Protein AF-A0AAJ0D5F3-F1 (afdb_monomer_lite)

Radius of gyration: 27.37 Å; chains: 1; bounding box: 60×82×63 Å

Sequence (475 aa):
MTVPTFSMAERDRRWSETRKFMEMQNVDALLIFGEHEDAGPAPFAFDIWFTNGRPGTTVVFPKVGDPVSLFPMSLFSMDHMESCRRGDVMWIPAENIRNSRDSSTLAAVLNETGLAKGTIGVVGLEPYPPWHMEGILPYTLWNNILKQFPYAHFKPVAHALARLVMPQSQEETAVVRHTASIGDAMARAMVETAGPGVSESEVYAAGMAAGFSRGAVPSPMHFWSGPEPVASGWPQWGYRPQAPRTLQDGDVIRAEVFCNFGGRHTQHQVLIAIGEVHQDLERAARVARAIYDAGIQGLRPGRRFGDVVDEMLKPMEGAGGWVFGPPVHGLNPLIALSSFPGNVEVDGIEHYPALSDHPTILADMKLVPGETIIVTGSNTGLGKEAARHFARLGASKIILGVRNSEAGEVGSRTLVAAAVSGPESHGKYMSDAKVNDDALSNFVRSADGKRASEKVWKELREILETIAPSVTNSI

Organism: NCBI:txid702011

Foldseek 3Di:
DDQFDDDVVLLVVLLVLVLVLCVVVVFQKEWEFWDAQQCFAQGSFPVCSNWLFRTGWTWIGGNDDHIATEDCACVRVVRVVVCVVVVHDTSQDPVRYHGHDALVVVLVVCVVRVQLQTEYEYAFQDADPDPRRRGDDDPVSVVSNCVSRVNGHYHYCNVVVCVVQQDDDPSRVSNQVLQVVLQVQLVVQLQVQDAAQGFQVRSQVSSCVSQVVSPWDFGAKWKDKDLDDPDTDHDPVVPDVDGTDGDHQQMKIWMWTWTGDSNAIDIDTDIHHHHDHDVVVVVVVVLQVLLVVLLVVQPDAFHFLLVSQVSSCVSQVVVVHDDADASDFGVSNTDQQAKGDQPDDDPPCVVDPRGDIGGGDRRVDGRHDVDEAEQAPCLDDPSVVVQLVCLVVPHPHYHYNDPDDVSVVQSVVLSVLSNPDDPVCPPFDDDPSDRDNVPDDPCCVDPNVVVVVVVVVVVVVVVVCVVPNPPVVVD

Structure (mmCIF, N/CA/C/O backbone):
data_AF-A0AAJ0D5F3-F1
#
_entry.id   AF-A0AAJ0D5F3-F1
#
loop_
_atom_site.group_PDB
_atom_site.id
_atom_site.type_symbol
_atom_site.label_atom_id
_atom_site.label_alt_id
_atom_site.label_comp_id
_atom_site.label_asym_id
_atom_site.label_entity_id
_atom_site.label_seq_id
_atom_site.pdbx_PDB_ins_code
_atom_site.Cartn_x
_atom_site.Cartn_y
_atom_site.Cartn_z
_atom_site.occupancy
_atom_site.B_iso_or_equiv
_atom_site.auth_seq_id
_atom_site.auth_comp_id
_atom_site.auth_asym_id
_atom_site.auth_atom_id
_atom_site.pdbx_PDB_model_num
ATOM 1 N N . MET A 1 1 ? -16.075 -3.743 -18.569 1.00 55.03 1 MET A N 1
ATOM 2 C CA . MET A 1 1 ? -16.133 -4.556 -17.334 1.00 55.03 1 MET A CA 1
ATOM 3 C C . MET A 1 1 ? -16.802 -3.725 -16.259 1.00 55.03 1 MET A C 1
ATOM 5 O O . MET A 1 1 ? -16.636 -2.513 -16.285 1.00 55.03 1 MET A O 1
ATOM 9 N N . THR A 1 2 ? -17.560 -4.348 -15.363 1.00 83.25 2 THR A N 1
ATOM 10 C CA . THR A 1 2 ? -18.114 -3.684 -14.174 1.00 83.25 2 THR A CA 1
ATOM 11 C C . THR A 1 2 ? -16.973 -3.253 -13.252 1.00 83.25 2 THR A C 1
ATOM 13 O O . THR A 1 2 ? -16.024 -4.016 -13.069 1.00 83.25 2 THR A O 1
ATOM 16 N N . VAL A 1 3 ? -17.049 -2.042 -12.701 1.00 90.75 3 VAL A N 1
ATOM 17 C CA . VAL A 1 3 ? -16.078 -1.536 -11.721 1.00 90.75 3 VAL A CA 1
ATOM 18 C C . VAL A 1 3 ? -16.230 -2.333 -10.415 1.00 90.75 3 VAL A C 1
ATOM 20 O O . VAL A 1 3 ? -17.360 -2.458 -9.940 1.00 90.75 3 VAL A O 1
ATOM 23 N N . PRO A 1 4 ? -15.155 -2.911 -9.845 1.00 93.12 4 PRO A N 1
ATOM 24 C CA . PRO A 1 4 ? -15.243 -3.635 -8.579 1.00 93.12 4 PRO A CA 1
ATOM 25 C C . PRO A 1 4 ? -15.492 -2.671 -7.411 1.00 93.12 4 PRO A C 1
ATOM 27 O O . PRO A 1 4 ? -14.937 -1.574 -7.373 1.00 93.12 4 PRO A O 1
ATOM 30 N N . THR A 1 5 ? -16.306 -3.094 -6.446 1.00 92.12 5 THR A N 1
ATOM 31 C CA . THR A 1 5 ? -16.719 -2.291 -5.284 1.00 92.12 5 THR A CA 1
ATOM 32 C C . THR A 1 5 ? -16.652 -3.117 -4.007 1.00 92.12 5 THR A C 1
ATOM 34 O O . THR A 1 5 ? -16.638 -4.345 -4.073 1.00 92.12 5 THR A O 1
ATOM 37 N N . PHE A 1 6 ? -16.688 -2.449 -2.853 1.00 94.25 6 PHE A N 1
ATOM 38 C CA . PHE A 1 6 ? -16.797 -3.113 -1.558 1.00 94.25 6 PHE A CA 1
ATOM 39 C C . PHE A 1 6 ? -18.242 -3.167 -1.057 1.00 94.25 6 PHE A C 1
ATOM 41 O O . PHE A 1 6 ? -18.931 -2.149 -1.009 1.00 94.25 6 PHE A O 1
ATOM 48 N N . SER A 1 7 ? -18.698 -4.353 -0.668 1.00 95.44 7 SER A N 1
ATOM 49 C CA . SER A 1 7 ? -20.056 -4.584 -0.180 1.00 95.44 7 SER A CA 1
ATOM 50 C C . SER A 1 7 ? -20.182 -4.404 1.338 1.00 95.44 7 SER A C 1
ATOM 52 O O . SER A 1 7 ? -19.200 -4.322 2.079 1.00 95.44 7 SER A O 1
ATOM 54 N N . MET A 1 8 ? -21.423 -4.398 1.831 1.00 97.19 8 MET A N 1
ATOM 55 C CA . MET A 1 8 ? -21.696 -4.497 3.272 1.00 97.19 8 MET A CA 1
ATOM 56 C C . MET A 1 8 ? -21.273 -5.853 3.848 1.00 97.19 8 MET A C 1
ATOM 58 O O . MET A 1 8 ? -20.899 -5.925 5.012 1.00 97.19 8 MET A O 1
ATOM 62 N N . ALA A 1 9 ? -21.270 -6.921 3.043 1.00 97.31 9 ALA A N 1
ATOM 63 C CA . ALA A 1 9 ? -20.789 -8.225 3.494 1.00 97.31 9 ALA A CA 1
ATOM 64 C C . ALA A 1 9 ? -19.272 -8.208 3.735 1.00 97.31 9 ALA A C 1
ATOM 66 O O . ALA A 1 9 ? -18.794 -8.785 4.711 1.00 97.31 9 ALA A O 1
ATOM 67 N N . GLU A 1 10 ? -18.515 -7.502 2.891 1.00 96.69 10 GLU A N 1
ATOM 68 C CA . GLU A 1 10 ? -17.084 -7.290 3.106 1.00 96.69 10 GLU A CA 1
ATOM 69 C C . GLU A 1 10 ? -16.814 -6.440 4.351 1.00 96.69 10 GLU A C 1
ATOM 71 O O . GLU A 1 10 ? -15.945 -6.795 5.149 1.00 96.69 10 GLU A O 1
ATOM 76 N N . ARG A 1 11 ? -17.599 -5.375 4.576 1.00 97.38 11 ARG A N 1
ATOM 77 C CA . ARG A 1 11 ? -17.560 -4.613 5.835 1.00 97.38 11 ARG A CA 1
ATOM 78 C C . ARG A 1 11 ? -17.750 -5.531 7.040 1.00 97.38 11 ARG A C 1
ATOM 80 O O . ARG A 1 11 ? -16.921 -5.542 7.947 1.00 97.38 11 ARG A O 1
ATOM 87 N N . ASP A 1 12 ? -18.827 -6.314 7.037 1.00 97.81 12 ASP A N 1
ATOM 88 C CA . ASP A 1 12 ? -19.204 -7.180 8.156 1.00 97.81 12 ASP A CA 1
ATOM 89 C C . ASP A 1 12 ? -18.132 -8.239 8.429 1.00 97.81 12 ASP A C 1
ATOM 91 O O . ASP A 1 12 ? -17.797 -8.501 9.588 1.00 97.81 12 ASP A O 1
ATOM 95 N N . ARG A 1 13 ? -17.526 -8.797 7.371 1.00 97.00 13 ARG A N 1
ATOM 96 C CA . ARG A 1 13 ? -16.380 -9.707 7.477 1.00 97.00 13 ARG A CA 1
ATOM 97 C C . ARG A 1 13 ? -15.198 -9.030 8.173 1.00 97.00 13 ARG A C 1
ATOM 99 O O . ARG A 1 13 ? -14.721 -9.551 9.182 1.00 97.00 13 ARG A O 1
ATOM 106 N N . ARG A 1 14 ? -14.749 -7.870 7.678 1.00 96.81 14 ARG A N 1
ATOM 107 C CA . ARG A 1 14 ? -13.593 -7.144 8.235 1.00 96.81 14 ARG A CA 1
ATOM 108 C C . ARG A 1 14 ? -13.825 -6.721 9.678 1.00 96.81 14 ARG A C 1
ATOM 110 O O . ARG A 1 14 ? -12.935 -6.856 10.517 1.00 96.81 14 ARG A O 1
ATOM 117 N N . TRP A 1 15 ? -15.025 -6.245 9.997 1.00 97.88 15 TRP A N 1
ATOM 118 C CA . TRP A 1 15 ? -15.399 -5.872 11.359 1.00 97.88 15 TRP A CA 1
ATOM 119 C C . TRP A 1 15 ? -15.462 -7.096 12.284 1.00 97.88 15 TRP A C 1
ATOM 121 O O . TRP A 1 15 ? -14.990 -7.027 13.418 1.00 97.88 15 TRP A O 1
ATOM 131 N N . SER A 1 16 ? -15.964 -8.241 11.810 1.00 96.81 16 SER A N 1
ATOM 132 C CA . SER A 1 16 ? -15.946 -9.498 12.573 1.00 96.81 16 SER A CA 1
ATOM 133 C C . SER A 1 16 ? -14.519 -9.987 12.847 1.00 96.81 16 SER A C 1
ATOM 135 O O . SER A 1 16 ? -14.189 -10.344 13.978 1.00 96.81 16 SER A O 1
ATOM 137 N N . GLU A 1 17 ? -13.648 -9.964 11.838 1.00 95.25 17 GLU A N 1
ATOM 138 C CA . GLU A 1 17 ? -12.230 -10.320 11.971 1.00 95.25 17 GLU A CA 1
ATOM 139 C C . GLU A 1 17 ? -11.491 -9.388 12.931 1.00 95.25 17 GLU A C 1
ATOM 141 O O . GLU A 1 17 ? -10.708 -9.848 13.761 1.00 95.25 17 GLU A O 1
ATOM 146 N N . THR A 1 18 ? -11.812 -8.097 12.884 1.00 97.62 18 THR A N 1
ATOM 147 C CA . THR A 1 18 ? -11.285 -7.095 13.813 1.00 97.62 18 THR A CA 1
ATOM 148 C C . THR A 1 18 ? -11.657 -7.428 15.253 1.00 97.62 18 THR A C 1
ATOM 150 O O . THR A 1 18 ? -10.793 -7.416 16.124 1.00 97.62 18 THR A O 1
ATOM 153 N N . ARG A 1 19 ? -12.916 -7.791 15.526 1.00 97.69 19 ARG A N 1
ATOM 154 C CA . ARG A 1 19 ? -13.334 -8.169 16.887 1.00 97.69 19 ARG A CA 1
ATOM 155 C C . ARG A 1 19 ? -12.613 -9.422 17.384 1.00 97.69 19 ARG A C 1
ATOM 157 O O . ARG A 1 19 ? -12.135 -9.426 18.514 1.00 97.69 19 ARG A O 1
ATOM 164 N N . LYS A 1 20 ? -12.440 -10.438 16.532 1.00 94.88 20 LYS A N 1
ATOM 165 C CA . LYS A 1 20 ? -11.634 -11.631 16.865 1.00 94.88 20 LYS A CA 1
ATOM 166 C C . LYS A 1 20 ? -10.181 -11.258 17.161 1.00 94.88 20 LYS A C 1
ATOM 168 O O . LYS A 1 20 ? -9.588 -11.755 18.113 1.00 94.88 20 LYS A O 1
ATOM 173 N N . PHE A 1 21 ? -9.606 -10.355 16.369 1.00 94.94 21 PHE A N 1
ATOM 174 C CA . PHE A 1 21 ? -8.271 -9.819 16.620 1.00 94.94 21 PHE A CA 1
ATOM 175 C C . PHE A 1 21 ? -8.181 -9.104 17.969 1.00 94.94 21 PHE A C 1
ATOM 177 O O . PHE A 1 21 ? -7.242 -9.348 18.723 1.00 94.94 21 PHE A O 1
ATOM 184 N N . MET A 1 22 ? -9.169 -8.279 18.308 1.00 97.50 22 MET A N 1
ATOM 185 C CA . MET A 1 22 ? -9.217 -7.582 19.591 1.00 97.50 22 MET A CA 1
ATOM 186 C C . MET A 1 22 ? -9.307 -8.548 20.777 1.00 97.50 22 MET A C 1
ATOM 188 O O . MET A 1 22 ? -8.623 -8.345 21.779 1.00 97.50 22 MET A O 1
ATOM 192 N N . GLU A 1 23 ? -10.088 -9.626 20.652 1.00 94.88 23 GLU A N 1
ATOM 193 C CA . GLU A 1 23 ? -10.140 -10.705 21.645 1.00 94.88 23 GLU A CA 1
ATOM 194 C C . GLU A 1 23 ? -8.771 -11.373 21.824 1.00 94.88 23 GLU A C 1
ATOM 196 O O . GLU A 1 23 ? -8.295 -11.488 22.951 1.00 94.88 23 GLU A O 1
ATOM 201 N N . MET A 1 24 ? -8.093 -11.731 20.726 1.00 90.38 24 MET A N 1
ATOM 202 C CA . MET A 1 24 ? -6.746 -12.319 20.769 1.00 90.38 24 MET A CA 1
ATOM 203 C C . MET A 1 24 ? -5.700 -11.373 21.373 1.00 90.38 24 MET A C 1
ATOM 205 O O . MET A 1 24 ? -4.774 -11.821 22.046 1.00 90.38 24 MET A O 1
ATOM 209 N N . GLN A 1 25 ? -5.825 -10.066 21.130 1.00 93.81 25 GLN A N 1
ATOM 210 C CA . GLN A 1 25 ? -4.902 -9.056 21.654 1.00 93.81 25 GLN A CA 1
ATOM 211 C C . GLN A 1 25 ? -5.245 -8.568 23.064 1.00 93.81 25 GLN A C 1
ATOM 213 O O . GLN A 1 25 ? -4.450 -7.804 23.625 1.00 93.81 25 GLN A O 1
ATOM 218 N N . ASN A 1 26 ? -6.373 -9.025 23.623 1.00 96.06 26 ASN A N 1
ATOM 219 C CA . ASN A 1 26 ? -6.946 -8.595 24.895 1.00 96.06 26 ASN A CA 1
ATOM 220 C C . ASN A 1 26 ? -7.116 -7.067 24.984 1.00 96.06 26 ASN A C 1
ATOM 222 O O . ASN A 1 26 ? -6.607 -6.429 25.905 1.00 96.06 26 ASN A O 1
ATOM 226 N N . VAL A 1 27 ? -7.793 -6.480 23.992 1.00 98.12 27 VAL A N 1
ATOM 227 C CA . VAL A 1 27 ? -8.100 -5.041 23.941 1.00 98.12 27 VAL A CA 1
ATOM 228 C C . VAL A 1 27 ? -9.610 -4.791 23.845 1.00 98.12 27 VAL A C 1
ATOM 230 O O . VAL A 1 27 ? -10.351 -5.544 23.210 1.00 98.12 27 VAL A O 1
ATOM 233 N N . ASP A 1 28 ? -10.063 -3.709 24.470 1.00 98.06 28 ASP A N 1
ATOM 234 C CA . ASP A 1 28 ? -11.455 -3.251 24.527 1.00 98.06 28 ASP A CA 1
ATOM 235 C C . ASP A 1 28 ? -11.822 -2.335 23.350 1.00 98.06 28 ASP A C 1
ATOM 237 O O . ASP A 1 28 ? -12.996 -2.178 23.015 1.00 98.06 28 ASP A O 1
ATOM 241 N N . ALA A 1 29 ? -10.822 -1.742 22.699 1.00 98.44 29 ALA A N 1
ATOM 242 C CA . ALA A 1 29 ? -10.979 -0.953 21.484 1.00 98.44 29 ALA A CA 1
ATOM 243 C C . ALA A 1 29 ? -9.691 -0.921 20.661 1.00 98.44 29 ALA A C 1
ATOM 245 O O . ALA A 1 29 ? -8.606 -1.199 21.178 1.00 98.44 29 ALA A O 1
ATOM 246 N N . LEU A 1 30 ? -9.817 -0.525 19.397 1.00 98.62 30 LEU A N 1
ATOM 247 C CA . LEU A 1 30 ? -8.702 -0.057 18.583 1.00 98.62 30 LEU A CA 1
ATOM 248 C C . LEU A 1 30 ? -8.800 1.455 18.366 1.00 98.62 30 LEU A C 1
ATOM 250 O O . LEU A 1 30 ? -9.881 1.980 18.107 1.00 98.62 30 LEU A O 1
ATOM 254 N N . LEU A 1 31 ? -7.662 2.134 18.431 1.00 98.31 31 LEU A N 1
ATOM 255 C CA . LEU A 1 31 ? -7.456 3.511 18.005 1.00 98.31 31 LEU A CA 1
ATOM 256 C C . LEU A 1 31 ? -6.535 3.488 16.785 1.00 98.31 31 LEU A C 1
ATOM 258 O O . LEU A 1 31 ? -5.357 3.155 16.907 1.00 98.31 31 LEU A O 1
ATOM 262 N N . ILE A 1 32 ? -7.073 3.824 15.617 1.00 97.69 32 ILE A N 1
ATOM 263 C CA . ILE A 1 32 ? -6.365 3.746 14.340 1.00 97.69 32 ILE A CA 1
ATOM 264 C C . ILE A 1 32 ? -6.146 5.141 13.785 1.00 97.69 32 ILE A C 1
ATOM 266 O O . ILE A 1 32 ? -7.107 5.872 13.559 1.00 97.69 32 ILE A O 1
ATOM 270 N N . PHE A 1 33 ? -4.889 5.507 13.555 1.00 95.75 33 PHE A N 1
ATOM 271 C CA . PHE A 1 33 ? -4.533 6.773 12.930 1.00 95.75 33 PHE A CA 1
ATOM 272 C C . PHE A 1 33 ? -4.255 6.566 11.437 1.00 95.75 33 PHE A C 1
ATOM 274 O O . PHE A 1 33 ? -3.350 5.817 11.094 1.00 95.75 33 PHE A O 1
ATOM 281 N N . GLY A 1 34 ? -5.022 7.213 10.558 1.00 92.88 34 GLY A N 1
ATOM 282 C CA . GLY A 1 34 ? -4.737 7.279 9.123 1.00 92.88 34 GLY A CA 1
ATOM 283 C C . GLY A 1 34 ? -3.932 8.524 8.751 1.00 92.88 34 GLY A C 1
ATOM 284 O O . GLY A 1 34 ? -4.142 9.604 9.327 1.00 92.88 34 GLY A O 1
ATOM 285 N N . GLU A 1 35 ? -3.030 8.366 7.789 1.00 89.56 35 GLU A N 1
ATOM 286 C CA . GLU A 1 35 ? -2.286 9.444 7.137 1.00 89.56 35 GLU A CA 1
ATOM 287 C C . GLU A 1 35 ? -3.113 10.151 6.059 1.00 89.56 35 GLU A C 1
ATOM 289 O O . GLU A 1 35 ? -4.064 9.591 5.521 1.00 89.56 35 GLU A O 1
ATOM 294 N N . HIS A 1 36 ? -2.747 11.394 5.759 1.00 82.69 36 HIS A N 1
ATOM 295 C CA . HIS A 1 36 ? -3.407 12.229 4.765 1.00 82.69 36 HIS A CA 1
ATOM 296 C C . HIS A 1 36 ? -3.488 11.572 3.372 1.00 82.69 36 HIS A C 1
ATOM 298 O O . HIS A 1 36 ? -2.631 10.794 2.957 1.00 82.69 36 HIS A O 1
ATOM 304 N N . GLU A 1 37 ? -4.545 11.904 2.636 1.00 79.19 37 GLU A N 1
ATOM 305 C CA . GLU A 1 37 ? -4.896 11.302 1.347 1.00 79.19 37 GLU A CA 1
ATOM 306 C C . GLU A 1 37 ? -3.859 11.509 0.229 1.00 79.19 37 GLU A C 1
ATOM 308 O O . GLU A 1 37 ? -3.871 10.778 -0.760 1.00 79.19 37 GLU A O 1
ATOM 313 N N . ASP A 1 38 ? -2.969 12.489 0.374 1.00 76.44 38 ASP A N 1
ATOM 314 C CA . ASP A 1 38 ? -1.905 12.840 -0.568 1.00 76.44 38 ASP A CA 1
ATOM 315 C C . ASP A 1 38 ? -0.506 12.373 -0.125 1.00 76.44 38 ASP A C 1
ATOM 317 O O . ASP A 1 38 ? 0.491 12.862 -0.654 1.00 76.44 38 ASP A O 1
ATOM 321 N N . ALA A 1 39 ? -0.405 11.406 0.797 1.00 79.56 39 ALA A N 1
ATOM 322 C CA . ALA A 1 39 ? 0.852 10.882 1.359 1.00 79.56 39 ALA A CA 1
ATOM 323 C C . ALA A 1 39 ? 1.743 10.073 0.391 1.00 79.56 39 ALA A C 1
ATOM 325 O O . ALA A 1 39 ? 2.480 9.170 0.776 1.00 79.56 39 ALA A O 1
ATOM 326 N N . GLY A 1 40 ? 1.730 10.427 -0.893 1.00 77.62 40 GLY A N 1
ATOM 327 C CA . GLY A 1 40 ? 2.591 9.828 -1.900 1.00 77.62 40 GLY A CA 1
ATOM 328 C C . GLY A 1 40 ? 2.284 8.344 -2.132 1.00 77.62 40 GLY A C 1
ATOM 329 O O . GLY A 1 40 ? 1.142 7.898 -1.984 1.00 77.62 40 GLY A O 1
ATOM 330 N N . PRO A 1 41 ? 3.255 7.567 -2.633 1.00 74.06 41 PRO A N 1
ATOM 331 C CA . PRO A 1 41 ? 3.094 6.129 -2.775 1.00 74.06 41 PRO A CA 1
ATOM 332 C C . PRO A 1 41 ? 3.199 5.430 -1.412 1.00 74.06 41 PRO A C 1
ATOM 334 O O . PRO A 1 41 ? 4.072 5.747 -0.610 1.00 74.06 41 PRO A O 1
ATOM 337 N N . ALA A 1 42 ? 2.349 4.420 -1.208 1.00 74.81 42 ALA A N 1
ATOM 338 C CA . ALA A 1 42 ? 2.344 3.554 -0.028 1.00 74.81 42 ALA A CA 1
ATOM 339 C C . ALA A 1 42 ? 2.050 4.266 1.321 1.00 74.81 42 ALA A C 1
ATOM 341 O O . ALA A 1 42 ? 2.848 4.173 2.257 1.00 74.81 42 ALA A O 1
ATOM 342 N N . PRO A 1 43 ? 0.887 4.939 1.430 1.00 85.94 43 PRO A N 1
ATOM 343 C CA . PRO A 1 43 ? 0.499 5.710 2.613 1.00 85.94 43 PRO A CA 1
ATOM 344 C C . PRO A 1 43 ? 0.241 4.831 3.846 1.00 85.94 43 PRO A C 1
ATOM 346 O O . PRO A 1 43 ? -0.188 3.675 3.720 1.00 85.94 43 PRO A O 1
ATOM 349 N N . PHE A 1 44 ? 0.381 5.402 5.051 1.00 89.75 44 PHE A N 1
ATOM 350 C CA . PHE A 1 44 ? -0.087 4.758 6.287 1.00 89.75 44 PHE A CA 1
ATOM 351 C C . PHE A 1 44 ? -1.624 4.838 6.394 1.00 89.75 44 PHE A C 1
ATOM 353 O O . PHE A 1 44 ? -2.196 5.641 7.132 1.00 89.75 44 PHE A O 1
ATOM 360 N N . ALA A 1 45 ? -2.314 3.989 5.632 1.00 90.38 45 ALA A N 1
ATOM 361 C CA . ALA A 1 45 ? -3.770 4.002 5.481 1.00 90.38 45 ALA A CA 1
ATOM 362 C C . ALA A 1 45 ? -4.429 2.757 6.107 1.00 90.38 45 ALA A C 1
ATOM 364 O O . ALA A 1 45 ? -5.114 1.980 5.447 1.00 90.38 45 ALA A O 1
ATOM 365 N N . PHE A 1 46 ? -4.209 2.508 7.400 1.00 93.44 46 PHE A N 1
ATOM 366 C CA . PHE A 1 46 ? -4.904 1.409 8.093 1.00 93.44 46 PHE A CA 1
ATOM 367 C C . PHE A 1 46 ? -6.398 1.697 8.312 1.00 93.44 46 PHE A C 1
ATOM 369 O O . PHE A 1 46 ? -7.191 0.773 8.481 1.00 93.44 46 PHE A O 1
ATOM 376 N N . ASP A 1 47 ? -6.802 2.966 8.300 1.00 94.38 47 ASP A N 1
ATOM 377 C CA . ASP A 1 47 ? -8.181 3.409 8.504 1.00 94.38 47 ASP A CA 1
ATOM 378 C C . ASP A 1 47 ? -9.139 2.920 7.403 1.00 94.38 47 ASP A C 1
ATOM 380 O O . ASP A 1 47 ? -10.283 2.560 7.700 1.00 94.38 47 ASP A O 1
ATOM 384 N N . ILE A 1 48 ? -8.667 2.791 6.158 1.00 92.44 48 ILE A N 1
ATOM 385 C CA . ILE A 1 48 ? -9.467 2.276 5.028 1.00 92.44 48 ILE A CA 1
ATOM 386 C C . ILE A 1 48 ? -9.735 0.761 5.087 1.00 92.44 48 ILE A C 1
ATOM 388 O O . ILE A 1 48 ? -10.464 0.207 4.261 1.00 92.44 48 ILE A O 1
ATOM 392 N N . TRP A 1 49 ? -9.167 0.046 6.063 1.00 93.69 49 TRP A N 1
ATOM 393 C CA . TRP A 1 49 ? -9.623 -1.312 6.362 1.00 93.69 49 TRP A CA 1
ATOM 394 C C . TRP A 1 49 ? -10.989 -1.300 7.060 1.00 93.69 49 TRP A C 1
ATOM 396 O O . TRP A 1 49 ? -11.811 -2.187 6.827 1.00 93.69 49 TRP A O 1
ATOM 406 N N . PHE A 1 50 ? -11.236 -0.284 7.892 1.00 96.12 50 PHE A N 1
ATOM 407 C CA . PHE A 1 50 ? -12.420 -0.168 8.747 1.00 96.12 50 PHE A CA 1
ATOM 408 C C . PHE A 1 50 ? -13.512 0.709 8.139 1.00 96.12 50 PHE A C 1
ATOM 410 O O . PHE A 1 50 ? -14.681 0.570 8.500 1.00 96.12 50 PHE A O 1
ATOM 417 N N . THR A 1 51 ? -13.131 1.593 7.220 1.00 94.75 51 THR A N 1
ATOM 418 C CA . THR A 1 51 ? -14.022 2.498 6.494 1.00 94.75 51 THR A CA 1
ATOM 419 C C . THR A 1 51 ? -13.859 2.293 4.989 1.00 94.75 51 THR A C 1
ATOM 421 O O . THR A 1 51 ? -12.827 1.812 4.537 1.00 94.75 51 THR A O 1
ATOM 424 N N . ASN A 1 52 ? -14.860 2.678 4.203 1.00 93.62 52 ASN A N 1
ATOM 425 C CA . ASN A 1 52 ? -14.742 2.800 2.748 1.00 93.62 52 ASN A CA 1
ATOM 426 C C . ASN A 1 52 ? -14.849 4.263 2.283 1.00 93.62 52 ASN A C 1
ATOM 428 O O . ASN A 1 52 ? -15.222 4.524 1.143 1.00 93.62 52 ASN A O 1
ATOM 432 N N . GLY A 1 53 ? -14.577 5.202 3.195 1.00 90.75 53 GLY A N 1
ATOM 433 C CA . GLY A 1 53 ? -14.549 6.631 2.908 1.00 90.75 53 GLY A CA 1
ATOM 434 C C . GLY A 1 53 ? -13.150 7.113 2.533 1.00 90.75 53 GLY A C 1
ATOM 435 O O . GLY A 1 53 ? -12.222 6.326 2.342 1.00 90.75 53 GLY A O 1
ATOM 436 N N . ARG A 1 54 ? -13.005 8.435 2.451 1.00 91.31 54 ARG A N 1
ATOM 437 C CA . ARG A 1 54 ? -11.726 9.105 2.198 1.00 91.31 54 ARG A CA 1
ATOM 438 C C . ARG A 1 54 ? -10.665 8.715 3.253 1.00 91.31 54 ARG A C 1
ATOM 440 O O . ARG A 1 54 ? -10.981 8.781 4.443 1.00 91.31 54 ARG A O 1
ATOM 447 N N . PRO A 1 55 ? -9.434 8.337 2.846 1.00 91.81 55 PRO A N 1
ATOM 448 C CA . PRO A 1 55 ? -8.344 8.022 3.773 1.00 91.81 55 PRO A CA 1
ATOM 449 C C . PRO A 1 55 ? -7.914 9.248 4.584 1.00 91.81 55 PRO A C 1
ATOM 451 O O . PRO A 1 55 ? -8.151 10.385 4.179 1.00 91.81 55 PRO A O 1
ATOM 454 N N . GLY A 1 56 ? -7.262 9.012 5.720 1.00 92.75 56 GLY A N 1
ATOM 455 C CA . GLY A 1 56 ? -6.736 10.065 6.592 1.00 92.75 56 GLY A CA 1
ATOM 456 C C . GLY A 1 56 ? -7.622 10.394 7.778 1.00 92.75 56 GLY A C 1
ATOM 457 O O . GLY A 1 56 ? -7.538 11.483 8.347 1.00 92.75 56 GLY A O 1
ATOM 458 N N . THR A 1 57 ? -8.459 9.449 8.194 1.00 95.25 57 THR A N 1
ATOM 459 C CA . THR A 1 57 ? -9.307 9.584 9.382 1.00 95.25 57 THR A CA 1
ATOM 460 C C . THR A 1 57 ? -8.648 8.974 10.623 1.00 95.25 57 THR A C 1
ATOM 462 O O . THR A 1 57 ? -7.734 8.154 10.531 1.00 95.25 57 THR A O 1
ATOM 465 N N . THR A 1 58 ? -9.097 9.373 11.818 1.00 97.44 58 THR A N 1
ATOM 466 C CA . THR A 1 58 ? -8.828 8.597 13.041 1.00 97.44 58 THR A CA 1
ATOM 467 C C . THR A 1 58 ? -10.048 7.732 13.342 1.00 97.44 58 THR A C 1
ATOM 469 O O . THR A 1 58 ? -11.137 8.268 13.517 1.00 97.44 58 THR A O 1
ATOM 472 N N . VAL A 1 59 ? -9.890 6.414 13.442 1.00 98.06 59 VAL A N 1
ATOM 473 C CA . VAL A 1 59 ? -10.992 5.490 13.750 1.00 98.06 59 VAL A CA 1
ATOM 474 C C . VAL A 1 59 ? -10.867 4.986 15.184 1.00 98.06 59 VAL A C 1
ATOM 476 O O . VAL A 1 59 ? -9.814 4.495 15.584 1.00 98.06 59 VAL A O 1
ATOM 479 N N . VAL A 1 60 ? -11.953 5.074 15.951 1.00 98.38 60 VAL A N 1
ATOM 480 C CA . VAL A 1 60 ? -12.117 4.363 17.224 1.00 98.38 60 VAL A CA 1
ATOM 481 C C . VAL A 1 60 ? -13.043 3.180 16.971 1.00 98.38 60 VAL A C 1
ATOM 483 O O . VAL A 1 60 ? -14.219 3.367 16.666 1.00 98.38 60 VAL A O 1
ATOM 486 N N . PHE A 1 61 ? -12.517 1.963 17.079 1.00 98.44 61 PHE A N 1
ATOM 487 C CA . PHE A 1 61 ? -13.264 0.723 16.873 1.00 98.44 61 PHE A CA 1
ATOM 488 C C . PHE A 1 61 ? -13.511 0.037 18.228 1.00 98.44 61 PHE A C 1
ATOM 490 O O . PHE A 1 61 ? -12.602 -0.617 18.745 1.00 98.44 61 PHE A O 1
ATOM 497 N N . PRO A 1 62 ? -14.697 0.181 18.843 1.00 97.38 62 PRO A N 1
ATOM 498 C CA . PRO A 1 62 ? -14.983 -0.411 20.147 1.00 97.38 62 PRO A CA 1
ATOM 499 C C . PRO A 1 62 ? -15.310 -1.908 20.042 1.00 97.38 62 PRO A C 1
ATOM 501 O O . PRO A 1 62 ? -15.841 -2.386 19.035 1.00 97.38 62 PRO A O 1
ATOM 504 N N . LYS A 1 63 ? -15.063 -2.670 21.117 1.00 94.50 63 LYS A N 1
ATOM 505 C CA . LYS A 1 63 ? -15.382 -4.110 21.196 1.00 94.50 63 LYS A CA 1
ATOM 506 C C . LYS A 1 63 ? -16.878 -4.403 21.096 1.00 94.50 63 LYS A C 1
ATOM 508 O O . LYS A 1 63 ? -17.245 -5.495 20.660 1.00 94.50 63 LYS A O 1
ATOM 513 N N . VAL A 1 64 ? -17.727 -3.434 21.431 1.00 92.00 64 VAL A N 1
ATOM 514 C CA . VAL A 1 64 ? -19.187 -3.491 21.283 1.00 92.00 64 VAL A CA 1
ATOM 515 C C . VAL A 1 64 ? -19.664 -2.210 20.602 1.00 92.00 64 VAL A C 1
ATOM 517 O O . VAL A 1 64 ? -19.235 -1.126 20.983 1.00 92.00 64 VAL A O 1
ATOM 520 N N . GLY A 1 65 ? -20.561 -2.340 19.622 1.00 92.62 65 GLY A N 1
ATOM 521 C CA . GLY A 1 65 ? -21.081 -1.214 18.841 1.00 92.62 65 GLY A CA 1
ATOM 522 C C . GLY A 1 65 ? -20.224 -0.864 17.625 1.00 92.62 65 GLY A C 1
ATOM 523 O O . GLY A 1 65 ? -19.178 -1.471 17.387 1.00 92.62 65 GLY A O 1
ATOM 524 N N . ASP A 1 66 ? -20.702 0.087 16.836 1.00 95.56 66 ASP A N 1
ATOM 525 C CA . ASP A 1 66 ? -20.096 0.452 15.557 1.00 95.56 66 ASP A CA 1
ATOM 526 C C . ASP A 1 66 ? -18.890 1.393 15.734 1.00 95.56 66 ASP A C 1
ATOM 528 O O . ASP A 1 66 ? -18.837 2.161 16.700 1.00 95.56 66 ASP A O 1
ATOM 532 N N . PRO A 1 67 ? -17.908 1.355 14.815 1.00 97.62 67 PRO A N 1
ATOM 533 C CA . PRO A 1 67 ? -16.775 2.272 14.837 1.00 97.62 67 PRO A CA 1
ATOM 534 C C . PRO A 1 67 ? -17.200 3.733 14.672 1.00 97.62 67 PRO A C 1
ATOM 536 O O . PRO A 1 67 ? -18.157 4.042 13.960 1.00 97.62 67 PRO A O 1
ATOM 539 N N . VAL A 1 68 ? -16.430 4.626 15.296 1.00 98.19 68 VAL A N 1
ATOM 540 C CA . VAL A 1 68 ? -16.545 6.084 15.174 1.00 98.19 68 VAL A CA 1
ATOM 541 C C . VAL A 1 68 ? -15.364 6.598 14.353 1.00 98.19 68 VAL A C 1
ATOM 543 O O . VAL A 1 68 ? -14.216 6.270 14.657 1.00 98.19 68 VAL A O 1
ATOM 546 N N . SER A 1 69 ? -15.628 7.404 13.323 1.00 98.00 69 SER A N 1
ATOM 547 C CA . SER A 1 69 ? -14.593 8.012 12.478 1.00 98.00 69 SER A CA 1
ATOM 548 C C . SER A 1 69 ? -14.492 9.514 12.741 1.00 98.00 69 SER A C 1
ATOM 550 O O . SER A 1 69 ? -15.476 10.253 12.702 1.00 98.00 69 SER A O 1
ATOM 552 N N . LEU A 1 70 ? -13.282 9.967 13.047 1.00 97.88 70 LEU A N 1
ATOM 553 C CA . LEU A 1 70 ? -12.948 11.351 13.336 1.00 97.88 70 LEU A CA 1
ATOM 554 C C . LEU A 1 70 ? -12.276 11.948 12.102 1.00 97.88 70 LEU A C 1
ATOM 556 O O . LEU A 1 70 ? -11.182 11.533 11.701 1.00 97.88 70 LEU A O 1
ATOM 560 N N . PHE A 1 71 ? -12.941 12.926 11.503 1.00 96.75 71 PHE A N 1
ATOM 561 C CA . PHE A 1 71 ? -12.513 13.573 10.275 1.00 96.75 71 PHE A CA 1
ATOM 562 C C . PHE A 1 71 ? -11.533 14.717 10.551 1.00 96.75 71 PHE A C 1
ATOM 564 O O . PHE A 1 71 ? -11.744 15.483 11.493 1.00 96.75 71 PHE A O 1
ATOM 571 N N . PRO A 1 72 ? -10.485 14.893 9.723 1.00 93.50 72 PRO A N 1
ATOM 572 C CA . PRO A 1 72 ? -9.557 16.017 9.856 1.00 93.50 72 PRO A CA 1
ATOM 573 C C . PRO A 1 72 ? -10.227 17.384 9.720 1.00 93.50 72 PRO A C 1
ATOM 575 O O . PRO A 1 72 ? -9.828 18.339 10.381 1.00 93.50 72 PRO A O 1
ATOM 578 N N . MET A 1 73 ? -11.228 17.482 8.842 1.00 92.62 73 MET A N 1
ATOM 579 C CA . MET A 1 73 ? -11.919 18.726 8.521 1.00 92.62 73 MET A CA 1
ATOM 580 C C . MET A 1 73 ? -13.277 18.465 7.861 1.00 92.62 73 MET A C 1
ATOM 582 O O . MET A 1 73 ? -13.554 17.366 7.380 1.00 92.62 73 MET A O 1
ATOM 586 N N . SER A 1 74 ? -14.109 19.503 7.768 1.00 92.38 74 SER A N 1
ATOM 587 C CA . SER A 1 74 ? -15.479 19.422 7.237 1.00 92.38 74 SER A CA 1
ATOM 588 C C . SER A 1 74 ? -15.584 18.955 5.779 1.00 92.38 74 SER A C 1
ATOM 590 O O . SER A 1 74 ? -16.633 18.435 5.396 1.00 92.38 74 SER A O 1
ATOM 592 N N . LEU A 1 75 ? -14.518 19.080 4.972 1.00 94.25 75 LEU A N 1
ATOM 593 C CA . LEU A 1 75 ? -14.475 18.560 3.596 1.00 94.25 75 LEU A CA 1
ATOM 594 C C . LEU A 1 75 ? -14.790 17.056 3.531 1.00 94.25 75 LEU A C 1
ATOM 596 O O . LEU A 1 75 ? -15.438 16.618 2.587 1.00 94.25 75 LEU A O 1
ATOM 600 N N . PHE A 1 76 ? -14.396 16.283 4.545 1.00 95.81 76 PHE A N 1
ATOM 601 C CA . PHE A 1 76 ? -14.666 14.844 4.616 1.00 95.81 76 PHE A CA 1
ATOM 602 C C . PHE A 1 76 ? -16.151 14.547 4.870 1.00 95.81 76 PHE A C 1
ATOM 604 O O . PHE A 1 76 ? -16.699 13.600 4.317 1.00 95.81 76 PHE A O 1
ATOM 611 N N . SER A 1 77 ? -16.835 15.381 5.658 1.00 95.38 77 SER A N 1
ATOM 612 C CA . SER A 1 77 ? -18.286 15.253 5.845 1.00 95.38 77 SER A CA 1
ATOM 613 C C . SER A 1 77 ? -19.051 15.612 4.584 1.00 95.38 77 SER A C 1
ATOM 615 O O . SER A 1 77 ? -20.025 14.945 4.256 1.00 95.38 77 SER A O 1
ATOM 617 N N . MET A 1 78 ? -18.606 16.634 3.849 1.00 96.31 78 MET A N 1
ATOM 618 C CA . MET A 1 78 ? -19.223 16.979 2.566 1.00 96.31 78 MET A CA 1
ATOM 619 C C . MET A 1 78 ? -19.028 15.870 1.524 1.00 96.31 78 MET A C 1
ATOM 621 O O . MET A 1 78 ? -19.969 15.563 0.800 1.00 96.31 78 MET A O 1
ATOM 625 N N . ASP A 1 79 ? -17.855 15.234 1.500 1.00 95.88 79 ASP A N 1
ATOM 626 C CA . ASP A 1 79 ? -17.574 14.049 0.679 1.00 95.88 79 ASP A CA 1
ATOM 627 C C . ASP A 1 79 ? -18.485 12.861 1.036 1.00 95.88 79 ASP A C 1
ATOM 629 O O . ASP A 1 79 ? -19.165 12.310 0.167 1.00 95.88 79 ASP A O 1
ATOM 633 N N . HIS A 1 80 ? -18.592 12.526 2.326 1.00 96.81 80 HIS A N 1
ATOM 634 C CA . HIS A 1 80 ? -19.476 11.459 2.812 1.00 96.81 80 HIS A CA 1
ATOM 635 C C . HIS A 1 80 ? -20.950 11.731 2.473 1.00 96.81 80 HIS A C 1
ATOM 637 O O . HIS A 1 80 ? -21.640 10.856 1.946 1.00 96.81 80 HIS A O 1
ATOM 643 N N . MET A 1 81 ? -21.422 12.962 2.700 1.00 96.75 81 MET A N 1
ATOM 644 C CA . MET A 1 81 ? -22.790 13.378 2.379 1.00 96.75 81 MET A CA 1
ATOM 645 C C . MET A 1 81 ? -23.083 13.293 0.881 1.00 96.75 81 MET A C 1
ATOM 647 O O . MET A 1 81 ? -24.161 12.840 0.495 1.00 96.75 81 MET A O 1
ATOM 651 N N . GLU A 1 82 ? -22.156 13.740 0.033 1.00 97.81 82 GLU A N 1
ATOM 652 C CA . GLU A 1 82 ? -22.327 13.688 -1.418 1.00 97.81 82 GLU A CA 1
ATOM 653 C C . GLU A 1 82 ? -22.333 12.242 -1.927 1.00 97.81 82 GLU A C 1
ATOM 655 O O . GLU A 1 82 ? -23.188 11.891 -2.740 1.00 97.81 82 GLU A O 1
ATOM 660 N N . SER A 1 83 ? -21.468 11.384 -1.385 1.00 95.75 83 SER A N 1
ATOM 661 C CA . SER A 1 83 ? -21.448 9.946 -1.689 1.00 95.75 83 SER A CA 1
ATOM 662 C C . SER A 1 83 ? -22.788 9.290 -1.326 1.00 95.75 83 SER A C 1
ATOM 664 O O . SER A 1 83 ? -23.431 8.655 -2.164 1.00 95.75 83 SER A O 1
ATOM 666 N N . CYS A 1 84 ? -23.314 9.561 -0.123 1.00 95.38 84 CYS A N 1
ATOM 667 C CA . CYS A 1 84 ? -24.648 9.103 0.285 1.00 95.38 84 CYS A CA 1
ATOM 668 C C . CYS A 1 84 ? -25.753 9.587 -0.671 1.00 95.38 84 CYS A C 1
ATOM 670 O O . CYS A 1 84 ? -26.634 8.815 -1.049 1.00 95.38 84 CYS A O 1
ATOM 672 N N . ARG A 1 85 ? -25.721 10.862 -1.089 1.00 96.94 85 ARG A N 1
ATOM 673 C CA . ARG A 1 85 ? -26.710 11.441 -2.023 1.00 96.94 85 ARG A CA 1
ATOM 674 C C . ARG A 1 85 ? -26.665 10.796 -3.406 1.00 96.94 85 ARG A C 1
ATOM 676 O O . ARG A 1 85 ? -27.693 10.759 -4.080 1.00 96.94 85 ARG A O 1
ATOM 683 N N . ARG A 1 86 ? -25.498 10.303 -3.823 1.00 96.38 86 ARG A N 1
ATOM 684 C CA . ARG A 1 86 ? -25.303 9.563 -5.079 1.00 96.38 86 ARG A CA 1
ATOM 685 C C . ARG A 1 86 ? -25.716 8.095 -4.984 1.00 96.38 86 ARG A C 1
ATOM 687 O O . ARG A 1 86 ? -25.786 7.431 -6.014 1.00 96.38 86 ARG A O 1
ATOM 694 N N . GLY A 1 87 ? -26.065 7.622 -3.788 1.00 94.06 87 GLY A N 1
ATOM 695 C CA . GLY A 1 87 ? -26.466 6.241 -3.539 1.00 94.06 87 GLY A CA 1
ATOM 696 C C . GLY A 1 87 ? -25.294 5.308 -3.243 1.00 94.06 87 GLY A C 1
ATOM 697 O O . GLY A 1 87 ? -25.477 4.092 -3.298 1.00 94.06 87 GLY A O 1
ATOM 698 N N . ASP A 1 88 ? -24.116 5.852 -2.924 1.00 92.94 88 ASP A N 1
ATOM 699 C CA . ASP A 1 88 ? -22.979 5.040 -2.508 1.00 92.94 88 ASP A CA 1
ATOM 700 C C . ASP A 1 88 ? -23.249 4.411 -1.138 1.00 92.94 88 ASP A C 1
ATOM 702 O O . ASP A 1 88 ? -23.840 5.007 -0.232 1.00 92.94 88 ASP A O 1
ATOM 706 N N . VAL A 1 89 ? -22.798 3.170 -0.983 1.00 91.56 89 VAL A N 1
ATOM 707 C CA . VAL A 1 89 ? -22.884 2.449 0.285 1.00 91.56 89 VAL A CA 1
ATOM 708 C C . VAL A 1 89 ? -21.773 2.957 1.193 1.00 91.56 89 VAL A C 1
ATOM 710 O O . VAL A 1 89 ? -20.613 2.674 0.927 1.00 91.56 89 VAL A O 1
ATOM 713 N N . MET A 1 90 ? -22.105 3.651 2.280 1.00 95.31 90 MET A N 1
ATOM 714 C CA . MET A 1 90 ? -21.123 4.108 3.271 1.00 95.31 90 MET A CA 1
ATOM 715 C C . MET A 1 90 ? -21.094 3.179 4.487 1.00 95.31 90 MET A C 1
ATOM 717 O O . MET A 1 90 ? -22.130 2.890 5.083 1.00 95.31 90 MET A O 1
ATOM 721 N N . TRP A 1 91 ? -19.906 2.710 4.875 1.00 97.31 91 TRP A N 1
ATOM 722 C CA . TRP A 1 91 ? -19.751 1.763 5.987 1.00 97.31 91 TRP A CA 1
ATOM 723 C C . TRP A 1 91 ? -19.946 2.398 7.360 1.00 97.31 91 TRP A C 1
ATOM 725 O O . TRP A 1 91 ? -20.485 1.746 8.254 1.00 97.31 91 TRP A O 1
ATOM 735 N N . ILE A 1 92 ? -19.493 3.645 7.521 1.00 97.25 92 ILE A N 1
ATOM 736 C CA . ILE A 1 92 ? -19.658 4.427 8.748 1.00 97.25 92 ILE A CA 1
ATOM 737 C C . ILE A 1 92 ? -20.927 5.272 8.608 1.00 97.25 92 ILE A C 1
ATOM 739 O O . ILE A 1 92 ? -20.995 6.089 7.679 1.00 97.25 92 ILE A O 1
ATOM 743 N N . PRO A 1 93 ? -21.923 5.100 9.493 1.00 95.25 93 PRO A N 1
ATOM 744 C CA . PRO A 1 93 ? -23.130 5.911 9.460 1.00 95.25 93 PRO A CA 1
ATOM 745 C C . PRO A 1 93 ? -22.839 7.340 9.949 1.00 95.25 93 PRO A C 1
ATOM 747 O O . PRO A 1 93 ? -21.872 7.581 10.676 1.00 95.25 93 PRO A O 1
ATOM 750 N N . ALA A 1 94 ? -23.660 8.309 9.537 1.00 95.56 94 ALA A N 1
ATOM 751 C CA . ALA A 1 94 ? -23.388 9.733 9.753 1.00 95.56 94 ALA A CA 1
ATOM 752 C C . ALA A 1 94 ? -23.315 10.119 11.246 1.00 95.56 94 ALA A C 1
ATOM 754 O O . ALA A 1 94 ? -22.504 10.955 11.638 1.00 95.56 94 ALA A O 1
ATOM 755 N N . GLU A 1 95 ? -24.114 9.473 12.095 1.00 95.69 95 GLU A N 1
ATOM 756 C CA . GLU A 1 95 ? -24.119 9.631 13.554 1.00 95.69 95 GLU A CA 1
ATOM 757 C C . GLU A 1 95 ? -22.800 9.204 14.228 1.00 95.69 95 GLU A C 1
ATOM 759 O O . GLU A 1 95 ? -22.459 9.681 15.318 1.00 95.69 95 GLU A O 1
ATOM 764 N N . ASN A 1 96 ? -22.009 8.371 13.549 1.00 97.06 96 ASN A N 1
ATOM 765 C CA . ASN A 1 96 ? -20.711 7.889 14.011 1.00 97.06 96 ASN A CA 1
ATOM 766 C C . ASN A 1 96 ? -19.537 8.697 13.441 1.00 97.06 96 ASN A C 1
ATOM 768 O O . ASN A 1 96 ? -18.383 8.278 13.540 1.00 97.06 96 ASN A O 1
ATOM 772 N N . ILE A 1 97 ? -19.805 9.869 12.867 1.00 97.50 97 ILE A N 1
ATOM 773 C CA . ILE A 1 97 ? -18.774 10.786 12.381 1.00 97.50 97 ILE A CA 1
ATOM 774 C C . ILE A 1 97 ? -18.558 11.911 13.395 1.00 97.50 97 ILE A C 1
ATOM 776 O O . ILE A 1 97 ? -19.491 12.383 14.052 1.00 97.50 97 ILE A O 1
ATOM 780 N N . ARG A 1 98 ? -17.310 12.363 13.535 1.00 97.06 98 ARG A N 1
ATOM 781 C CA . ARG A 1 98 ? -16.954 13.593 14.256 1.00 97.06 98 ARG A CA 1
ATOM 782 C C . ARG A 1 98 ? -16.160 14.516 13.336 1.00 97.06 98 ARG A C 1
ATOM 784 O O . ARG A 1 98 ? -15.219 14.083 12.685 1.00 97.06 98 ARG A O 1
ATOM 791 N N . ASN A 1 99 ? -16.509 15.801 13.311 1.00 94.44 99 ASN A N 1
ATOM 792 C CA . ASN A 1 99 ? -15.903 16.816 12.434 1.00 94.44 99 ASN A CA 1
ATOM 793 C C . ASN A 1 99 ? -14.608 17.438 12.992 1.00 94.44 99 ASN A C 1
ATOM 795 O O . ASN A 1 99 ? -14.354 18.627 12.821 1.00 94.44 99 ASN A O 1
ATOM 799 N N . SER A 1 100 ? -13.819 16.641 13.702 1.00 94.31 100 SER A N 1
ATOM 800 C CA . SER A 1 100 ? -12.459 16.959 14.130 1.00 94.31 100 SER A CA 1
ATOM 801 C C . SER A 1 100 ? -11.781 15.659 14.555 1.00 94.31 100 SER A C 1
ATOM 803 O O . SER A 1 100 ? -12.442 14.729 15.025 1.00 94.31 100 SER A O 1
ATOM 805 N N . ARG A 1 101 ? -10.455 15.609 14.431 1.00 94.00 101 ARG A N 1
ATOM 806 C CA . ARG A 1 101 ? -9.611 14.528 14.958 1.00 94.00 101 ARG A CA 1
ATOM 807 C C . ARG A 1 101 ? -8.606 14.998 16.009 1.00 94.00 101 ARG A C 1
ATOM 809 O O . ARG A 1 101 ? -7.623 14.311 16.265 1.00 94.00 101 ARG A O 1
ATOM 816 N N . ASP A 1 102 ? -8.832 16.171 16.602 1.00 96.25 102 ASP A N 1
ATOM 817 C CA . ASP A 1 102 ? -7.997 16.686 17.690 1.00 96.25 102 ASP A CA 1
ATOM 818 C C . ASP A 1 102 ? -8.139 15.871 18.994 1.00 96.25 102 ASP A C 1
ATOM 820 O O . ASP A 1 102 ? -9.031 15.032 19.154 1.00 96.25 102 ASP A O 1
ATOM 824 N N . SER A 1 103 ? -7.257 16.139 19.964 1.00 97.44 103 SER A N 1
ATOM 825 C CA . SER A 1 103 ? -7.261 15.422 21.244 1.00 97.44 103 SER A CA 1
ATOM 826 C C . SER A 1 103 ? -8.539 15.616 22.063 1.00 97.44 103 SER A C 1
ATOM 828 O O . SER A 1 103 ? -8.868 14.741 22.855 1.00 97.44 103 SER A O 1
ATOM 830 N N . SER A 1 104 ? -9.249 16.741 21.917 1.00 97.56 104 SER A N 1
ATOM 831 C CA . SER A 1 104 ? -10.482 16.997 22.676 1.00 97.56 104 SER A CA 1
ATOM 832 C C . SER A 1 104 ? -11.646 16.162 22.147 1.00 97.56 104 SER A C 1
ATOM 834 O O . SER A 1 104 ? -12.369 15.540 22.923 1.00 97.56 104 SER A O 1
ATOM 836 N N . THR A 1 105 ? -11.760 16.061 20.824 1.00 97.88 105 THR A N 1
ATOM 837 C CA . THR A 1 105 ? -12.780 15.255 20.153 1.00 97.88 105 THR A CA 1
ATOM 838 C C . THR A 1 105 ? -12.515 13.769 20.363 1.00 97.88 105 THR A C 1
ATOM 840 O O . THR A 1 105 ? -13.428 13.020 20.702 1.00 97.88 105 THR A O 1
ATOM 843 N N . LEU A 1 106 ? -11.253 13.341 20.254 1.00 97.81 106 LEU A N 1
ATOM 844 C CA . LEU A 1 106 ? -10.872 11.968 20.578 1.00 97.81 106 LEU A CA 1
ATOM 845 C C . LEU A 1 106 ? -11.158 11.629 22.047 1.00 97.81 106 LEU A C 1
ATOM 847 O O . LEU A 1 106 ? -11.719 10.573 22.325 1.00 97.81 106 LEU A O 1
ATOM 851 N N . ALA A 1 107 ? -10.849 12.526 22.987 1.00 98.00 107 ALA A N 1
ATOM 852 C CA . ALA A 1 107 ? -11.175 12.314 24.394 1.00 98.00 107 ALA A CA 1
ATOM 853 C C . ALA A 1 107 ? -12.688 12.206 24.646 1.00 98.00 107 ALA A C 1
ATOM 855 O O . ALA A 1 107 ? -13.119 11.352 25.421 1.00 98.00 107 ALA A O 1
ATOM 8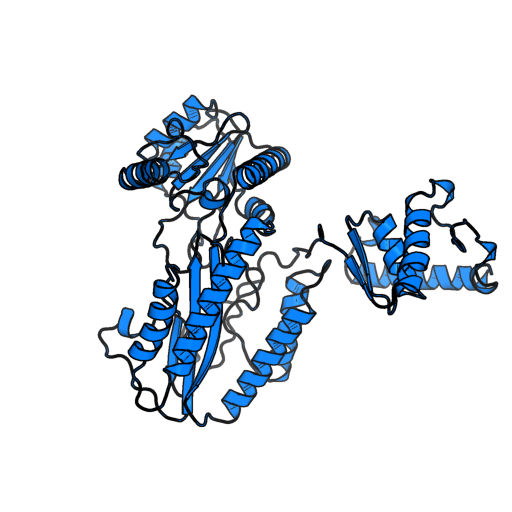56 N N . ALA A 1 108 ? -13.507 13.025 23.981 1.00 97.88 108 ALA A N 1
ATOM 857 C CA . ALA A 1 108 ? -14.961 12.911 24.064 1.00 97.88 108 ALA A CA 1
ATOM 858 C C . ALA A 1 108 ? -15.434 11.518 23.615 1.00 97.88 108 ALA A C 1
ATOM 860 O O . ALA A 1 108 ? -16.148 10.851 24.359 1.00 97.88 108 ALA A O 1
ATOM 861 N N . VAL A 1 109 ? -14.935 11.025 22.476 1.00 97.50 109 VAL A N 1
ATOM 862 C CA . VAL A 1 109 ? -15.271 9.686 21.963 1.00 97.50 109 VAL A CA 1
ATOM 863 C C . VAL A 1 109 ? -14.826 8.575 22.920 1.00 97.50 109 VAL A C 1
ATOM 865 O O . VAL A 1 109 ? -15.596 7.650 23.178 1.00 97.50 109 VAL A O 1
ATOM 868 N N . LEU A 1 110 ? -13.621 8.653 23.496 1.00 96.75 110 LEU A N 1
ATOM 869 C CA . LEU A 1 110 ? -13.152 7.664 24.479 1.00 96.75 110 LEU A CA 1
ATOM 870 C C . LEU A 1 110 ? -14.014 7.648 25.755 1.00 96.75 110 LEU A C 1
ATOM 872 O O . LEU A 1 110 ? -14.235 6.584 26.332 1.00 96.75 110 LEU A O 1
ATOM 876 N N . ASN A 1 111 ? -14.541 8.798 26.184 1.00 96.50 111 ASN A N 1
ATOM 877 C CA . ASN A 1 111 ? -15.487 8.867 27.300 1.00 96.50 111 ASN A CA 1
ATOM 878 C C . ASN A 1 111 ? -16.870 8.309 26.925 1.00 96.50 111 ASN A C 1
ATOM 880 O O . ASN A 1 111 ? -17.407 7.490 27.669 1.00 96.50 111 ASN A O 1
ATOM 884 N N . GLU A 1 112 ? -17.421 8.705 25.772 1.00 94.50 112 GLU A N 1
ATOM 885 C CA . GLU A 1 112 ? -18.718 8.234 25.248 1.00 94.50 112 GLU A CA 1
ATOM 886 C C . GLU A 1 112 ? -18.758 6.707 25.103 1.00 94.50 112 GLU A C 1
ATOM 888 O O . GLU A 1 112 ? -19.773 6.073 25.381 1.00 94.50 112 GLU A O 1
ATOM 893 N N . THR A 1 113 ? -17.632 6.110 24.710 1.00 92.56 113 THR A N 1
ATOM 894 C CA . THR A 1 113 ? -17.482 4.660 24.512 1.00 92.56 113 THR A CA 1
ATOM 895 C C . THR A 1 113 ? -17.076 3.901 25.780 1.00 92.56 113 THR A C 1
ATOM 897 O O . THR A 1 113 ? -16.893 2.686 25.737 1.00 92.56 113 THR A O 1
ATOM 900 N N . GLY A 1 114 ? -16.944 4.583 26.925 1.00 93.50 114 GLY A N 1
ATOM 901 C CA . GLY A 1 114 ? -16.600 3.955 28.204 1.00 93.50 114 GLY A CA 1
ATOM 902 C C . GLY A 1 114 ? -15.154 3.452 28.298 1.00 93.50 114 GLY A C 1
ATOM 903 O O . GLY A 1 114 ? -14.841 2.632 29.159 1.00 93.50 114 GLY A O 1
ATOM 904 N N . LEU A 1 115 ? -14.254 3.947 27.446 1.00 94.44 115 LEU A N 1
ATOM 905 C CA . LEU A 1 115 ? -12.866 3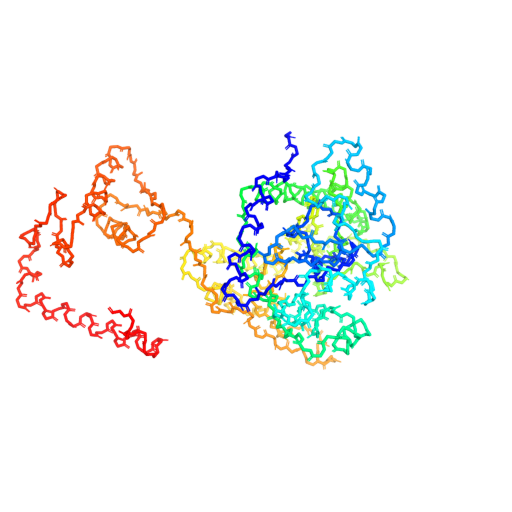.488 27.333 1.00 94.44 115 LEU A CA 1
ATOM 906 C C . LEU A 1 115 ? -11.891 4.213 28.270 1.00 94.44 115 LEU A C 1
ATOM 908 O O . LEU A 1 115 ? -10.690 3.957 28.227 1.00 94.44 115 LEU A O 1
ATOM 912 N N . ALA A 1 116 ? -12.381 5.074 29.167 1.00 93.19 116 ALA A N 1
ATOM 913 C CA . ALA A 1 116 ? -11.538 5.886 30.048 1.00 93.19 116 ALA A CA 1
ATOM 914 C C . ALA A 1 116 ? -10.614 5.082 30.992 1.00 93.19 116 ALA A C 1
ATOM 916 O O . ALA A 1 116 ? -9.643 5.623 31.523 1.00 93.19 116 ALA A O 1
ATOM 917 N N . LYS A 1 117 ? -10.932 3.800 31.215 1.00 95.56 117 LYS A N 1
ATOM 918 C CA . LYS A 1 117 ? -10.138 2.830 31.991 1.00 95.56 117 LYS A CA 1
ATOM 919 C C . LYS A 1 117 ? -9.903 1.517 31.228 1.00 95.56 117 LYS A C 1
ATOM 921 O O . LYS A 1 117 ? -9.579 0.503 31.838 1.00 95.56 117 LYS A O 1
ATOM 926 N N . GLY A 1 118 ? -10.165 1.513 29.921 1.00 96.25 118 GLY A N 1
ATOM 927 C CA . GLY A 1 118 ? -10.068 0.319 29.085 1.00 96.25 118 GLY A CA 1
ATOM 928 C C . GLY A 1 118 ? -8.640 0.041 28.625 1.00 96.25 118 GLY A C 1
ATOM 929 O O . GLY A 1 118 ? -7.743 0.876 28.764 1.00 96.25 118 GLY A O 1
ATOM 930 N N . THR A 1 119 ? -8.444 -1.128 28.023 1.00 98.44 119 THR A N 1
ATOM 931 C CA . THR A 1 119 ? -7.227 -1.467 27.281 1.00 98.44 119 THR A CA 1
ATOM 932 C C . THR A 1 119 ? -7.442 -1.165 25.801 1.00 98.44 119 THR A C 1
ATOM 934 O O . THR A 1 119 ? -8.314 -1.747 25.167 1.00 98.44 119 THR A O 1
ATOM 937 N N . ILE A 1 120 ? -6.663 -0.258 25.221 1.00 98.69 120 ILE A N 1
ATOM 938 C CA . ILE A 1 120 ? -6.854 0.243 23.858 1.00 98.69 120 ILE A CA 1
ATOM 939 C C . ILE A 1 120 ? -5.644 -0.152 23.010 1.00 98.69 120 ILE A C 1
ATOM 941 O O . ILE A 1 120 ? -4.514 0.250 23.290 1.00 98.69 120 ILE A O 1
ATOM 945 N N . GLY A 1 121 ? -5.881 -0.932 21.956 1.00 98.56 121 GLY A N 1
ATOM 946 C CA . GLY A 1 121 ? -4.881 -1.203 20.928 1.00 98.56 121 GLY A CA 1
ATOM 947 C C . GLY A 1 121 ? -4.687 0.031 20.049 1.00 98.56 121 GLY A C 1
ATOM 948 O O . GLY A 1 121 ? -5.661 0.579 19.552 1.00 98.56 121 GLY A O 1
ATOM 949 N N . VAL A 1 122 ? -3.457 0.48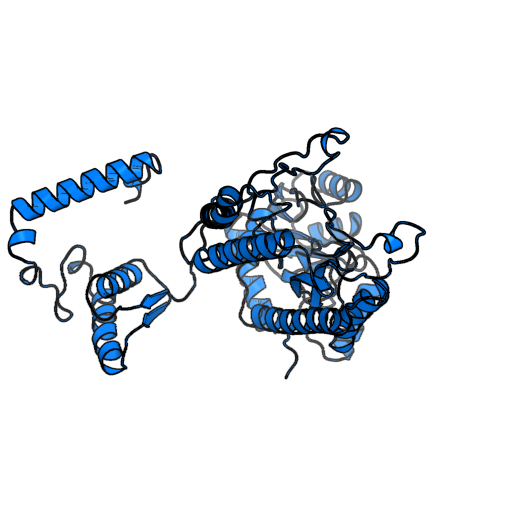5 19.843 1.00 98.44 122 VAL A N 1
ATOM 950 C CA . VAL A 1 122 ? -3.153 1.698 19.079 1.00 98.44 122 VAL A CA 1
ATOM 951 C C . VAL A 1 122 ? -2.368 1.346 17.823 1.00 98.44 122 VAL A C 1
ATOM 953 O O . VAL A 1 122 ? -1.333 0.681 17.885 1.00 98.44 122 VAL A O 1
ATOM 956 N N . VAL A 1 123 ? -2.857 1.817 16.680 1.00 96.94 123 VAL A N 1
ATOM 957 C CA . VAL A 1 123 ? -2.205 1.707 15.373 1.00 96.94 123 VAL A CA 1
ATOM 958 C C . VAL A 1 123 ? -1.640 3.080 15.019 1.00 96.94 123 VAL A C 1
ATOM 960 O O . VAL A 1 123 ? -2.395 4.040 14.863 1.00 96.94 123 VAL A O 1
ATOM 963 N N . GLY A 1 124 ? -0.310 3.160 14.934 1.00 93.50 124 GLY A N 1
ATOM 964 C CA . GLY A 1 124 ? 0.431 4.396 14.655 1.00 93.50 124 GLY A CA 1
ATOM 965 C C . GLY A 1 124 ? 1.505 4.768 15.686 1.00 93.50 124 GLY A C 1
ATOM 966 O O . GLY A 1 124 ? 2.187 5.766 15.483 1.00 93.50 124 GLY A O 1
ATOM 967 N N . LEU A 1 125 ? 1.668 3.990 16.767 1.00 93.94 125 LEU A N 1
ATOM 968 C CA . LEU A 1 125 ? 2.778 4.144 17.730 1.00 93.94 125 LEU A CA 1
ATOM 969 C C . LEU A 1 125 ? 4.053 3.396 17.313 1.00 93.94 125 LEU A C 1
ATOM 971 O O . LEU A 1 125 ? 5.137 3.728 17.778 1.00 93.94 125 LEU A O 1
ATOM 975 N N . GLU A 1 126 ? 3.917 2.341 16.511 1.00 89.06 126 GLU A N 1
ATOM 976 C CA . GLU A 1 126 ? 5.049 1.522 16.074 1.00 89.06 126 GLU A CA 1
ATOM 977 C C . GLU A 1 126 ? 5.771 2.145 14.874 1.00 89.06 126 GLU A C 1
ATOM 979 O O . GLU A 1 126 ? 5.125 2.802 14.052 1.00 89.06 126 GLU A O 1
ATOM 984 N N . PRO A 1 127 ? 7.078 1.864 14.713 1.00 84.81 127 PRO A N 1
ATOM 985 C CA . PRO A 1 127 ? 7.814 2.199 13.5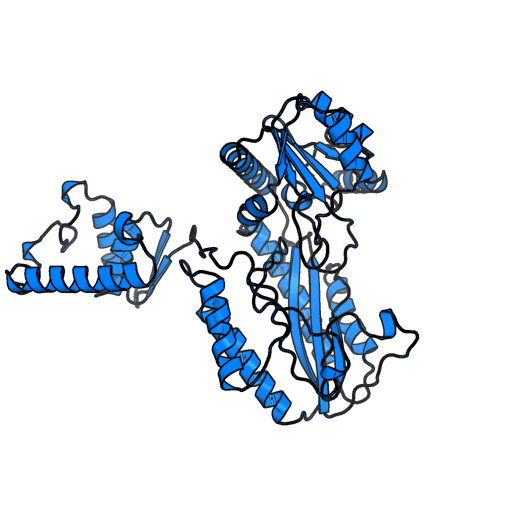05 1.00 84.81 127 PRO A CA 1
ATOM 986 C C . PRO A 1 127 ? 7.141 1.656 12.240 1.00 84.81 127 PRO A C 1
ATOM 988 O O . PRO A 1 127 ? 6.733 0.490 12.170 1.00 84.81 127 PRO A O 1
ATOM 991 N N . TYR A 1 128 ? 7.101 2.508 11.222 1.00 81.25 128 TYR A N 1
ATOM 992 C CA . TYR A 1 128 ? 6.630 2.227 9.875 1.00 81.25 128 TYR A CA 1
ATOM 993 C C . TYR A 1 128 ? 7.662 2.735 8.851 1.00 81.25 128 TYR A C 1
ATOM 995 O O . TYR A 1 128 ? 7.521 3.828 8.294 1.00 81.25 128 TYR A O 1
ATOM 1003 N N . PRO A 1 129 ? 8.767 1.995 8.659 1.00 76.56 129 PRO A N 1
ATOM 1004 C CA . PRO A 1 129 ? 9.828 2.395 7.743 1.00 76.56 129 PRO A CA 1
ATOM 1005 C C . PRO A 1 129 ? 9.361 2.359 6.274 1.00 76.56 129 PRO A C 1
ATOM 1007 O O . PRO A 1 129 ? 8.515 1.533 5.924 1.00 76.56 129 PRO A O 1
ATOM 1010 N N . PRO A 1 130 ? 9.944 3.192 5.393 1.00 72.62 130 PRO A N 1
ATOM 1011 C CA . PRO A 1 130 ? 11.004 4.165 5.685 1.00 72.62 130 PRO A CA 1
ATOM 1012 C C . PRO A 1 130 ? 10.486 5.530 6.180 1.00 72.62 130 PRO A C 1
ATOM 1014 O O . PRO A 1 130 ? 11.281 6.348 6.632 1.00 72.62 130 PRO A O 1
ATOM 1017 N N . TRP A 1 131 ? 9.177 5.790 6.105 1.00 79.31 131 TRP A N 1
ATOM 1018 C CA . TRP A 1 131 ? 8.622 7.142 6.259 1.00 79.31 131 TRP A CA 1
ATOM 1019 C C . TRP A 1 131 ? 8.377 7.573 7.709 1.00 79.31 131 TRP A C 1
ATOM 1021 O O . TRP A 1 131 ? 8.548 8.747 8.036 1.00 79.31 131 TRP A O 1
ATOM 1031 N N . HIS A 1 132 ? 8.026 6.642 8.601 1.00 85.81 132 HIS A N 1
ATOM 1032 C CA . HIS A 1 132 ? 7.700 6.949 9.998 1.00 85.81 132 HIS A CA 1
ATOM 1033 C C . HIS A 1 132 ? 8.465 6.047 10.967 1.00 85.81 132 HIS A C 1
ATOM 1035 O O . HIS A 1 132 ? 7.905 5.145 11.591 1.00 85.81 132 HIS A O 1
ATOM 1041 N N . MET A 1 133 ? 9.766 6.294 11.124 1.00 81.44 133 MET A N 1
ATOM 1042 C CA . MET A 1 133 ? 10.642 5.499 12.000 1.00 81.44 133 MET A CA 1
ATOM 1043 C C . MET A 1 133 ? 10.214 5.483 13.479 1.00 81.44 133 MET A C 1
ATOM 1045 O O . MET A 1 133 ? 10.584 4.564 14.203 1.00 81.44 133 MET A O 1
ATOM 1049 N N . GLU A 1 134 ? 9.408 6.455 13.913 1.00 84.75 134 GLU A N 1
ATOM 1050 C CA . GLU A 1 134 ? 8.916 6.599 15.294 1.00 84.75 134 GLU A CA 1
ATOM 1051 C C . GLU A 1 134 ? 7.378 6.537 15.389 1.00 84.75 134 GLU A C 1
ATOM 1053 O O . GLU A 1 134 ? 6.785 6.961 16.380 1.00 84.75 134 GLU A O 1
ATOM 1058 N N . GLY A 1 135 ? 6.720 6.012 14.349 1.00 89.31 135 GLY A N 1
ATOM 1059 C CA . GLY A 1 135 ? 5.266 6.048 14.218 1.00 89.31 135 GLY A CA 1
ATOM 1060 C C . GLY A 1 135 ? 4.745 7.394 13.705 1.00 89.31 135 GLY A C 1
ATOM 1061 O O . GLY A 1 135 ? 5.498 8.330 13.446 1.00 89.31 135 GLY A O 1
ATOM 1062 N N . ILE A 1 136 ? 3.430 7.471 13.508 1.00 91.50 136 ILE A N 1
ATOM 1063 C CA . ILE A 1 136 ? 2.751 8.597 12.844 1.00 91.50 136 ILE A CA 1
ATOM 1064 C C . ILE A 1 136 ? 1.925 9.457 13.813 1.00 91.50 136 ILE A C 1
ATOM 1066 O O . ILE A 1 136 ? 1.417 10.523 13.463 1.00 91.50 136 ILE A O 1
ATOM 1070 N N . LEU A 1 137 ? 1.745 8.997 15.051 1.00 93.25 137 LEU A N 1
ATOM 1071 C CA . LEU A 1 137 ? 0.809 9.618 15.980 1.00 93.25 137 LEU A CA 1
ATOM 1072 C C . LEU A 1 137 ? 1.327 10.996 16.457 1.00 93.25 137 LEU A C 1
ATOM 1074 O O . LEU A 1 137 ? 2.421 11.070 17.020 1.00 93.25 137 LEU A O 1
ATOM 1078 N N . PRO A 1 138 ? 0.567 12.101 16.294 1.00 93.12 138 PRO A N 1
ATOM 1079 C CA . PRO A 1 138 ? 1.078 13.431 16.620 1.00 93.12 138 PRO A CA 1
ATOM 1080 C C . PRO A 1 138 ? 1.386 13.600 18.113 1.00 93.12 138 PRO A C 1
ATOM 1082 O O . PRO A 1 138 ? 0.512 13.412 18.962 1.00 93.12 138 PRO A O 1
ATOM 1085 N N . TYR A 1 139 ? 2.602 14.053 18.432 1.00 94.69 139 TYR A N 1
ATOM 1086 C CA . TYR A 1 139 ? 3.112 14.172 19.807 1.00 94.69 139 TYR A CA 1
ATOM 1087 C C . TYR A 1 139 ? 2.177 14.941 20.757 1.00 94.69 139 TYR A C 1
ATOM 1089 O O . TYR A 1 139 ? 1.872 14.479 21.859 1.00 94.69 139 TYR A O 1
ATOM 1097 N N . THR A 1 140 ? 1.692 16.117 20.345 1.00 96.81 140 THR A N 1
ATOM 1098 C CA . THR A 1 140 ? 0.817 16.952 21.188 1.00 96.81 140 THR A CA 1
ATOM 1099 C C . THR A 1 140 ? -0.532 16.287 21.441 1.00 96.81 140 THR A C 1
ATOM 1101 O O . THR A 1 140 ? -1.018 16.294 22.572 1.00 96.81 140 THR A O 1
ATOM 1104 N N . LEU A 1 141 ? -1.122 15.678 20.407 1.00 96.38 141 LEU A N 1
ATOM 1105 C CA . LEU A 1 141 ? -2.371 14.933 20.538 1.00 96.38 141 LEU A CA 1
ATOM 1106 C C . LEU A 1 141 ? -2.181 13.777 21.519 1.00 96.38 141 LEU A C 1
ATOM 1108 O O . LEU A 1 141 ? -2.954 13.648 22.467 1.00 96.38 141 LEU A O 1
ATOM 1112 N N . TRP A 1 142 ? -1.124 12.987 21.327 1.00 97.12 142 TRP A N 1
ATOM 1113 C CA . TRP A 1 142 ? -0.851 11.809 22.138 1.00 97.12 142 TRP A CA 1
ATOM 1114 C C . TRP A 1 142 ? -0.665 12.142 23.617 1.00 97.12 142 TRP A C 1
ATOM 1116 O O . TRP A 1 142 ? -1.323 11.559 24.477 1.00 97.12 142 TRP A O 1
ATOM 1126 N N . ASN A 1 143 ? 0.147 13.156 23.921 1.00 97.88 143 ASN A N 1
ATOM 1127 C CA . ASN A 1 143 ? 0.363 13.595 25.298 1.00 97.88 143 ASN A CA 1
ATOM 1128 C C . ASN A 1 143 ? -0.913 14.095 25.974 1.00 97.88 143 ASN A C 1
ATOM 1130 O O . ASN A 1 143 ? -1.102 13.872 27.170 1.00 97.88 143 ASN A O 1
ATOM 1134 N N . ASN A 1 144 ? -1.790 14.775 25.236 1.00 98.44 144 ASN A N 1
ATOM 1135 C CA . ASN A 1 144 ? -3.064 15.225 25.783 1.00 98.44 144 ASN A CA 1
ATOM 1136 C C . ASN A 1 144 ? -3.977 14.042 26.127 1.00 98.44 144 ASN A C 1
ATOM 1138 O O . ASN A 1 144 ? -4.622 14.073 27.173 1.00 98.44 144 ASN A O 1
ATOM 1142 N N . ILE A 1 145 ? -3.995 12.996 25.294 1.00 98.12 145 ILE A N 1
ATOM 1143 C CA . ILE A 1 145 ? -4.745 11.763 25.568 1.00 98.12 145 ILE A CA 1
ATOM 1144 C C . ILE A 1 145 ? -4.178 11.043 26.794 1.00 98.12 145 ILE A C 1
ATOM 1146 O O . ILE A 1 145 ? -4.932 10.754 27.720 1.00 98.12 145 ILE A O 1
ATOM 1150 N N . LEU A 1 146 ? -2.860 10.842 26.871 1.00 97.94 146 LEU A N 1
ATOM 1151 C CA . LEU A 1 146 ? -2.228 10.195 28.027 1.00 97.94 146 LEU A CA 1
ATOM 1152 C C . LEU A 1 146 ? -2.500 10.940 29.345 1.00 97.94 146 LEU A C 1
ATOM 1154 O O . LEU A 1 146 ? -2.773 10.312 30.365 1.00 97.94 146 LEU A O 1
ATOM 1158 N N . LYS A 1 147 ? -2.475 12.280 29.328 1.00 98.19 147 LYS A N 1
ATOM 1159 C CA . LYS A 1 147 ? -2.789 13.108 30.507 1.00 98.19 147 LYS A CA 1
ATOM 1160 C C . LYS A 1 147 ? -4.249 12.994 30.945 1.00 98.19 147 LYS A C 1
ATOM 1162 O O . LYS A 1 147 ? -4.517 13.018 32.142 1.00 98.19 147 LYS A O 1
ATOM 1167 N N . GLN A 1 148 ? -5.184 12.922 29.998 1.00 98.00 148 GLN A N 1
ATOM 1168 C CA . GLN A 1 148 ? -6.619 12.853 30.295 1.00 98.00 148 GLN A CA 1
ATOM 1169 C C . GLN A 1 148 ? -7.074 11.452 30.714 1.00 98.00 148 GLN A C 1
ATOM 1171 O O . GLN A 1 148 ? -8.006 11.331 31.507 1.00 98.00 148 GLN A O 1
ATOM 1176 N N . PHE A 1 149 ? -6.398 10.406 30.235 1.00 97.94 149 PHE A N 1
ATOM 1177 C CA . PHE A 1 149 ? -6.739 9.010 30.506 1.00 97.94 149 PHE A CA 1
ATOM 1178 C C . PHE A 1 149 ? -5.597 8.260 31.208 1.00 97.94 149 PHE A C 1
ATOM 1180 O O . PHE A 1 149 ? -5.118 7.252 30.688 1.00 97.94 149 PHE A O 1
ATOM 1187 N N . PRO A 1 150 ? -5.173 8.688 32.415 1.00 97.50 150 PRO A N 1
ATOM 1188 C CA . PRO A 1 150 ? -4.047 8.071 33.123 1.00 97.50 150 PRO A CA 1
ATOM 1189 C C . PRO A 1 150 ? -4.328 6.632 33.588 1.00 97.50 150 PRO A C 1
ATOM 1191 O O . PRO A 1 150 ? -3.415 5.937 34.024 1.00 97.50 150 PRO A O 1
ATOM 1194 N N . TYR A 1 151 ? -5.589 6.194 33.525 1.00 97.38 151 TYR A N 1
ATOM 1195 C CA . TYR A 1 151 ? -6.031 4.855 33.914 1.00 97.38 151 TYR A CA 1
ATOM 1196 C C . TYR A 1 151 ? -6.372 3.955 32.720 1.00 97.38 151 TYR A C 1
ATOM 1198 O O . TYR A 1 151 ? -6.746 2.805 32.932 1.00 97.38 151 TYR A O 1
ATOM 1206 N N . ALA A 1 152 ? -6.289 4.461 31.486 1.00 97.94 152 ALA A N 1
ATOM 1207 C CA . ALA A 1 152 ? -6.410 3.631 30.295 1.00 97.94 152 ALA A CA 1
ATOM 1208 C C . ALA A 1 152 ? -5.056 2.985 29.971 1.00 97.94 152 ALA A C 1
ATOM 1210 O O . ALA A 1 152 ? -3.997 3.590 30.153 1.00 97.94 152 ALA A O 1
ATOM 1211 N N . HIS A 1 153 ? -5.087 1.757 29.462 1.00 98.12 153 HIS A N 1
ATOM 1212 C CA . HIS A 1 153 ? -3.891 1.024 29.060 1.00 98.12 153 HIS A CA 1
ATOM 1213 C C . HIS A 1 153 ? -3.762 1.027 27.541 1.00 98.12 153 HIS A C 1
ATOM 1215 O O . HIS A 1 153 ? -4.510 0.345 26.849 1.00 98.12 153 HIS A O 1
ATOM 1221 N N . PHE A 1 154 ? -2.800 1.775 27.008 1.00 98.06 154 PHE A N 1
ATOM 1222 C CA . PHE A 1 154 ? -2.555 1.838 25.569 1.00 98.06 154 PHE A CA 1
ATOM 1223 C C . PHE A 1 154 ? -1.475 0.839 25.151 1.00 98.06 154 PHE A C 1
ATOM 1225 O O . PHE A 1 154 ? -0.393 0.810 25.737 1.00 98.06 154 PHE A O 1
ATOM 1232 N N . LYS A 1 155 ? -1.760 0.029 24.130 1.00 96.38 155 LYS A N 1
ATOM 1233 C CA . LYS A 1 155 ? -0.873 -1.033 23.639 1.00 96.38 155 LYS A CA 1
ATOM 1234 C C . LYS A 1 155 ? -0.651 -0.884 22.128 1.00 96.38 155 LYS A C 1
ATOM 1236 O O . LYS A 1 155 ? -1.641 -0.852 21.406 1.00 96.38 155 LYS A O 1
ATOM 1241 N N . PRO A 1 156 ? 0.590 -0.840 21.617 1.00 96.44 156 PRO A N 1
ATOM 1242 C CA . PRO A 1 156 ? 0.840 -0.891 20.175 1.00 96.44 156 PRO A CA 1
ATOM 1243 C C . PRO A 1 156 ? 0.373 -2.230 19.577 1.00 96.44 156 PRO A C 1
ATOM 1245 O O . PRO A 1 156 ? 0.605 -3.289 20.168 1.00 96.44 156 PRO A O 1
ATOM 1248 N N . VAL A 1 157 ? -0.328 -2.187 18.439 1.00 95.25 157 VAL A N 1
ATOM 1249 C CA . VAL A 1 157 ? -0.877 -3.384 17.763 1.00 95.25 157 VAL A CA 1
ATOM 1250 C C . VAL A 1 157 ? -0.798 -3.338 16.230 1.00 95.25 157 VAL A C 1
ATOM 1252 O O . VAL A 1 157 ? -1.325 -4.236 15.572 1.00 95.25 157 VAL A O 1
ATOM 1255 N N . ALA A 1 158 ? -0.169 -2.321 15.644 1.00 90.88 158 ALA A N 1
ATOM 1256 C CA . ALA A 1 158 ? -0.085 -2.093 14.206 1.00 90.88 158 ALA A CA 1
ATOM 1257 C C . ALA A 1 158 ? 0.534 -3.282 13.471 1.00 90.88 158 ALA A C 1
ATOM 1259 O O . ALA A 1 158 ? -0.077 -3.761 12.523 1.00 90.88 158 ALA A O 1
ATOM 1260 N N . HIS A 1 159 ? 1.683 -3.819 13.906 1.00 84.12 159 HIS A N 1
ATOM 1261 C CA . HIS A 1 159 ? 2.331 -4.939 13.200 1.00 84.12 159 HIS A CA 1
ATOM 1262 C C . HIS A 1 159 ? 1.500 -6.226 13.260 1.00 84.12 159 HIS A C 1
ATOM 1264 O O . HIS A 1 159 ? 1.408 -6.962 12.276 1.00 84.12 159 HIS A O 1
ATOM 1270 N N . ALA A 1 160 ? 0.847 -6.485 14.396 1.00 85.44 160 ALA A N 1
ATOM 1271 C CA . ALA A 1 160 ? -0.056 -7.623 14.551 1.00 85.44 160 ALA A CA 1
ATOM 1272 C C . ALA A 1 160 ? -1.314 -7.469 13.679 1.00 85.44 160 ALA A C 1
ATOM 1274 O O . ALA A 1 160 ? -1.742 -8.432 13.043 1.00 85.44 160 ALA A O 1
ATOM 1275 N N . LEU A 1 161 ? -1.874 -6.258 13.607 1.00 90.25 161 LEU A N 1
ATOM 1276 C CA . LEU A 1 161 ? -3.001 -5.941 12.734 1.00 90.25 161 LEU A CA 1
ATOM 1277 C C . LEU A 1 161 ? -2.602 -6.040 11.258 1.00 90.25 161 LEU A C 1
ATOM 1279 O O . LEU A 1 161 ? -3.360 -6.565 10.454 1.00 90.25 161 LEU A O 1
ATOM 1283 N N . ALA A 1 162 ? -1.397 -5.612 10.894 1.00 85.12 162 ALA A N 1
ATOM 1284 C CA . ALA A 1 162 ? -0.883 -5.711 9.533 1.00 85.12 162 ALA A CA 1
ATOM 1285 C C . ALA A 1 162 ? -0.917 -7.164 9.021 1.00 85.12 162 ALA A C 1
ATOM 1287 O O . ALA A 1 162 ? -1.329 -7.413 7.890 1.00 85.12 162 ALA A O 1
ATOM 1288 N N . ARG A 1 163 ? -0.594 -8.139 9.885 1.00 81.12 163 ARG A N 1
ATOM 1289 C CA . ARG A 1 163 ? -0.717 -9.578 9.580 1.00 81.12 163 ARG A CA 1
ATOM 1290 C C . ARG A 1 163 ? -2.156 -10.047 9.352 1.00 81.12 163 ARG A C 1
ATOM 1292 O O . ARG A 1 163 ? -2.349 -10.986 8.588 1.00 81.12 163 ARG A O 1
ATOM 1299 N N . LEU A 1 164 ? -3.144 -9.402 9.974 1.00 85.75 164 LEU A N 1
ATOM 1300 C CA . LEU A 1 164 ? -4.566 -9.654 9.716 1.00 85.75 164 LEU A CA 1
ATOM 1301 C C . LEU A 1 164 ? -5.019 -9.063 8.373 1.00 85.75 164 LEU A C 1
ATOM 1303 O O . LEU A 1 164 ? -5.817 -9.684 7.684 1.00 85.75 164 LEU A O 1
ATOM 1307 N N . VAL A 1 165 ? -4.523 -7.874 8.023 1.00 88.19 165 VAL A N 1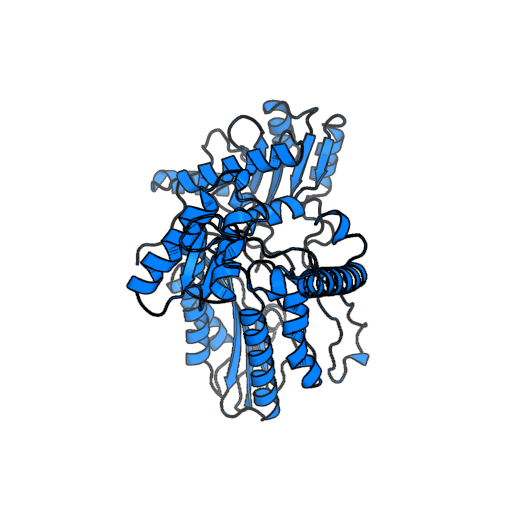
ATOM 1308 C CA . VAL A 1 165 ? -4.940 -7.111 6.830 1.00 88.19 165 VAL A CA 1
ATOM 1309 C C . VAL A 1 165 ? -4.286 -7.645 5.547 1.00 88.19 165 VAL A C 1
ATOM 1311 O O . VAL A 1 165 ? -4.874 -7.550 4.476 1.00 88.19 165 VAL A O 1
ATOM 1314 N N . MET A 1 166 ? -3.076 -8.209 5.636 1.00 81.06 166 MET A N 1
ATOM 1315 C CA . MET A 1 166 ? -2.320 -8.689 4.469 1.00 81.06 166 MET A CA 1
ATOM 1316 C C . MET A 1 166 ? -3.074 -9.705 3.586 1.00 81.06 166 MET A C 1
ATOM 1318 O O . MET A 1 166 ? -3.017 -9.563 2.361 1.00 81.06 166 MET A O 1
ATOM 1322 N N . PRO A 1 167 ? -3.752 -10.735 4.132 1.00 82.75 167 PRO A N 1
ATOM 1323 C CA . PRO A 1 167 ? -4.561 -11.643 3.323 1.00 82.75 167 PRO A CA 1
ATOM 1324 C C . PRO A 1 167 ? -5.792 -10.935 2.743 1.00 82.75 167 PRO A C 1
ATOM 1326 O O . PRO A 1 167 ? -6.689 -10.516 3.469 1.00 82.75 167 PRO A O 1
ATOM 1329 N N . GLN A 1 168 ? -5.855 -10.843 1.415 1.00 81.75 168 GLN A N 1
ATOM 1330 C CA . GLN A 1 168 ? -6.924 -10.131 0.715 1.00 81.75 168 GLN A CA 1
ATOM 1331 C C . GLN A 1 168 ? -8.144 -11.024 0.449 1.00 81.75 168 GLN A C 1
ATOM 1333 O O . GLN A 1 168 ? -8.014 -12.181 0.042 1.00 81.75 168 GLN A O 1
ATOM 1338 N N . SER A 1 169 ? -9.345 -10.466 0.604 1.00 86.56 169 SER A N 1
ATOM 1339 C CA . SER A 1 169 ? -10.600 -11.105 0.197 1.00 86.56 169 SER A CA 1
ATOM 1340 C C . SER A 1 169 ? -10.775 -11.159 -1.324 1.00 86.56 169 SER A C 1
ATOM 1342 O O . SER A 1 169 ? -9.974 -10.629 -2.101 1.00 86.56 169 SER A O 1
ATOM 1344 N N . GLN A 1 170 ? -11.865 -11.787 -1.778 1.00 90.31 170 GLN A N 1
ATOM 1345 C CA . GLN A 1 170 ? -12.222 -11.810 -3.199 1.00 90.31 170 GLN A CA 1
ATOM 1346 C C . GLN A 1 170 ? -12.545 -10.412 -3.741 1.00 90.31 170 GLN A C 1
ATOM 1348 O O . GLN A 1 170 ? -12.111 -10.089 -4.846 1.00 90.31 170 GLN A O 1
ATOM 1353 N N . GLU A 1 171 ? -13.264 -9.584 -2.975 1.00 94.38 171 GLU A N 1
ATOM 1354 C CA . GLU A 1 171 ? -13.584 -8.208 -3.376 1.00 94.38 171 GLU A CA 1
ATOM 1355 C C . GLU A 1 171 ? -12.315 -7.352 -3.429 1.00 94.38 171 GLU A C 1
ATOM 1357 O O . GLU A 1 171 ? -12.082 -6.645 -4.407 1.00 94.38 171 GLU A O 1
ATOM 1362 N N . GLU A 1 172 ? -11.428 -7.488 -2.441 1.00 90.88 172 GLU A N 1
ATOM 1363 C CA . GLU A 1 172 ? -10.136 -6.792 -2.422 1.00 90.88 172 GLU A CA 1
ATOM 1364 C C . GLU A 1 172 ? -9.253 -7.192 -3.597 1.00 90.88 172 GLU A C 1
ATOM 1366 O O . GLU A 1 172 ? -8.727 -6.332 -4.301 1.00 90.88 172 GLU A O 1
ATOM 1371 N N . THR A 1 173 ? -9.155 -8.494 -3.863 1.00 89.25 173 THR A N 1
ATOM 1372 C CA . THR A 1 173 ? -8.402 -9.017 -5.004 1.00 89.25 173 THR A CA 1
ATOM 1373 C C . THR A 1 173 ? -8.987 -8.522 -6.330 1.00 89.25 173 THR A C 1
ATOM 1375 O O . THR A 1 173 ? -8.238 -8.257 -7.270 1.00 89.25 173 THR A O 1
ATOM 1378 N N . ALA A 1 174 ? -10.313 -8.384 -6.439 1.00 93.19 174 ALA A N 1
ATOM 1379 C CA . ALA A 1 174 ? -10.953 -7.847 -7.638 1.00 93.19 174 ALA A CA 1
ATOM 1380 C C . ALA A 1 174 ? -10.573 -6.378 -7.878 1.00 93.19 174 ALA A C 1
ATOM 1382 O O . ALA A 1 174 ? -10.219 -6.027 -9.006 1.00 93.19 174 ALA A O 1
ATOM 1383 N N . VAL A 1 175 ? -10.574 -5.547 -6.828 1.00 94.38 175 VAL A N 1
ATOM 1384 C CA . VAL A 1 175 ? -10.108 -4.154 -6.907 1.00 94.38 175 VAL A CA 1
ATOM 1385 C C . VAL A 1 175 ? -8.623 -4.107 -7.273 1.00 94.38 175 VAL A C 1
ATOM 1387 O O . VAL A 1 175 ? -8.267 -3.437 -8.233 1.00 94.38 175 VAL A O 1
ATOM 1390 N N . VAL A 1 176 ? -7.766 -4.891 -6.611 1.00 92.12 176 VAL A N 1
ATOM 1391 C CA . VAL A 1 176 ? -6.315 -4.935 -6.885 1.00 92.12 176 VAL A CA 1
ATOM 1392 C C . VAL A 1 176 ? -6.013 -5.367 -8.319 1.00 92.12 176 VAL A C 1
ATOM 1394 O O . VAL A 1 176 ? -5.168 -4.760 -8.967 1.00 92.12 176 VAL A O 1
ATOM 1397 N N . ARG A 1 177 ? -6.715 -6.373 -8.859 1.00 91.81 177 ARG A N 1
ATOM 1398 C CA . ARG A 1 177 ? -6.569 -6.787 -10.268 1.00 91.81 177 ARG A CA 1
ATOM 1399 C C . ARG A 1 177 ? -6.985 -5.685 -11.233 1.00 91.81 177 ARG A C 1
ATOM 1401 O O . ARG A 1 177 ? -6.337 -5.502 -12.260 1.00 91.81 177 ARG A O 1
ATOM 1408 N N . HIS A 1 178 ? -8.057 -4.965 -10.913 1.00 95.75 178 HIS A N 1
ATOM 1409 C CA . HIS A 1 178 ? -8.476 -3.820 -11.706 1.00 95.75 178 HIS A CA 1
ATOM 1410 C C . HIS A 1 178 ? -7.409 -2.719 -11.674 1.00 95.75 178 HIS A C 1
ATOM 1412 O O . HIS A 1 178 ? -6.961 -2.294 -12.737 1.00 95.75 178 HIS A O 1
ATOM 1418 N N . THR A 1 179 ? -6.912 -2.354 -10.489 1.00 94.81 179 THR A N 1
ATOM 1419 C CA . THR A 1 179 ? -5.804 -1.404 -10.323 1.00 94.81 179 THR A CA 1
ATOM 1420 C C . THR A 1 179 ? -4.560 -1.839 -11.104 1.00 94.81 179 THR A C 1
ATOM 1422 O O . THR A 1 179 ? -3.991 -1.033 -11.836 1.00 94.81 179 THR A O 1
ATOM 1425 N N . ALA A 1 180 ? -4.168 -3.114 -11.016 1.00 92.25 180 ALA A N 1
ATOM 1426 C CA . ALA A 1 180 ? -3.009 -3.655 -11.726 1.00 92.25 180 ALA A CA 1
ATOM 1427 C C . ALA A 1 180 ? -3.174 -3.534 -13.246 1.00 92.25 180 ALA A C 1
ATOM 1429 O O . ALA A 1 180 ? -2.266 -3.083 -13.931 1.00 92.25 180 ALA A O 1
ATOM 1430 N N . SER A 1 181 ? -4.367 -3.827 -13.777 1.00 95.62 181 SER A N 1
ATOM 1431 C CA . SER A 1 181 ? -4.636 -3.678 -15.213 1.00 95.62 181 SER A CA 1
ATOM 1432 C C . SER A 1 181 ? -4.510 -2.231 -15.711 1.00 95.62 181 SER A C 1
ATOM 1434 O O . SER A 1 181 ? -4.157 -2.002 -16.870 1.00 95.62 181 SER A O 1
ATOM 1436 N N . ILE A 1 182 ? -4.778 -1.248 -14.844 1.00 97.12 182 ILE A N 1
ATOM 1437 C CA . ILE A 1 182 ? -4.555 0.167 -15.150 1.00 97.12 182 ILE A CA 1
ATOM 1438 C C . ILE A 1 182 ? -3.054 0.470 -15.119 1.00 97.12 182 ILE A C 1
ATOM 1440 O O . ILE A 1 182 ? -2.558 1.087 -16.058 1.00 97.12 182 ILE A O 1
ATOM 1444 N N . GLY A 1 183 ? -2.325 -0.011 -14.109 1.00 96.06 183 GLY A N 1
ATOM 1445 C CA . GLY A 1 183 ? -0.867 0.127 -14.029 1.00 96.06 183 GLY A CA 1
ATOM 1446 C C . GLY A 1 183 ? -0.126 -0.500 -15.219 1.00 96.06 183 GLY A C 1
ATOM 1447 O O . GLY A 1 183 ? 0.761 0.137 -15.783 1.00 96.06 183 GLY A O 1
ATOM 1448 N N . ASP A 1 184 ? -0.561 -1.669 -15.696 1.00 96.50 184 ASP A N 1
ATOM 1449 C CA . ASP A 1 184 ? -0.076 -2.275 -16.943 1.00 96.50 184 ASP A CA 1
ATOM 1450 C C . ASP A 1 184 ? -0.280 -1.343 -18.145 1.00 96.50 184 ASP A C 1
ATOM 1452 O O . ASP A 1 184 ? 0.594 -1.213 -19.003 1.00 96.50 184 ASP A O 1
ATOM 1456 N N . ALA A 1 185 ? -1.438 -0.682 -18.231 1.00 98.19 185 ALA A N 1
ATOM 1457 C CA . ALA A 1 185 ? -1.722 0.262 -19.306 1.00 98.19 185 ALA A CA 1
ATOM 1458 C C . ALA A 1 185 ? -0.875 1.540 -19.200 1.00 98.19 185 ALA A C 1
ATOM 1460 O O . ALA A 1 185 ? -0.476 2.081 -20.230 1.00 98.19 185 ALA A O 1
ATOM 1461 N N . MET A 1 186 ? -0.573 1.999 -17.982 1.00 98.38 186 MET A N 1
ATOM 1462 C CA . MET A 1 186 ? 0.358 3.106 -17.745 1.00 98.38 186 MET A CA 1
ATOM 1463 C C . MET A 1 186 ? 1.764 2.750 -18.234 1.00 98.38 186 MET A C 1
ATOM 1465 O O . MET A 1 186 ? 2.343 3.494 -19.022 1.00 98.38 186 MET A O 1
ATOM 1469 N N . ALA A 1 187 ? 2.280 1.585 -17.835 1.00 97.56 187 ALA A N 1
ATOM 1470 C CA . ALA A 1 187 ? 3.587 1.097 -18.264 1.00 97.56 187 ALA A CA 1
ATOM 1471 C C . ALA A 1 187 ? 3.677 0.941 -19.792 1.00 97.56 187 ALA A C 1
ATOM 1473 O O . ALA A 1 187 ? 4.660 1.363 -20.398 1.00 97.56 187 ALA A O 1
ATOM 1474 N N . ARG A 1 188 ? 2.639 0.394 -20.441 1.00 98.31 188 ARG A N 1
ATOM 1475 C CA . ARG A 1 188 ? 2.590 0.287 -21.911 1.00 98.31 188 ARG A CA 1
ATOM 1476 C C . ARG A 1 188 ? 2.621 1.649 -22.593 1.00 98.31 188 ARG A C 1
ATOM 1478 O O . ARG A 1 188 ? 3.399 1.820 -23.520 1.00 98.31 188 ARG A O 1
ATOM 1485 N N . ALA A 1 189 ? 1.847 2.618 -22.105 1.00 98.75 189 ALA A N 1
ATOM 1486 C CA . ALA A 1 189 ? 1.846 3.969 -22.663 1.00 98.75 189 ALA A CA 1
ATOM 1487 C C . ALA A 1 189 ? 3.228 4.636 -22.567 1.00 98.75 189 ALA A C 1
ATOM 1489 O O . ALA A 1 189 ? 3.640 5.335 -23.492 1.00 98.75 189 ALA A O 1
ATOM 1490 N N . MET A 1 190 ? 3.967 4.385 -21.480 1.00 98.62 190 MET A N 1
ATOM 1491 C CA . MET A 1 190 ? 5.355 4.837 -21.352 1.00 98.62 190 MET A CA 1
ATOM 1492 C C . MET A 1 190 ? 6.252 4.189 -22.413 1.00 98.62 190 MET A C 1
ATOM 1494 O O . MET A 1 190 ? 6.965 4.901 -23.111 1.00 98.62 190 MET A O 1
ATOM 1498 N N . VAL A 1 191 ? 6.191 2.862 -22.570 1.00 98.19 191 VAL A N 1
ATOM 1499 C CA . VAL A 1 191 ? 6.991 2.123 -23.566 1.00 98.19 191 VAL A CA 1
ATOM 1500 C C . VAL A 1 191 ? 6.680 2.580 -24.993 1.00 98.19 191 VAL A C 1
ATOM 1502 O O . VAL A 1 191 ? 7.597 2.780 -25.776 1.00 98.19 191 VAL A O 1
ATOM 1505 N N . GLU A 1 192 ? 5.404 2.779 -25.326 1.00 98.44 192 GLU A N 1
ATOM 1506 C CA . GLU A 1 192 ? 4.959 3.225 -26.655 1.00 98.44 192 GLU A CA 1
ATOM 1507 C C . GLU A 1 192 ? 5.394 4.662 -26.984 1.00 98.44 192 GLU A C 1
ATOM 1509 O O . GLU A 1 192 ? 5.539 5.005 -28.155 1.00 98.44 192 GLU A O 1
ATOM 1514 N N . THR A 1 193 ? 5.592 5.498 -25.961 1.00 98.75 193 THR A N 1
ATOM 1515 C CA . THR A 1 193 ? 6.007 6.902 -26.119 1.00 98.75 193 THR A CA 1
ATOM 1516 C C . THR A 1 193 ? 7.526 7.056 -26.130 1.00 98.75 193 THR A C 1
ATOM 1518 O O . THR A 1 193 ? 8.050 7.968 -26.762 1.00 98.75 193 THR A O 1
ATOM 1521 N N . ALA A 1 194 ? 8.248 6.198 -25.411 1.00 98.62 194 ALA A N 1
ATOM 1522 C CA . ALA A 1 194 ? 9.684 6.332 -25.225 1.00 98.62 194 ALA A CA 1
ATOM 1523 C C . ALA A 1 194 ? 10.470 6.096 -26.529 1.00 98.62 194 ALA A C 1
ATOM 1525 O O . ALA A 1 194 ? 10.235 5.132 -27.254 1.00 98.62 194 ALA A O 1
ATOM 1526 N N . GLY A 1 195 ? 11.449 6.959 -26.805 1.00 98.38 195 GLY A N 1
ATOM 1527 C CA . GLY A 1 195 ? 12.332 6.829 -27.963 1.00 98.38 195 GLY A CA 1
ATOM 1528 C C . GLY A 1 195 ? 13.423 7.905 -27.998 1.00 98.38 195 GLY A C 1
ATOM 1529 O O . GLY A 1 195 ? 13.319 8.900 -27.274 1.00 98.38 195 GLY A O 1
ATOM 1530 N N . PRO A 1 196 ? 14.471 7.742 -28.828 1.00 98.44 196 PRO A N 1
ATOM 1531 C CA . PRO A 1 196 ? 15.490 8.772 -29.005 1.00 98.44 196 PRO A CA 1
ATOM 1532 C C . PRO A 1 196 ? 14.869 10.102 -29.451 1.00 98.44 196 PRO A C 1
ATOM 1534 O O . PRO A 1 196 ? 14.037 10.140 -30.357 1.00 98.44 196 PRO A O 1
ATOM 1537 N N . GLY A 1 197 ? 15.275 11.203 -28.820 1.00 98.38 197 GLY A N 1
ATOM 1538 C CA . GLY A 1 197 ? 14.740 12.540 -29.090 1.00 98.38 197 GLY A CA 1
ATOM 1539 C C . GLY A 1 197 ? 13.465 12.897 -28.317 1.00 98.38 197 GLY A C 1
ATOM 1540 O O . GLY A 1 197 ? 13.077 14.064 -28.329 1.00 98.38 197 GLY A O 1
ATOM 1541 N N . VAL A 1 198 ? 12.846 11.950 -27.607 1.00 98.69 198 VAL A N 1
ATOM 1542 C CA . VAL A 1 198 ? 11.656 12.194 -26.773 1.00 98.69 198 VAL A CA 1
ATOM 1543 C C . VAL A 1 198 ? 12.072 12.750 -25.409 1.00 98.69 198 VAL A C 1
ATOM 1545 O O . VAL A 1 198 ? 13.069 12.318 -24.829 1.00 98.69 198 VAL A O 1
ATOM 1548 N N . SER A 1 199 ? 11.331 13.725 -24.875 1.00 98.50 199 SER A N 1
ATOM 1549 C CA . SER A 1 199 ? 11.590 14.250 -23.528 1.00 98.50 199 SER A CA 1
ATOM 1550 C C . SER A 1 199 ? 11.130 13.277 -22.435 1.00 98.50 199 SER A C 1
ATOM 1552 O O . SER A 1 199 ? 10.074 12.655 -22.547 1.00 98.50 199 SER A O 1
ATOM 1554 N N . GLU A 1 200 ? 11.866 13.192 -21.323 1.00 98.00 200 GLU A N 1
ATOM 1555 C CA . GLU A 1 200 ? 11.460 12.408 -20.146 1.00 98.00 200 GLU A CA 1
ATOM 1556 C C . GLU A 1 200 ? 10.043 12.762 -19.662 1.00 98.00 200 GLU A C 1
ATOM 1558 O O . GLU A 1 200 ? 9.272 11.882 -19.270 1.00 98.00 200 GLU A O 1
ATOM 1563 N N . SER A 1 201 ? 9.673 14.046 -19.713 1.00 97.88 201 SER A N 1
ATOM 1564 C CA . SER A 1 201 ? 8.355 14.508 -19.270 1.00 97.88 201 SER A CA 1
ATOM 1565 C C . SER A 1 201 ? 7.219 14.050 -20.182 1.00 97.88 201 SER A C 1
ATOM 1567 O O . SER A 1 201 ? 6.107 13.875 -19.691 1.00 97.88 201 SER A O 1
ATOM 1569 N N . GLU A 1 202 ? 7.476 13.808 -21.471 1.00 98.62 202 GLU A N 1
ATOM 1570 C CA . GLU A 1 202 ? 6.479 13.272 -22.405 1.00 98.62 202 GLU A CA 1
ATOM 1571 C C . GLU A 1 202 ? 6.154 11.815 -22.067 1.00 98.62 202 GLU A C 1
ATOM 1573 O O . GLU A 1 202 ? 4.983 11.453 -21.947 1.00 98.62 202 GLU A O 1
ATOM 1578 N N . VAL A 1 203 ? 7.182 11.001 -21.803 1.00 98.62 203 VAL A N 1
ATOM 1579 C CA . VAL A 1 203 ? 7.007 9.609 -21.359 1.00 98.62 203 VAL A CA 1
ATOM 1580 C C . VAL A 1 203 ? 6.300 9.554 -20.003 1.00 98.62 203 VAL A C 1
ATOM 1582 O O . VAL A 1 203 ? 5.349 8.788 -19.823 1.00 98.62 203 VAL A O 1
ATOM 1585 N N . TYR A 1 204 ? 6.720 10.399 -19.054 1.00 98.06 204 TYR A N 1
ATOM 1586 C CA . TYR A 1 204 ? 6.077 10.512 -17.744 1.00 98.06 204 TYR A CA 1
ATOM 1587 C C . TYR A 1 204 ? 4.595 10.902 -17.881 1.00 98.06 204 TYR A C 1
ATOM 1589 O O . TYR A 1 204 ? 3.724 10.274 -17.274 1.00 98.06 204 TYR A O 1
ATOM 1597 N N . ALA A 1 205 ? 4.288 11.905 -18.710 1.00 98.31 205 ALA A N 1
ATOM 1598 C CA . ALA A 1 205 ? 2.925 12.364 -18.957 1.00 98.31 205 ALA A CA 1
ATOM 1599 C C . ALA A 1 205 ? 2.056 11.280 -19.606 1.00 98.31 205 ALA A C 1
ATOM 1601 O O . ALA A 1 205 ? 0.904 11.125 -19.202 1.00 98.31 205 ALA A O 1
ATOM 1602 N N . ALA A 1 206 ? 2.591 10.501 -20.551 1.00 98.69 206 ALA A N 1
ATOM 1603 C CA . ALA A 1 206 ? 1.865 9.405 -21.191 1.00 98.69 206 ALA A CA 1
ATOM 1604 C C . ALA A 1 206 ? 1.412 8.342 -20.175 1.00 98.69 206 ALA A C 1
ATOM 1606 O O . ALA A 1 206 ? 0.238 7.961 -20.158 1.00 98.69 206 ALA A O 1
ATOM 1607 N N . GLY A 1 207 ? 2.310 7.926 -19.274 1.00 98.12 207 GLY A N 1
ATOM 1608 C CA . GLY A 1 207 ? 1.981 6.999 -18.189 1.00 98.12 207 GLY A CA 1
ATOM 1609 C C . GLY A 1 207 ? 0.899 7.553 -17.257 1.00 98.12 207 GLY A C 1
ATOM 1610 O O . GLY A 1 207 ? -0.120 6.899 -17.025 1.00 98.12 207 GLY A O 1
ATOM 1611 N N . MET A 1 208 ? 1.061 8.790 -16.778 1.00 97.75 208 MET A N 1
ATOM 1612 C CA . MET A 1 208 ? 0.079 9.427 -15.887 1.00 97.75 208 MET A CA 1
ATOM 1613 C C . MET A 1 208 ? -1.288 9.608 -16.562 1.00 97.75 208 MET A C 1
ATOM 1615 O O . MET A 1 208 ? -2.322 9.284 -15.974 1.00 97.75 208 MET A O 1
ATOM 1619 N N . ALA A 1 209 ? -1.312 10.071 -17.815 1.00 98.56 209 ALA A N 1
ATOM 1620 C CA . ALA A 1 209 ? -2.536 10.253 -18.591 1.00 98.56 209 ALA A CA 1
ATOM 1621 C C . ALA A 1 209 ? -3.275 8.924 -18.809 1.00 98.56 209 ALA A C 1
ATOM 1623 O O . ALA A 1 209 ? -4.504 8.870 -18.703 1.00 98.56 209 ALA A O 1
ATOM 1624 N N . ALA A 1 210 ? -2.548 7.831 -19.059 1.00 98.44 210 ALA A N 1
ATOM 1625 C CA . ALA A 1 210 ? -3.134 6.502 -19.182 1.00 98.44 210 ALA A CA 1
ATOM 1626 C C . ALA A 1 210 ? -3.804 6.026 -17.880 1.00 98.44 210 ALA A C 1
ATOM 1628 O O . ALA A 1 210 ? -4.858 5.388 -17.947 1.00 98.44 210 ALA A O 1
ATOM 1629 N N . GLY A 1 211 ? -3.242 6.371 -16.719 1.00 97.81 211 GLY A N 1
ATOM 1630 C CA . GLY A 1 211 ? -3.838 6.089 -15.412 1.00 97.81 211 GLY A CA 1
ATOM 1631 C C . GLY A 1 211 ? -5.111 6.902 -15.170 1.00 97.81 211 GLY A C 1
ATOM 1632 O O . GLY A 1 211 ? -6.182 6.331 -14.954 1.00 97.81 211 GLY A O 1
ATOM 1633 N N . PHE A 1 212 ? -5.018 8.231 -15.287 1.00 98.00 212 PHE A N 1
ATOM 1634 C CA . PHE A 1 212 ? -6.150 9.136 -15.055 1.00 98.00 212 PHE A CA 1
ATOM 1635 C C . PHE A 1 212 ? -7.327 8.871 -15.998 1.00 98.00 212 PHE A C 1
ATOM 1637 O O . PHE A 1 212 ? -8.475 8.824 -15.561 1.00 98.00 212 PHE A O 1
ATOM 1644 N N . SER A 1 213 ? -7.060 8.624 -17.284 1.00 97.81 213 SER A N 1
ATOM 1645 C CA . SER A 1 213 ? -8.109 8.302 -18.267 1.00 97.81 213 SER A CA 1
ATOM 1646 C C . SER A 1 213 ? -8.858 6.997 -17.970 1.00 97.81 213 SER A C 1
ATOM 1648 O O . SER A 1 213 ? -9.947 6.784 -18.500 1.00 97.81 213 SER A O 1
ATOM 1650 N N . ARG A 1 214 ? -8.304 6.133 -17.111 1.00 96.94 214 ARG A N 1
ATOM 1651 C CA . ARG A 1 214 ? -8.915 4.874 -16.660 1.00 96.94 214 ARG A CA 1
ATOM 1652 C C . ARG A 1 214 ? -9.490 4.959 -15.243 1.00 96.94 214 ARG A C 1
ATOM 1654 O O . ARG A 1 214 ? -9.903 3.940 -14.701 1.00 96.94 214 ARG A O 1
ATOM 1661 N N . GLY A 1 215 ? -9.547 6.157 -14.659 1.00 95.12 215 GLY A N 1
ATOM 1662 C CA . GLY A 1 215 ? -10.169 6.405 -13.358 1.00 95.12 215 GLY A CA 1
ATOM 1663 C C . GLY A 1 215 ? -9.281 6.107 -12.149 1.00 95.12 215 GLY A C 1
ATOM 1664 O O . GLY A 1 215 ? -9.771 6.170 -11.024 1.00 95.12 215 GLY A O 1
ATOM 1665 N N . ALA A 1 216 ? -7.998 5.794 -12.349 1.00 95.31 216 ALA A N 1
ATOM 1666 C CA . ALA A 1 216 ? -7.038 5.747 -11.251 1.00 95.31 216 ALA A CA 1
ATOM 1667 C C . ALA A 1 216 ? -6.619 7.164 -10.832 1.00 95.31 216 ALA A C 1
ATOM 1669 O O . ALA A 1 216 ? -6.697 8.109 -11.620 1.00 95.31 216 ALA A O 1
ATOM 1670 N N . VAL A 1 217 ? -6.101 7.287 -9.610 1.00 93.25 217 VAL A N 1
ATOM 1671 C CA . VAL A 1 217 ? -5.451 8.505 -9.100 1.00 93.25 217 VAL A CA 1
ATOM 1672 C C . VAL A 1 217 ? -4.014 8.147 -8.701 1.00 93.25 217 VAL A C 1
ATOM 1674 O O . VAL A 1 217 ? -3.742 7.923 -7.522 1.00 93.25 217 VAL A O 1
ATOM 1677 N N . PRO A 1 218 ? -3.103 7.977 -9.679 1.00 92.12 218 PRO A N 1
ATOM 1678 C CA . PRO A 1 218 ? -1.739 7.519 -9.429 1.00 92.12 218 PRO A CA 1
ATOM 1679 C C . PRO A 1 218 ? -0.943 8.503 -8.564 1.00 92.12 218 PRO A C 1
ATOM 1681 O O . PRO A 1 218 ? -1.033 9.717 -8.763 1.00 92.12 218 PRO A O 1
ATOM 1684 N N . SER A 1 219 ? -0.110 7.984 -7.660 1.00 89.75 219 SER A N 1
ATOM 1685 C CA . SER A 1 219 ? 0.921 8.785 -6.985 1.00 89.75 219 SER A CA 1
ATOM 1686 C C . SER A 1 219 ? 2.054 9.125 -7.973 1.00 89.75 219 SER A C 1
ATOM 1688 O O . SER A 1 219 ? 2.202 8.434 -8.987 1.00 89.75 219 SER A O 1
ATOM 1690 N N . PRO A 1 220 ? 2.884 10.156 -7.708 1.00 91.00 220 PRO A N 1
ATOM 1691 C CA . PRO A 1 220 ? 4.034 10.464 -8.556 1.00 91.00 220 PRO A CA 1
ATOM 1692 C C . PRO A 1 220 ? 4.962 9.256 -8.735 1.00 91.00 220 PRO A C 1
ATOM 1694 O O . PRO A 1 220 ? 5.357 8.630 -7.752 1.00 91.00 220 PRO A O 1
ATOM 1697 N N . MET A 1 221 ? 5.300 8.929 -9.986 1.00 93.31 221 MET A N 1
ATOM 1698 C CA . MET A 1 221 ? 6.141 7.776 -10.319 1.00 93.31 221 MET A CA 1
ATOM 1699 C C . MET A 1 221 ? 7.595 8.031 -9.934 1.00 93.31 221 MET A C 1
ATOM 1701 O O . MET A 1 221 ? 8.087 9.160 -10.024 1.00 93.31 221 MET A O 1
ATOM 1705 N N . HIS A 1 222 ? 8.313 6.964 -9.584 1.00 93.06 222 HIS A N 1
ATOM 1706 C CA . HIS A 1 222 ? 9.768 7.030 -9.640 1.00 93.06 222 HIS A CA 1
ATOM 1707 C C . HIS A 1 222 ? 10.204 6.999 -11.100 1.00 93.06 222 HIS A C 1
ATOM 1709 O O . HIS A 1 222 ? 9.670 6.203 -11.872 1.00 93.06 222 HIS A O 1
ATOM 1715 N N . PHE A 1 223 ? 11.131 7.873 -11.491 1.00 95.19 223 PHE A N 1
ATOM 1716 C CA . PHE A 1 223 ? 11.515 8.018 -12.892 1.00 95.19 223 PHE A CA 1
ATOM 1717 C C . PHE A 1 223 ? 12.922 8.596 -13.030 1.00 95.19 223 PHE A C 1
ATOM 1719 O O . PHE A 1 223 ? 13.157 9.759 -12.699 1.00 95.19 223 PHE A O 1
ATOM 1726 N N . TRP A 1 224 ? 13.835 7.792 -13.569 1.00 95.69 224 TRP A N 1
ATOM 1727 C CA . TRP A 1 224 ? 15.200 8.194 -13.896 1.00 95.69 224 TRP A CA 1
ATOM 1728 C C . TRP A 1 224 ? 15.618 7.611 -15.239 1.00 95.69 224 TRP A C 1
ATOM 1730 O O . TRP A 1 224 ? 15.320 6.452 -15.520 1.00 95.69 224 TRP A O 1
ATOM 1740 N N . SER A 1 225 ? 16.327 8.395 -16.052 1.00 96.06 225 SER A N 1
ATOM 1741 C CA . SER A 1 225 ? 16.861 7.931 -17.331 1.00 96.06 225 SER A CA 1
ATOM 1742 C C . SER A 1 225 ? 18.353 8.206 -17.498 1.00 96.06 225 SER A C 1
ATOM 1744 O O . SER A 1 225 ? 18.940 9.063 -16.829 1.00 96.06 225 SER A O 1
ATOM 1746 N N . GLY A 1 226 ? 18.971 7.461 -18.406 1.00 95.56 226 GLY A N 1
ATOM 1747 C CA . GLY A 1 226 ? 20.358 7.631 -18.816 1.00 95.56 226 GLY A CA 1
ATOM 1748 C C . GLY A 1 226 ? 20.978 6.312 -19.258 1.00 95.56 226 GLY A C 1
ATOM 1749 O O . GLY A 1 226 ? 20.296 5.291 -19.219 1.00 95.56 226 GLY A O 1
ATOM 1750 N N . PRO A 1 227 ? 22.266 6.303 -19.632 1.00 92.75 227 PRO A N 1
ATOM 1751 C CA . PRO A 1 227 ? 22.939 5.061 -19.994 1.00 92.75 227 PRO A CA 1
ATOM 1752 C C . PRO A 1 227 ? 23.084 4.140 -18.773 1.00 92.75 227 PRO A C 1
ATOM 1754 O O . PRO A 1 227 ? 22.920 2.935 -18.887 1.00 92.75 227 PRO A O 1
ATOM 1757 N N . GLU A 1 228 ? 23.325 4.701 -17.582 1.00 89.31 228 GLU A N 1
ATOM 1758 C CA . GLU A 1 228 ? 23.559 3.942 -16.343 1.00 89.31 228 GLU A CA 1
ATOM 1759 C C . GLU A 1 228 ? 22.916 4.648 -15.124 1.00 89.31 228 GLU A C 1
ATOM 1761 O O . GLU A 1 228 ? 23.612 5.183 -14.257 1.00 89.31 228 GLU A O 1
ATOM 1766 N N . PRO A 1 229 ? 21.573 4.752 -15.044 1.00 88.50 229 PRO A N 1
ATOM 1767 C CA . PRO A 1 229 ? 20.918 5.475 -13.960 1.00 88.50 229 PRO A CA 1
ATOM 1768 C C . PRO A 1 229 ? 20.975 4.682 -12.647 1.00 88.50 229 PRO A C 1
ATOM 1770 O O . PRO A 1 229 ? 20.337 3.641 -12.498 1.00 88.50 229 PRO A O 1
ATOM 1773 N N . VAL A 1 230 ? 21.693 5.219 -11.659 1.00 83.50 230 VAL A N 1
ATOM 1774 C CA . VAL A 1 230 ? 21.821 4.623 -10.313 1.00 83.50 230 VAL A CA 1
ATOM 1775 C C . VAL A 1 230 ? 20.666 5.023 -9.390 1.00 83.50 230 VAL A C 1
ATOM 1777 O O . VAL A 1 230 ? 20.227 4.252 -8.536 1.00 83.50 230 VAL A O 1
ATOM 1780 N N . ALA A 1 231 ? 20.152 6.241 -9.553 1.00 85.50 231 ALA A N 1
ATOM 1781 C CA . ALA A 1 231 ? 19.144 6.792 -8.661 1.00 85.50 231 ALA A CA 1
ATOM 1782 C C . ALA A 1 231 ? 17.765 6.117 -8.816 1.00 85.50 231 ALA A C 1
ATOM 1784 O O . ALA A 1 231 ? 17.414 5.549 -9.853 1.00 85.50 231 ALA A O 1
ATOM 1785 N N . SER A 1 232 ? 16.980 6.192 -7.741 1.00 82.31 232 SER A N 1
ATOM 1786 C CA . SER A 1 232 ? 15.547 5.894 -7.702 1.00 82.31 232 SER A CA 1
ATOM 1787 C C . SER A 1 232 ? 14.846 7.046 -6.990 1.00 82.31 232 SER A C 1
ATOM 1789 O O . SER A 1 232 ? 15.454 7.709 -6.149 1.00 82.31 232 SER A O 1
ATOM 1791 N N . GLY A 1 233 ? 13.585 7.301 -7.315 1.00 88.44 233 GLY A N 1
ATOM 1792 C CA . GLY A 1 233 ? 12.820 8.396 -6.725 1.00 88.44 233 GLY A CA 1
ATOM 1793 C C . GLY A 1 233 ? 12.138 9.271 -7.764 1.00 88.44 233 GLY A C 1
ATOM 1794 O O . GLY A 1 233 ? 12.129 8.956 -8.956 1.00 88.44 233 GLY A O 1
ATOM 1795 N N . TRP A 1 234 ? 11.570 10.381 -7.296 1.00 90.62 234 TRP A N 1
ATOM 1796 C CA . TRP A 1 234 ? 10.890 11.359 -8.143 1.00 90.62 234 TRP A CA 1
ATOM 1797 C C . TRP A 1 234 ? 11.799 11.872 -9.266 1.00 90.62 234 TRP A C 1
ATOM 1799 O O . TRP A 1 234 ? 13.020 11.937 -9.090 1.00 90.62 234 TRP A O 1
ATOM 1809 N N . PRO A 1 235 ? 11.218 12.273 -10.406 1.00 93.75 235 PRO A N 1
ATOM 1810 C CA . PRO A 1 235 ? 11.987 12.884 -11.474 1.00 93.75 235 PRO A CA 1
ATOM 1811 C C . PRO A 1 235 ? 12.667 14.172 -11.000 1.00 93.75 235 PRO A C 1
ATOM 1813 O O . PRO A 1 235 ? 12.063 14.988 -10.299 1.00 93.75 235 PRO A O 1
ATOM 1816 N N . GLN A 1 236 ? 13.917 14.383 -11.418 1.00 92.75 236 GLN A N 1
ATOM 1817 C CA . GLN A 1 236 ? 14.751 15.489 -10.930 1.00 92.75 236 GLN A CA 1
ATOM 1818 C C . GLN A 1 236 ? 14.105 16.869 -11.114 1.00 92.75 236 GLN A C 1
ATOM 1820 O O . GLN A 1 236 ? 14.214 17.719 -10.232 1.00 92.75 236 GLN A O 1
ATOM 1825 N N . TRP A 1 237 ? 13.401 17.090 -12.227 1.00 94.00 237 TRP A N 1
ATOM 1826 C CA . TRP A 1 237 ? 12.719 18.358 -12.517 1.00 94.00 237 TRP A CA 1
ATOM 1827 C C . TRP A 1 237 ? 11.528 18.644 -11.586 1.00 94.00 237 TRP A C 1
ATOM 1829 O O . TRP A 1 237 ? 11.005 19.755 -11.583 1.00 94.00 237 TRP A O 1
ATOM 1839 N N . GLY A 1 238 ? 11.091 17.664 -10.787 1.00 91.69 238 GLY A N 1
ATOM 1840 C CA . GLY A 1 238 ? 10.047 17.843 -9.777 1.00 91.69 238 GLY A CA 1
ATOM 1841 C C . GLY A 1 238 ? 10.528 18.551 -8.506 1.00 91.69 238 GLY A C 1
ATOM 1842 O O . GLY A 1 238 ? 9.715 19.118 -7.785 1.00 91.69 238 GLY A O 1
ATOM 1843 N N . TYR A 1 239 ? 11.835 18.540 -8.224 1.00 92.50 239 TYR A N 1
ATOM 1844 C CA . TYR A 1 239 ? 12.410 19.137 -7.007 1.00 92.50 239 TYR A CA 1
ATOM 1845 C C . TYR A 1 239 ? 13.703 19.930 -7.252 1.00 92.50 239 TYR A C 1
ATOM 1847 O O . TYR A 1 239 ? 14.256 20.526 -6.327 1.00 92.50 239 TYR A O 1
ATOM 1855 N N . ARG A 1 240 ? 14.192 19.970 -8.495 1.00 94.25 240 ARG A N 1
ATOM 1856 C CA . ARG A 1 240 ? 15.273 20.848 -8.949 1.00 94.25 240 ARG A CA 1
ATOM 1857 C C . ARG A 1 240 ? 14.759 21.726 -10.087 1.00 94.25 240 ARG A C 1
ATOM 1859 O O . ARG A 1 240 ? 14.040 21.223 -10.948 1.00 94.25 240 ARG A O 1
ATOM 1866 N N . PRO A 1 241 ? 15.155 23.009 -10.151 1.00 95.12 241 PRO A N 1
ATOM 1867 C CA . PRO A 1 241 ? 14.778 23.903 -11.241 1.00 95.12 241 PRO A CA 1
ATOM 1868 C C . PRO A 1 241 ? 15.599 23.593 -12.506 1.00 95.12 241 PRO A C 1
ATOM 1870 O O . PRO A 1 241 ? 16.459 24.370 -12.914 1.00 95.12 241 PRO A O 1
ATOM 1873 N N . GLN A 1 242 ? 15.359 22.429 -13.108 1.00 94.94 242 GLN A N 1
ATOM 1874 C CA . GLN A 1 242 ? 16.013 21.958 -14.328 1.00 94.94 242 GLN A CA 1
ATOM 1875 C C . GLN A 1 242 ? 14.976 21.449 -15.331 1.00 94.94 242 GLN A C 1
ATOM 1877 O O . GLN A 1 242 ? 13.896 21.001 -14.947 1.00 94.94 242 GLN A O 1
ATOM 1882 N N . ALA A 1 243 ? 15.313 21.500 -16.618 1.00 96.62 243 ALA A N 1
ATOM 1883 C CA . ALA A 1 243 ? 14.485 20.890 -17.649 1.00 96.62 243 ALA A CA 1
ATOM 1884 C C . ALA A 1 243 ? 14.565 19.349 -17.572 1.00 96.62 243 ALA A C 1
ATOM 1886 O O . ALA A 1 243 ? 15.616 18.818 -17.195 1.00 96.62 243 ALA A O 1
ATOM 1887 N N . PRO A 1 244 ? 13.492 18.628 -17.949 1.00 97.31 244 PRO A N 1
ATOM 1888 C CA . PRO A 1 244 ? 13.567 17.195 -18.212 1.00 97.31 244 PRO A CA 1
ATOM 1889 C C . PRO A 1 244 ? 14.574 16.913 -19.333 1.00 97.31 244 PRO A C 1
ATOM 1891 O O . PRO A 1 244 ? 14.695 17.694 -20.282 1.00 97.31 244 PRO A O 1
ATOM 1894 N N . ARG A 1 245 ? 15.295 15.798 -19.240 1.00 97.06 245 ARG A N 1
ATOM 1895 C CA . ARG A 1 245 ? 16.274 15.379 -20.242 1.00 97.06 245 ARG A CA 1
ATOM 1896 C C . ARG A 1 245 ? 15.567 14.955 -21.535 1.00 97.06 245 ARG A C 1
ATOM 1898 O O . ARG A 1 245 ? 14.398 14.568 -21.539 1.00 97.06 245 ARG A O 1
ATOM 1905 N N . THR A 1 246 ? 16.295 15.007 -22.644 1.00 98.44 246 THR A N 1
ATOM 1906 C CA . THR A 1 246 ? 15.913 14.339 -23.892 1.00 98.44 246 THR A CA 1
ATOM 1907 C C . THR A 1 246 ? 16.594 12.977 -23.952 1.00 98.44 246 THR A C 1
ATOM 1909 O O . THR A 1 246 ? 17.822 12.898 -23.843 1.00 98.44 246 THR A O 1
ATOM 1912 N N . LEU A 1 247 ? 15.804 11.921 -24.131 1.00 98.62 247 LEU A N 1
ATOM 1913 C CA . LEU A 1 247 ? 16.274 10.542 -24.220 1.00 98.62 247 LEU A CA 1
ATOM 1914 C C . LEU A 1 247 ? 17.164 10.350 -25.453 1.00 98.62 247 LEU A C 1
ATOM 1916 O O . LEU A 1 247 ? 16.895 10.911 -26.518 1.00 98.62 247 LEU A O 1
ATOM 1920 N N . GLN A 1 248 ? 18.222 9.565 -25.304 1.00 98.44 248 GLN A N 1
ATOM 1921 C CA . GLN A 1 248 ? 19.182 9.228 -26.354 1.00 98.44 248 GLN A CA 1
ATOM 1922 C C . GLN A 1 248 ? 19.150 7.725 -26.647 1.00 98.44 248 GLN A C 1
ATOM 1924 O O . GLN A 1 248 ? 18.717 6.931 -25.815 1.00 98.44 248 GLN A O 1
ATOM 1929 N N . ASP A 1 249 ? 19.621 7.337 -27.832 1.00 98.12 249 ASP A N 1
ATOM 1930 C CA . ASP A 1 249 ? 19.907 5.931 -28.132 1.00 98.12 249 ASP A CA 1
ATOM 1931 C C . ASP A 1 249 ? 20.935 5.381 -27.128 1.00 98.12 249 ASP A C 1
ATOM 1933 O O . ASP A 1 249 ? 21.908 6.063 -26.794 1.00 98.12 249 ASP A O 1
ATOM 1937 N N . GLY A 1 250 ? 20.675 4.187 -26.599 1.00 97.25 250 GLY A N 1
ATOM 1938 C CA . GLY A 1 250 ? 21.468 3.564 -25.541 1.00 97.25 250 GLY A CA 1
ATOM 1939 C C . GLY A 1 250 ? 21.084 3.956 -24.113 1.00 97.25 250 GLY A C 1
ATOM 1940 O O . GLY A 1 250 ? 21.626 3.373 -23.172 1.00 97.25 250 GLY A O 1
ATOM 1941 N N . ASP A 1 251 ? 20.139 4.883 -23.918 1.00 97.94 251 ASP A N 1
ATOM 1942 C CA . ASP A 1 251 ? 19.570 5.141 -22.594 1.00 97.94 251 ASP A CA 1
ATOM 1943 C C . ASP A 1 251 ? 18.659 3.986 -22.138 1.00 97.94 251 ASP A C 1
ATOM 1945 O O . ASP A 1 251 ? 18.055 3.255 -22.927 1.00 97.94 251 ASP A O 1
ATOM 1949 N N . VAL A 1 252 ? 18.477 3.880 -20.827 1.00 97.06 252 VAL A N 1
ATOM 1950 C CA . VAL A 1 252 ? 17.368 3.164 -20.199 1.00 97.06 252 VAL A CA 1
ATOM 1951 C C . VAL A 1 252 ? 16.557 4.129 -19.344 1.00 97.06 252 VAL A C 1
ATOM 1953 O O . VAL A 1 252 ? 17.098 5.064 -18.755 1.00 97.06 252 VAL A O 1
ATOM 1956 N N . ILE A 1 253 ? 15.254 3.889 -19.237 1.00 96.75 253 ILE A N 1
ATOM 1957 C CA . ILE A 1 253 ? 14.399 4.488 -18.209 1.00 96.75 253 ILE A CA 1
ATOM 1958 C C . ILE A 1 253 ? 14.201 3.447 -17.118 1.00 96.75 253 ILE A C 1
ATOM 1960 O O . ILE A 1 253 ? 13.673 2.369 -17.384 1.00 96.75 253 ILE A O 1
ATOM 1964 N N . ARG A 1 254 ? 14.561 3.788 -15.884 1.00 92.94 254 ARG A N 1
ATOM 1965 C CA . ARG A 1 254 ? 14.205 3.043 -14.679 1.00 92.94 254 ARG A CA 1
ATOM 1966 C C . ARG A 1 254 ? 13.037 3.747 -14.002 1.00 92.94 254 ARG A C 1
ATOM 1968 O O . ARG A 1 254 ? 13.171 4.894 -13.569 1.00 92.94 254 ARG A O 1
ATOM 1975 N N . ALA A 1 255 ? 11.898 3.067 -13.910 1.00 92.88 255 ALA A N 1
ATOM 1976 C CA . ALA A 1 255 ? 10.700 3.648 -13.324 1.00 92.88 255 ALA A CA 1
ATOM 1977 C C . ALA A 1 255 ? 9.948 2.691 -12.397 1.00 92.88 255 ALA A C 1
ATOM 1979 O O . ALA A 1 255 ? 9.927 1.475 -12.590 1.00 92.88 255 ALA A O 1
ATOM 1980 N N . GLU A 1 256 ? 9.279 3.280 -11.409 1.00 91.69 256 GLU A N 1
ATOM 1981 C CA . GLU A 1 256 ? 8.272 2.603 -10.598 1.00 91.69 256 GLU A CA 1
ATOM 1982 C C . GLU A 1 256 ? 6.931 3.293 -10.805 1.00 91.69 256 GLU A C 1
ATOM 1984 O O . GLU A 1 256 ? 6.760 4.476 -10.499 1.00 91.69 256 GLU A O 1
ATOM 1989 N N . VAL A 1 257 ? 5.982 2.540 -11.352 1.00 93.69 257 VAL A N 1
ATOM 1990 C CA . VAL A 1 257 ? 4.651 3.022 -11.703 1.00 93.69 257 VAL A CA 1
ATOM 1991 C C . VAL A 1 257 ? 3.686 2.677 -10.575 1.00 93.69 257 VAL A C 1
ATOM 1993 O O . VAL A 1 257 ? 3.327 1.510 -10.390 1.00 93.69 257 VAL A O 1
ATOM 1996 N N . PHE A 1 258 ? 3.257 3.694 -9.828 1.00 93.44 258 PHE A N 1
ATOM 1997 C CA . PHE A 1 258 ? 2.315 3.551 -8.719 1.00 93.44 258 PHE A CA 1
ATOM 1998 C C . PHE A 1 258 ? 0.888 3.811 -9.190 1.00 93.44 258 PHE A C 1
ATOM 2000 O O . PHE A 1 258 ? 0.512 4.956 -9.418 1.00 93.44 258 PHE A O 1
ATOM 2007 N N . CYS A 1 259 ? 0.064 2.772 -9.295 1.00 93.19 259 CYS A N 1
ATOM 2008 C CA . CYS A 1 259 ? -1.350 2.931 -9.629 1.00 93.19 259 CYS A CA 1
ATOM 2009 C C . CYS A 1 259 ? -2.214 2.749 -8.378 1.00 93.19 259 CYS A C 1
ATOM 2011 O O . CYS A 1 259 ? -2.035 1.780 -7.638 1.00 93.19 259 CYS A O 1
ATOM 2013 N N . ASN A 1 260 ? -3.164 3.661 -8.166 1.00 92.50 260 ASN A N 1
ATOM 2014 C CA . ASN A 1 260 ? -4.125 3.618 -7.068 1.00 92.50 260 ASN A CA 1
ATOM 2015 C C . ASN A 1 260 ? -5.554 3.742 -7.605 1.00 92.50 260 ASN A C 1
ATOM 2017 O O . ASN A 1 260 ? -5.875 4.680 -8.338 1.00 92.50 260 ASN A O 1
ATOM 2021 N N . PHE A 1 261 ? -6.406 2.796 -7.224 1.00 93.12 261 PHE A N 1
ATOM 2022 C CA . PHE A 1 261 ? -7.829 2.795 -7.542 1.00 93.12 261 PHE A CA 1
ATOM 2023 C C . PHE A 1 261 ? -8.608 2.186 -6.373 1.00 93.12 261 PHE A C 1
ATOM 2025 O O . PHE A 1 261 ? -8.219 1.146 -5.843 1.00 93.12 261 PHE A O 1
ATOM 2032 N N . GLY A 1 262 ? -9.706 2.829 -5.961 1.00 89.94 262 GLY A N 1
ATOM 2033 C CA . GLY A 1 262 ? -10.556 2.333 -4.869 1.00 89.94 262 GLY A CA 1
ATOM 2034 C C . GLY A 1 262 ? -9.814 2.143 -3.538 1.00 89.94 262 GLY A C 1
ATOM 2035 O O . GLY A 1 262 ? -10.129 1.216 -2.791 1.00 89.94 262 GLY A O 1
ATOM 2036 N N . GLY A 1 263 ? -8.784 2.958 -3.279 1.00 88.31 263 GLY A N 1
ATOM 2037 C CA . GLY A 1 263 ? -7.917 2.846 -2.101 1.00 88.31 263 GLY A CA 1
ATOM 2038 C C . GLY A 1 263 ? -6.955 1.654 -2.132 1.00 88.31 263 GLY A C 1
ATOM 2039 O O . GLY A 1 263 ? -6.396 1.299 -1.097 1.00 88.31 263 GLY A O 1
ATOM 2040 N N . ARG A 1 264 ? -6.781 0.991 -3.285 1.00 89.75 264 ARG A N 1
ATOM 2041 C CA . ARG A 1 264 ? -5.839 -0.121 -3.457 1.00 89.75 264 ARG A CA 1
ATOM 2042 C C . ARG A 1 264 ? -4.707 0.261 -4.379 1.00 89.75 264 ARG A C 1
ATOM 2044 O O . ARG A 1 264 ? -4.935 0.706 -5.503 1.00 89.75 264 ARG A O 1
ATOM 2051 N N . HIS A 1 265 ? -3.498 0.003 -3.898 1.00 89.00 265 HIS A N 1
ATOM 2052 C CA . HIS A 1 265 ? -2.255 0.352 -4.561 1.00 89.00 265 HIS A CA 1
ATOM 2053 C C . HIS A 1 265 ? -1.646 -0.856 -5.269 1.00 89.00 265 HIS A C 1
ATOM 2055 O O . HIS A 1 265 ? -1.690 -1.986 -4.780 1.00 89.00 265 HIS A O 1
ATOM 2061 N N . THR A 1 266 ? -1.035 -0.595 -6.417 1.00 90.69 266 THR A N 1
ATOM 2062 C CA . THR A 1 266 ? -0.184 -1.533 -7.153 1.00 90.69 266 THR A CA 1
ATOM 2063 C C . THR A 1 266 ? 1.076 -0.805 -7.598 1.00 90.69 266 THR A C 1
ATOM 2065 O O . THR A 1 266 ? 1.052 0.409 -7.808 1.00 90.69 266 THR A O 1
ATOM 2068 N N . GLN A 1 267 ? 2.169 -1.546 -7.738 1.00 89.62 267 GLN A N 1
ATOM 2069 C CA . GLN A 1 267 ? 3.465 -1.017 -8.141 1.00 89.62 267 GLN A CA 1
ATOM 2070 C C . GLN A 1 267 ? 4.008 -1.885 -9.267 1.00 89.62 267 GLN A C 1
ATOM 2072 O O . GLN A 1 267 ? 4.084 -3.105 -9.128 1.00 89.62 267 GLN A O 1
ATOM 2077 N N . HIS A 1 268 ? 4.366 -1.252 -10.380 1.00 90.94 268 HIS A N 1
ATOM 2078 C CA . HIS A 1 268 ? 4.963 -1.924 -11.527 1.00 90.94 268 HIS A CA 1
ATOM 2079 C C . HIS A 1 268 ? 6.358 -1.344 -11.713 1.00 90.94 268 HIS A C 1
ATOM 2081 O O . HIS A 1 268 ? 6.504 -0.171 -12.062 1.00 90.94 268 HIS A O 1
ATOM 2087 N N . GLN A 1 269 ? 7.383 -2.144 -11.432 1.00 87.44 269 GLN A N 1
ATOM 2088 C CA . GLN A 1 269 ? 8.753 -1.768 -11.755 1.00 87.44 269 GLN A CA 1
ATOM 2089 C C . GLN A 1 269 ? 9.012 -2.070 -13.226 1.00 87.44 269 GLN A C 1
ATOM 2091 O O . GLN A 1 269 ? 8.795 -3.194 -13.684 1.00 87.44 269 GLN A O 1
ATOM 2096 N N . VAL A 1 270 ? 9.464 -1.061 -13.965 1.00 89.56 270 VAL A N 1
ATOM 2097 C CA . VAL A 1 270 ? 9.778 -1.185 -15.387 1.00 89.56 270 VAL A CA 1
ATOM 2098 C C . VAL A 1 270 ? 11.166 -0.639 -15.675 1.00 89.56 270 VAL A C 1
ATOM 2100 O O . VAL A 1 270 ? 11.595 0.371 -15.112 1.00 89.56 270 VAL A O 1
ATOM 2103 N N . LEU A 1 271 ? 11.854 -1.321 -16.586 1.00 92.12 271 LEU A N 1
ATOM 2104 C CA . LEU A 1 271 ? 13.069 -0.840 -17.219 1.00 92.12 271 LEU A CA 1
ATOM 2105 C C . LEU A 1 271 ? 12.822 -0.805 -18.727 1.00 92.12 271 LEU A C 1
ATOM 2107 O O . LEU A 1 271 ? 12.538 -1.840 -19.329 1.00 92.12 271 LEU A O 1
ATOM 2111 N N . ILE A 1 272 ? 12.859 0.388 -19.315 1.00 96.06 272 ILE A N 1
ATOM 2112 C CA . ILE A 1 272 ? 12.544 0.621 -20.729 1.00 96.06 272 ILE A CA 1
ATOM 2113 C C . ILE A 1 272 ? 13.848 0.949 -21.448 1.00 96.06 272 ILE A C 1
ATOM 2115 O O . ILE A 1 272 ? 14.459 1.973 -21.158 1.00 96.06 272 ILE A O 1
ATOM 2119 N N . ALA A 1 273 ? 14.277 0.082 -22.362 1.00 97.12 273 ALA A N 1
ATOM 2120 C CA . ALA A 1 273 ? 15.430 0.333 -23.222 1.00 97.12 273 ALA A CA 1
ATOM 2121 C C . ALA A 1 273 ? 15.076 1.332 -24.330 1.00 97.12 273 ALA A C 1
ATOM 2123 O O . ALA A 1 273 ? 14.018 1.216 -24.953 1.00 97.12 273 ALA A O 1
ATOM 2124 N N . ILE A 1 274 ? 15.962 2.294 -24.581 1.00 98.25 274 ILE A N 1
ATOM 2125 C CA . ILE A 1 274 ? 15.827 3.285 -25.647 1.00 98.25 274 ILE A CA 1
ATOM 2126 C C . ILE A 1 274 ? 16.789 2.911 -26.774 1.00 98.25 274 ILE A C 1
ATOM 2128 O O . ILE A 1 274 ? 17.983 3.183 -26.700 1.00 98.25 274 ILE A O 1
ATOM 2132 N N . GLY A 1 275 ? 16.256 2.275 -27.819 1.00 95.56 275 GLY A N 1
ATOM 2133 C CA . GLY A 1 275 ? 17.064 1.792 -28.940 1.00 95.56 275 GLY A CA 1
ATOM 2134 C C . GLY A 1 275 ? 18.018 0.661 -28.540 1.00 95.56 275 GLY A C 1
ATOM 2135 O O . GLY A 1 275 ? 17.600 -0.278 -27.858 1.00 95.56 275 GLY A O 1
ATOM 2136 N N . GLU A 1 276 ? 19.273 0.727 -28.986 1.00 96.19 276 GLU A N 1
ATOM 2137 C CA . GLU A 1 276 ? 20.292 -0.304 -28.722 1.00 96.19 276 GLU A CA 1
ATOM 2138 C C . GLU A 1 276 ? 21.061 0.004 -27.425 1.00 96.19 276 GLU A C 1
ATOM 2140 O O . GLU A 1 276 ? 21.858 0.937 -27.362 1.00 96.19 276 GLU A O 1
ATOM 2145 N N . VAL A 1 277 ? 20.843 -0.790 -26.373 1.00 96.50 277 VAL A N 1
ATOM 2146 C CA . VAL A 1 277 ? 21.494 -0.608 -25.061 1.00 96.50 277 VAL A CA 1
ATOM 2147 C C . VAL A 1 277 ? 22.770 -1.441 -24.922 1.00 96.50 277 VAL A C 1
ATOM 2149 O O . VAL A 1 277 ? 22.949 -2.462 -25.585 1.00 96.50 277 VAL A O 1
ATOM 2152 N N . HIS A 1 278 ? 23.667 -1.035 -24.019 1.00 95.56 278 HIS A N 1
ATOM 2153 C CA . HIS A 1 278 ? 24.909 -1.769 -23.770 1.00 95.56 278 HIS A CA 1
ATOM 2154 C C . HIS A 1 278 ? 24.647 -3.219 -23.311 1.00 95.56 278 HIS A C 1
ATOM 2156 O O . HIS A 1 278 ? 23.732 -3.487 -22.529 1.00 95.56 278 HIS A O 1
ATOM 2162 N N . GLN A 1 279 ? 25.498 -4.165 -23.727 1.00 94.69 279 GLN A N 1
ATOM 2163 C CA . GLN A 1 279 ? 25.336 -5.596 -23.413 1.00 94.69 279 GLN A CA 1
ATOM 2164 C C . GLN A 1 279 ? 25.333 -5.896 -21.904 1.00 94.69 279 GLN A C 1
ATOM 2166 O O . GLN A 1 279 ? 24.728 -6.881 -21.467 1.00 94.69 279 GLN A O 1
ATOM 2171 N N . ASP A 1 280 ? 25.980 -5.052 -21.095 1.00 90.94 280 ASP A N 1
ATOM 2172 C CA . ASP A 1 280 ? 25.947 -5.172 -19.635 1.00 90.94 280 ASP A CA 1
ATOM 2173 C C . ASP A 1 280 ? 24.557 -4.875 -19.057 1.00 90.94 280 ASP A C 1
ATOM 2175 O O . ASP A 1 280 ? 24.138 -5.564 -18.126 1.00 90.94 280 ASP A O 1
ATOM 2179 N N . LEU A 1 281 ? 23.803 -3.935 -19.640 1.00 91.25 281 LEU A N 1
ATOM 2180 C CA . LEU A 1 281 ? 22.418 -3.654 -19.245 1.00 91.25 281 LEU A CA 1
ATOM 2181 C C . LEU A 1 281 ? 21.506 -4.821 -19.614 1.00 91.25 281 LEU A C 1
ATOM 2183 O O . LEU A 1 281 ? 20.661 -5.224 -18.816 1.00 91.25 281 LEU A O 1
ATOM 2187 N N . GLU A 1 282 ? 21.720 -5.442 -20.776 1.00 92.00 282 GLU A N 1
ATOM 2188 C CA . GLU A 1 282 ? 21.001 -6.669 -21.120 1.00 92.00 282 GLU A CA 1
ATOM 2189 C C . GLU A 1 282 ? 21.351 -7.829 -20.177 1.00 92.00 282 GLU A C 1
ATOM 2191 O O . GLU A 1 282 ? 20.482 -8.624 -19.804 1.00 92.00 282 GLU A O 1
ATOM 2196 N N . ARG A 1 283 ? 22.626 -7.951 -19.778 1.00 92.56 283 ARG A N 1
ATOM 2197 C CA . ARG A 1 283 ? 23.059 -8.946 -18.788 1.00 92.56 283 ARG A CA 1
ATOM 2198 C C . ARG A 1 283 ? 22.375 -8.691 -17.449 1.00 92.56 283 ARG A C 1
ATOM 2200 O O . ARG A 1 283 ? 21.812 -9.633 -16.893 1.00 92.56 283 ARG A O 1
ATOM 2207 N N . ALA A 1 284 ? 22.363 -7.448 -16.975 1.00 90.25 284 ALA A N 1
ATOM 2208 C CA . ALA A 1 284 ? 21.678 -7.052 -15.750 1.00 90.25 284 ALA A CA 1
ATOM 2209 C C . ALA A 1 284 ? 20.170 -7.343 -15.825 1.00 90.25 284 ALA A C 1
ATOM 2211 O O . ALA A 1 284 ? 19.614 -7.916 -14.892 1.00 90.25 284 ALA A O 1
ATOM 2212 N N . ALA A 1 285 ? 19.517 -7.065 -16.958 1.00 90.56 285 ALA A N 1
ATOM 2213 C CA . ALA A 1 285 ? 18.104 -7.379 -17.170 1.00 90.56 285 ALA A CA 1
ATOM 2214 C C . ALA A 1 285 ? 17.819 -8.893 -17.106 1.00 90.56 285 ALA A C 1
ATOM 2216 O O . ALA A 1 285 ? 16.824 -9.313 -16.512 1.00 90.56 285 ALA A O 1
ATOM 2217 N N . ARG A 1 286 ? 18.707 -9.737 -17.655 1.00 93.38 286 ARG A N 1
ATOM 2218 C CA . ARG A 1 286 ? 18.599 -11.205 -17.535 1.00 93.38 286 ARG A CA 1
ATOM 2219 C C . ARG A 1 286 ? 18.748 -11.677 -16.086 1.00 93.38 286 ARG A C 1
ATOM 2221 O O . ARG A 1 286 ? 18.005 -12.562 -15.666 1.00 93.38 286 ARG A O 1
ATOM 2228 N N . VAL A 1 287 ? 19.659 -11.077 -15.318 1.00 93.19 287 VAL A N 1
ATOM 2229 C CA . VAL A 1 287 ? 19.824 -11.367 -13.883 1.00 93.19 287 VAL A CA 1
ATOM 2230 C C . VAL A 1 287 ? 18.588 -10.922 -13.097 1.00 93.19 287 VAL A C 1
ATOM 2232 O O . VAL A 1 287 ? 18.028 -11.724 -12.356 1.00 93.19 287 VAL A O 1
ATOM 2235 N N . ALA A 1 288 ? 18.090 -9.703 -13.325 1.00 90.06 288 ALA A N 1
ATOM 2236 C CA . ALA A 1 288 ? 16.854 -9.196 -12.727 1.00 90.06 288 ALA A CA 1
ATOM 2237 C C . ALA A 1 288 ? 15.655 -10.112 -13.018 1.00 90.06 288 ALA A C 1
ATOM 2239 O O . ALA A 1 288 ? 14.860 -10.415 -12.126 1.00 90.06 288 ALA A O 1
ATOM 2240 N N . ARG A 1 289 ? 15.555 -10.631 -14.248 1.00 91.06 289 ARG A N 1
ATOM 2241 C CA . ARG A 1 289 ? 14.528 -11.611 -14.608 1.00 91.06 289 ARG A CA 1
ATOM 2242 C C . ARG A 1 289 ? 14.680 -12.925 -13.835 1.00 91.06 289 ARG A C 1
ATOM 2244 O O . ARG A 1 289 ? 13.678 -13.454 -13.363 1.00 91.06 289 ARG A O 1
ATOM 2251 N N . ALA A 1 290 ? 15.902 -13.429 -13.673 1.00 93.19 290 ALA A N 1
ATOM 2252 C CA . ALA A 1 290 ? 16.164 -14.639 -12.894 1.00 93.19 290 ALA A CA 1
ATOM 2253 C C . ALA A 1 290 ? 15.820 -14.464 -11.402 1.00 93.19 290 ALA A C 1
ATOM 2255 O O . ALA A 1 290 ? 15.236 -15.370 -10.811 1.00 93.19 290 ALA A O 1
ATOM 2256 N N . ILE A 1 291 ? 16.117 -13.295 -10.818 1.00 90.88 291 ILE A N 1
ATOM 2257 C CA . ILE A 1 291 ? 15.711 -12.908 -9.453 1.00 90.88 291 ILE A CA 1
ATOM 2258 C C . ILE A 1 291 ? 14.179 -12.954 -9.326 1.00 90.88 291 ILE A C 1
ATOM 2260 O O . ILE A 1 291 ? 13.643 -13.583 -8.411 1.00 90.88 291 ILE A O 1
ATOM 2264 N N . TYR A 1 292 ? 13.464 -12.338 -10.274 1.00 86.88 292 TYR A N 1
ATOM 2265 C CA . TYR A 1 292 ? 11.999 -12.344 -10.305 1.00 86.88 292 TYR A CA 1
ATOM 2266 C C . TYR A 1 292 ? 11.426 -13.766 -10.409 1.00 86.88 292 TYR A C 1
ATOM 2268 O O . TYR A 1 292 ? 10.542 -14.141 -9.638 1.00 86.88 292 TYR A O 1
ATOM 2276 N N . ASP A 1 293 ? 11.949 -14.586 -11.324 1.00 87.25 293 ASP A N 1
ATOM 2277 C CA . ASP A 1 293 ? 11.488 -15.963 -11.518 1.00 87.25 293 ASP A CA 1
ATOM 2278 C C . ASP A 1 293 ? 11.760 -16.844 -10.290 1.00 87.25 293 ASP A C 1
ATOM 2280 O O . ASP A 1 293 ? 10.902 -17.653 -9.923 1.00 87.25 293 ASP A O 1
ATOM 2284 N N . ALA A 1 294 ? 12.901 -16.658 -9.616 1.00 88.50 294 ALA A N 1
ATOM 2285 C CA . ALA A 1 294 ? 13.198 -17.312 -8.344 1.00 88.50 294 ALA A CA 1
ATOM 2286 C C . ALA A 1 294 ? 12.166 -16.934 -7.271 1.00 88.50 294 ALA A C 1
ATOM 2288 O O . ALA A 1 294 ? 11.638 -17.815 -6.595 1.00 88.50 294 ALA A O 1
ATOM 2289 N N . GLY A 1 295 ? 11.784 -15.656 -7.183 1.00 84.62 295 GLY A N 1
ATOM 2290 C CA . GLY A 1 295 ? 10.725 -15.192 -6.282 1.00 84.62 295 GLY A CA 1
ATOM 2291 C C . GLY A 1 295 ? 9.370 -15.837 -6.578 1.00 84.62 295 GLY A C 1
ATOM 2292 O O . GLY A 1 295 ? 8.736 -16.398 -5.685 1.00 84.62 295 GLY A O 1
ATOM 2293 N N . ILE A 1 296 ? 8.938 -15.851 -7.845 1.00 82.25 296 ILE A N 1
ATOM 2294 C CA . ILE A 1 296 ? 7.674 -16.484 -8.267 1.00 82.25 296 ILE A CA 1
ATOM 2295 C C . ILE A 1 296 ? 7.659 -17.994 -7.990 1.00 82.25 296 ILE A C 1
ATOM 2297 O O . ILE A 1 296 ? 6.611 -18.564 -7.658 1.00 82.25 296 ILE A O 1
ATOM 2301 N N . GLN A 1 297 ? 8.799 -18.670 -8.129 1.00 82.62 297 GLN A N 1
ATOM 2302 C CA . GLN A 1 297 ? 8.937 -20.084 -7.781 1.00 82.62 297 GLN A CA 1
ATOM 2303 C C . GLN A 1 297 ? 8.937 -20.300 -6.265 1.00 82.62 297 GLN A C 1
ATOM 2305 O O . GLN A 1 297 ? 8.312 -21.253 -5.790 1.00 82.62 297 GLN A O 1
ATOM 2310 N N . GLY A 1 298 ? 9.591 -19.403 -5.526 1.00 79.12 298 GLY A N 1
ATOM 2311 C CA . GLY A 1 298 ? 9.753 -19.464 -4.083 1.00 79.12 298 GLY A CA 1
ATOM 2312 C C . GLY A 1 298 ? 8.485 -19.127 -3.301 1.00 79.12 298 GLY A C 1
ATOM 2313 O O . GLY A 1 298 ? 8.250 -19.729 -2.258 1.00 79.12 298 GLY A O 1
ATOM 2314 N N . LEU A 1 299 ? 7.620 -18.245 -3.808 1.00 75.56 299 LEU A N 1
ATOM 2315 C CA . LEU A 1 299 ? 6.344 -17.891 -3.178 1.00 75.56 299 LEU A CA 1
ATOM 2316 C C . LEU A 1 299 ? 5.375 -19.081 -3.182 1.00 75.56 299 LEU A C 1
ATOM 2318 O O . LEU A 1 299 ? 4.602 -19.294 -4.122 1.00 75.56 299 LEU A O 1
ATOM 2322 N N . ARG A 1 300 ? 5.427 -19.889 -2.121 1.00 74.19 300 ARG A N 1
ATOM 2323 C CA . ARG A 1 300 ? 4.577 -21.064 -1.922 1.00 74.19 300 ARG A CA 1
ATOM 2324 C C . ARG A 1 300 ? 4.086 -21.159 -0.474 1.00 74.19 300 ARG A C 1
ATOM 2326 O O . ARG A 1 300 ? 4.861 -20.881 0.442 1.00 74.19 300 ARG A O 1
ATOM 2333 N N . PRO A 1 301 ? 2.851 -21.645 -0.266 1.00 73.25 301 PRO A N 1
ATOM 2334 C CA . PRO A 1 301 ? 2.393 -22.217 0.996 1.00 73.25 301 PRO A CA 1
ATOM 2335 C C . PRO A 1 301 ? 3.484 -22.859 1.868 1.00 73.25 301 PRO A C 1
ATOM 2337 O O . PRO A 1 301 ? 4.198 -23.754 1.419 1.00 73.25 301 PRO A O 1
ATOM 2340 N N . GLY A 1 302 ? 3.582 -22.452 3.130 1.00 67.56 302 GLY A N 1
ATOM 2341 C CA . GLY A 1 302 ? 4.457 -23.036 4.151 1.00 67.56 302 GLY A CA 1
ATOM 2342 C C . GLY A 1 302 ? 5.874 -22.461 4.223 1.00 67.56 302 GLY A C 1
ATOM 2343 O O . GLY A 1 302 ? 6.560 -22.698 5.219 1.00 67.56 302 GLY A O 1
ATOM 2344 N N . ARG A 1 303 ? 6.318 -21.701 3.217 1.00 78.31 303 ARG A N 1
ATOM 2345 C CA . ARG A 1 303 ? 7.665 -21.109 3.189 1.00 78.31 303 ARG A CA 1
ATOM 2346 C C . ARG A 1 303 ? 7.739 -19.802 3.963 1.00 78.31 303 ARG A C 1
ATOM 2348 O O . ARG A 1 303 ? 6.736 -19.107 4.068 1.00 78.31 303 ARG A O 1
ATOM 2355 N N . ARG A 1 304 ? 8.903 -19.446 4.510 1.00 79.94 304 ARG A N 1
ATOM 2356 C CA . ARG A 1 304 ? 9.087 -18.125 5.126 1.00 79.94 304 ARG A CA 1
ATOM 2357 C C . ARG A 1 304 ? 9.436 -17.090 4.064 1.00 79.94 304 ARG A C 1
ATOM 2359 O O . ARG A 1 304 ? 10.106 -17.427 3.092 1.00 79.94 304 ARG A O 1
ATOM 2366 N N . PHE A 1 305 ? 9.033 -15.836 4.267 1.00 77.25 305 PHE A N 1
ATOM 2367 C CA . PHE A 1 305 ? 9.455 -14.746 3.379 1.00 77.25 305 PHE A CA 1
ATOM 2368 C C . PHE A 1 305 ? 10.980 -14.600 3.331 1.00 77.25 305 PHE A C 1
ATOM 2370 O O . PHE A 1 305 ? 11.513 -14.408 2.243 1.00 77.25 305 PHE A O 1
ATOM 2377 N N . GLY A 1 306 ? 11.679 -14.795 4.459 1.00 82.56 306 GLY A N 1
ATOM 2378 C CA . GLY A 1 306 ? 13.146 -14.810 4.489 1.00 82.56 306 GLY A CA 1
ATOM 2379 C C . GLY A 1 306 ? 13.748 -15.829 3.516 1.00 82.56 306 GLY A C 1
ATOM 2380 O O . GLY A 1 306 ? 14.549 -15.455 2.671 1.00 82.56 306 GLY A O 1
ATOM 2381 N N . ASP A 1 307 ? 13.268 -17.079 3.536 1.00 85.62 307 ASP A N 1
ATOM 2382 C CA . ASP A 1 307 ? 13.775 -18.136 2.644 1.00 85.62 307 ASP A CA 1
ATOM 2383 C C . ASP A 1 307 ? 13.555 -17.806 1.155 1.00 85.62 307 ASP A C 1
ATOM 2385 O O . ASP A 1 307 ? 14.339 -18.210 0.297 1.00 85.62 307 ASP A O 1
ATOM 2389 N N . VAL A 1 308 ? 12.453 -17.117 0.834 1.00 83.81 308 VAL A N 1
ATOM 2390 C CA . VAL A 1 308 ? 12.146 -16.684 -0.538 1.00 83.81 308 VAL A CA 1
ATOM 2391 C C . VAL A 1 308 ? 13.087 -15.562 -0.964 1.00 83.81 308 VAL A C 1
ATOM 2393 O O . VAL A 1 308 ? 13.613 -15.605 -2.072 1.00 83.81 308 VAL A O 1
ATOM 2396 N N . VAL A 1 309 ? 13.328 -14.587 -0.087 1.00 85.38 309 VAL A N 1
ATOM 2397 C CA . VAL A 1 309 ? 14.268 -13.486 -0.336 1.00 85.38 309 VAL A CA 1
ATOM 2398 C C . VAL A 1 309 ? 15.680 -14.030 -0.548 1.00 85.38 309 VAL A C 1
ATOM 2400 O O . VAL A 1 309 ? 16.311 -13.685 -1.543 1.00 85.38 309 VAL A O 1
ATOM 2403 N N . ASP A 1 310 ? 16.141 -14.947 0.302 1.00 87.94 310 ASP A N 1
ATOM 2404 C CA . ASP A 1 310 ? 17.461 -15.569 0.163 1.00 87.94 310 ASP A CA 1
ATOM 2405 C C . ASP A 1 310 ? 17.607 -16.298 -1.184 1.00 87.94 310 ASP A C 1
ATOM 2407 O O . ASP A 1 310 ? 18.660 -16.272 -1.815 1.00 87.94 310 ASP A O 1
ATOM 2411 N N . GLU A 1 311 ? 16.546 -16.938 -1.682 1.00 89.31 311 GLU A N 1
ATOM 2412 C CA . GLU A 1 311 ? 16.548 -17.550 -3.014 1.00 89.31 311 GLU A CA 1
ATOM 2413 C C . GLU A 1 311 ? 16.536 -16.542 -4.156 1.00 89.31 311 GLU A C 1
ATOM 2415 O O . GLU A 1 311 ? 17.212 -16.768 -5.162 1.00 89.31 311 GLU A O 1
ATOM 2420 N N . MET A 1 312 ? 15.796 -15.444 -4.002 1.00 88.94 312 MET A N 1
ATOM 2421 C CA . MET A 1 312 ? 15.778 -14.348 -4.965 1.00 88.94 312 MET A CA 1
ATOM 2422 C C . MET A 1 312 ? 17.158 -13.716 -5.128 1.00 88.94 312 MET A C 1
ATOM 2424 O O . MET A 1 312 ? 17.477 -13.281 -6.226 1.00 88.94 312 MET A O 1
ATOM 2428 N N . LEU A 1 313 ? 17.988 -13.688 -4.082 1.00 87.81 313 LEU A N 1
ATOM 2429 C CA . LEU A 1 313 ? 19.311 -13.060 -4.129 1.00 87.81 313 LEU A CA 1
ATOM 2430 C C . LEU A 1 313 ? 20.405 -13.946 -4.754 1.00 87.81 313 LEU A C 1
ATOM 2432 O O . LEU A 1 313 ? 21.382 -13.419 -5.281 1.00 87.81 313 LEU A O 1
ATOM 2436 N N . LYS A 1 314 ? 20.235 -15.273 -4.826 1.00 90.38 314 LYS A N 1
ATOM 2437 C CA . LYS A 1 314 ? 21.254 -16.183 -5.403 1.00 90.38 314 LYS A CA 1
ATOM 2438 C C . LYS A 1 314 ? 21.670 -15.851 -6.849 1.00 90.38 314 LYS A C 1
ATOM 2440 O O . LYS A 1 314 ? 22.868 -15.887 -7.134 1.00 90.38 314 LYS A O 1
ATOM 2445 N N . PRO A 1 315 ? 20.751 -15.538 -7.792 1.00 92.31 315 PRO A N 1
ATOM 2446 C CA . PRO A 1 315 ? 21.141 -15.154 -9.149 1.00 92.31 315 PRO A CA 1
ATOM 2447 C C . PRO A 1 315 ? 21.959 -13.858 -9.198 1.00 92.31 315 PRO A C 1
ATOM 2449 O O . PRO A 1 315 ? 22.824 -13.727 -10.061 1.00 92.31 315 PRO A O 1
ATOM 2452 N N . MET A 1 316 ? 21.696 -12.920 -8.282 1.00 87.88 316 MET A N 1
ATOM 2453 C CA . MET A 1 316 ? 22.456 -11.675 -8.150 1.00 87.88 316 MET A CA 1
ATOM 2454 C C . MET A 1 316 ? 23.885 -11.960 -7.677 1.00 87.88 316 MET A C 1
ATOM 2456 O O . MET A 1 316 ? 24.836 -11.523 -8.322 1.00 87.88 316 MET A O 1
ATOM 2460 N N . GLU A 1 317 ? 24.034 -12.730 -6.594 1.00 84.69 317 GLU A N 1
ATOM 2461 C CA . GLU A 1 317 ? 25.337 -13.103 -6.028 1.00 84.69 317 GLU A CA 1
ATOM 2462 C C . GLU A 1 317 ? 26.213 -13.821 -7.062 1.00 84.69 317 GLU A C 1
ATOM 2464 O O . GLU A 1 317 ? 27.379 -13.477 -7.249 1.00 84.69 317 GLU A O 1
ATOM 2469 N N . GLY A 1 318 ? 25.634 -14.772 -7.805 1.00 84.44 318 GLY A N 1
ATOM 2470 C CA . GLY A 1 318 ? 26.341 -15.498 -8.864 1.00 84.44 318 GLY A CA 1
ATOM 2471 C C . GLY A 1 318 ? 26.785 -14.622 -10.042 1.00 84.44 318 GLY A C 1
ATOM 2472 O O . GLY A 1 318 ? 27.676 -15.020 -10.792 1.00 84.44 318 GLY A O 1
ATOM 2473 N N . ALA A 1 319 ? 26.185 -13.441 -10.205 1.00 87.62 319 ALA A N 1
ATOM 2474 C CA . ALA A 1 319 ? 26.537 -12.468 -11.233 1.00 87.62 319 ALA A CA 1
ATOM 2475 C C . ALA A 1 319 ? 27.493 -11.368 -10.734 1.00 87.62 319 ALA A C 1
ATOM 2477 O O . ALA A 1 319 ? 27.864 -10.507 -11.531 1.00 87.62 319 ALA A O 1
ATOM 2478 N N . GLY A 1 320 ? 27.877 -11.378 -9.448 1.00 84.50 320 GLY A N 1
ATOM 2479 C CA . GLY A 1 320 ? 28.658 -10.301 -8.829 1.00 84.50 320 GLY A CA 1
ATOM 2480 C C . GLY A 1 320 ? 27.909 -8.965 -8.793 1.00 84.50 320 GLY A C 1
ATOM 2481 O O . GLY A 1 320 ? 28.534 -7.916 -8.886 1.00 84.50 320 GLY A O 1
ATOM 2482 N N . GLY A 1 321 ? 26.573 -9.005 -8.756 1.00 83.44 321 GLY A N 1
ATOM 2483 C CA . GLY A 1 321 ? 25.730 -7.813 -8.704 1.00 83.44 321 GLY A CA 1
ATOM 2484 C C . GLY A 1 321 ? 25.349 -7.413 -7.279 1.00 83.44 321 GLY A C 1
ATOM 2485 O O . GLY A 1 321 ? 25.556 -8.159 -6.323 1.00 83.44 321 GLY A O 1
ATOM 2486 N N . TRP A 1 322 ? 24.705 -6.256 -7.167 1.00 82.44 322 TRP A N 1
ATOM 2487 C CA . TRP A 1 322 ? 24.084 -5.756 -5.942 1.00 82.44 322 TRP A CA 1
ATOM 2488 C C . TRP A 1 322 ? 22.618 -5.385 -6.201 1.00 82.44 322 TRP A C 1
ATOM 2490 O O . TRP A 1 322 ? 22.191 -5.231 -7.349 1.00 82.44 322 TRP A O 1
ATOM 2500 N N . VAL A 1 323 ? 21.829 -5.250 -5.135 1.00 75.25 323 VAL A N 1
ATOM 2501 C CA . VAL A 1 323 ? 20.436 -4.787 -5.197 1.00 75.25 323 VAL A CA 1
ATOM 2502 C C . VAL A 1 323 ? 20.259 -3.577 -4.299 1.00 75.25 323 VAL A C 1
ATOM 2504 O O . VAL A 1 323 ? 20.866 -3.476 -3.240 1.00 75.25 323 VAL A O 1
ATOM 2507 N N . PHE A 1 324 ? 19.395 -2.662 -4.722 1.00 71.56 324 PHE A N 1
ATOM 2508 C CA . PHE A 1 324 ? 18.960 -1.541 -3.903 1.00 71.56 324 PHE A CA 1
ATOM 2509 C C . PHE A 1 324 ? 17.482 -1.701 -3.577 1.00 71.56 324 PHE A C 1
ATOM 2511 O O . PHE A 1 324 ? 16.643 -1.749 -4.480 1.00 71.56 324 PHE A O 1
ATOM 2518 N N . GLY A 1 325 ? 17.180 -1.737 -2.281 1.00 74.06 325 GLY A N 1
ATOM 2519 C CA . GLY A 1 325 ? 15.821 -1.866 -1.772 1.00 74.06 325 GLY A CA 1
ATOM 2520 C C . GLY A 1 325 ? 15.352 -3.314 -1.578 1.00 74.06 325 GLY A C 1
ATOM 2521 O O . GLY A 1 325 ? 16.109 -4.260 -1.799 1.00 74.06 325 GLY A O 1
ATOM 2522 N N . PRO A 1 326 ? 14.103 -3.483 -1.120 1.00 75.75 326 PRO A N 1
ATOM 2523 C CA . PRO A 1 326 ? 13.567 -4.760 -0.690 1.00 75.75 326 PRO A CA 1
ATOM 2524 C C . PRO A 1 326 ? 13.122 -5.604 -1.895 1.00 75.75 326 PRO A C 1
ATOM 2526 O O . PRO A 1 326 ? 12.265 -5.145 -2.653 1.00 75.75 326 PRO A O 1
ATOM 2529 N N . PRO A 1 327 ? 13.612 -6.850 -2.068 1.00 78.12 327 PRO A N 1
ATOM 2530 C CA . PRO A 1 327 ? 13.114 -7.737 -3.121 1.00 78.12 327 PRO A CA 1
ATOM 2531 C C . PRO A 1 327 ? 11.614 -8.053 -3.014 1.00 78.12 327 PRO A C 1
ATOM 2533 O O . PRO A 1 327 ? 10.982 -8.343 -4.030 1.00 78.12 327 PRO A O 1
ATOM 2536 N N . VAL A 1 328 ? 11.037 -8.018 -1.801 1.00 79.06 328 VAL A N 1
ATOM 2537 C CA . VAL A 1 328 ? 9.612 -8.299 -1.556 1.00 79.06 328 VAL A CA 1
ATOM 2538 C C . VAL A 1 328 ? 9.050 -7.413 -0.441 1.00 79.06 328 VAL A C 1
ATOM 2540 O O . VAL A 1 328 ? 9.601 -7.330 0.656 1.00 79.06 328 VAL A O 1
ATOM 2543 N N . HIS A 1 329 ? 7.884 -6.812 -0.677 1.00 79.44 329 HIS A N 1
ATOM 2544 C CA . HIS A 1 329 ? 7.114 -6.107 0.348 1.00 79.44 329 HIS A CA 1
ATOM 2545 C C . HIS A 1 329 ? 5.603 -6.189 0.080 1.00 79.44 329 HIS A C 1
ATOM 2547 O O . HIS A 1 329 ? 5.160 -6.442 -1.041 1.00 79.44 329 HIS A O 1
ATOM 2553 N N . GLY A 1 330 ? 4.798 -5.980 1.125 1.00 78.94 330 GLY A N 1
ATOM 2554 C CA . GLY A 1 330 ? 3.357 -5.757 0.999 1.00 78.94 330 GLY A CA 1
ATOM 2555 C C . GLY A 1 330 ? 3.055 -4.357 0.459 1.00 78.94 330 GLY A C 1
ATOM 2556 O O . GLY A 1 330 ? 3.893 -3.464 0.556 1.00 78.94 330 GLY A O 1
ATOM 2557 N N . LEU A 1 331 ? 1.859 -4.154 -0.100 1.00 81.50 331 LEU A N 1
ATOM 2558 C CA . LEU A 1 331 ? 1.375 -2.841 -0.570 1.00 81.50 331 LEU A CA 1
ATOM 2559 C C . LEU A 1 331 ? 0.000 -2.448 -0.013 1.00 81.50 331 LEU A C 1
ATOM 2561 O O . LEU A 1 331 ? -0.376 -1.284 -0.070 1.00 81.50 331 LEU A O 1
ATOM 2565 N N . ASN A 1 332 ? -0.764 -3.407 0.513 1.00 84.75 332 ASN A N 1
ATOM 2566 C CA . ASN A 1 332 ? -2.139 -3.209 0.977 1.00 84.75 332 ASN A CA 1
ATOM 2567 C C . ASN A 1 332 ? -2.365 -3.985 2.292 1.00 84.75 332 ASN A C 1
ATOM 2569 O O . ASN A 1 332 ? -3.154 -4.929 2.298 1.00 84.75 332 ASN A O 1
ATOM 2573 N N . PRO A 1 333 ? -1.637 -3.660 3.375 1.00 80.25 333 PRO A N 1
ATOM 2574 C CA . PRO A 1 333 ? -0.911 -2.410 3.606 1.00 80.25 333 PRO A CA 1
ATOM 2575 C C . PRO A 1 333 ? 0.572 -2.517 3.218 1.00 80.25 333 PRO A C 1
ATOM 2577 O O . PRO A 1 333 ? 1.086 -3.624 3.024 1.00 80.25 333 PRO A O 1
ATOM 2580 N N . LEU A 1 334 ? 1.269 -1.381 3.089 1.00 77.50 334 LEU A N 1
ATOM 2581 C CA . LEU A 1 334 ? 2.718 -1.418 2.899 1.00 77.50 334 LEU A CA 1
ATOM 2582 C C . LEU A 1 334 ? 3.377 -1.973 4.164 1.00 77.50 334 LEU A C 1
ATOM 2584 O O . LEU A 1 334 ? 3.142 -1.488 5.267 1.00 77.50 334 LEU A O 1
ATOM 2588 N N . ILE A 1 335 ? 4.168 -3.026 3.999 1.00 74.50 335 ILE A N 1
ATOM 2589 C CA . ILE A 1 335 ? 4.974 -3.634 5.057 1.00 74.50 335 ILE A CA 1
ATOM 2590 C C . ILE A 1 335 ? 6.218 -4.191 4.378 1.00 74.50 335 ILE A C 1
ATOM 2592 O O . ILE A 1 335 ? 6.099 -4.992 3.450 1.00 74.50 335 ILE A O 1
ATOM 2596 N N . ALA A 1 336 ? 7.403 -3.798 4.837 1.00 65.00 336 ALA A N 1
ATOM 2597 C CA . ALA A 1 336 ? 8.639 -4.422 4.382 1.00 65.00 336 ALA A CA 1
ATOM 2598 C C . ALA A 1 336 ? 8.677 -5.894 4.827 1.00 65.00 336 ALA A C 1
ATOM 2600 O O . ALA A 1 336 ? 8.513 -6.188 6.011 1.00 65.00 336 ALA A O 1
ATOM 2601 N N . LEU A 1 337 ? 8.881 -6.807 3.873 1.00 64.88 337 LEU A N 1
ATOM 2602 C CA . LEU A 1 337 ? 8.994 -8.254 4.108 1.00 64.88 337 LEU A CA 1
ATOM 2603 C C . LEU A 1 337 ? 10.396 -8.782 3.757 1.00 64.88 337 LEU A C 1
ATOM 2605 O O . LEU A 1 337 ? 10.616 -9.991 3.702 1.00 64.88 337 LEU A O 1
ATOM 2609 N N . SER A 1 338 ? 11.342 -7.876 3.503 1.00 68.69 338 SER A N 1
ATOM 2610 C CA . SER A 1 338 ? 12.724 -8.173 3.134 1.00 68.69 338 SER A CA 1
ATOM 2611 C C . SER A 1 338 ? 13.675 -7.078 3.627 1.00 68.69 338 SER A C 1
ATOM 2613 O O . SER A 1 338 ? 13.238 -6.003 4.044 1.00 68.69 338 SER A O 1
ATOM 2615 N N . SER A 1 339 ? 14.973 -7.374 3.605 1.00 68.50 339 SER A N 1
ATOM 2616 C CA . SER A 1 339 ? 16.051 -6.454 3.965 1.00 68.50 339 SER A CA 1
ATOM 2617 C C . SER A 1 339 ? 16.194 -5.311 2.959 1.00 68.50 339 SER A C 1
ATOM 2619 O O . SER A 1 339 ? 15.729 -5.404 1.823 1.00 68.50 339 SER A O 1
ATOM 2621 N N . PHE A 1 340 ? 16.865 -4.240 3.386 1.00 71.44 340 PHE A N 1
ATOM 2622 C CA . PHE A 1 340 ? 17.386 -3.195 2.505 1.00 71.44 340 PHE A CA 1
ATOM 2623 C C . PHE A 1 340 ? 18.909 -3.239 2.623 1.00 71.44 340 PHE A C 1
ATOM 2625 O O . PHE A 1 340 ? 19.448 -2.683 3.583 1.00 71.44 340 PHE A O 1
ATOM 2632 N N . PRO A 1 341 ? 19.601 -3.952 1.727 1.00 71.12 341 PRO A N 1
ATOM 2633 C CA . PRO A 1 341 ? 21.050 -4.005 1.779 1.00 71.12 341 PRO A CA 1
ATOM 2634 C C . PRO A 1 341 ? 21.643 -2.668 1.300 1.00 71.12 341 PRO A C 1
ATOM 2636 O O . PRO A 1 341 ? 21.150 -2.045 0.357 1.00 71.12 341 PRO A O 1
ATOM 2639 N N . GLY A 1 342 ? 22.675 -2.204 2.000 1.00 72.69 342 GLY A N 1
ATOM 2640 C CA . GLY A 1 342 ? 23.416 -0.967 1.752 1.00 72.69 342 GLY A CA 1
ATOM 2641 C C . GLY A 1 342 ? 24.676 -1.174 0.905 1.00 72.69 342 GLY A C 1
ATOM 2642 O O . GLY A 1 342 ? 25.516 -0.284 0.815 1.00 72.69 342 GLY A O 1
ATOM 2643 N N . ASN A 1 343 ? 24.840 -2.335 0.276 1.00 74.44 343 ASN A N 1
ATOM 2644 C CA . ASN A 1 343 ? 26.037 -2.711 -0.478 1.00 74.44 343 ASN A CA 1
ATOM 2645 C C . ASN A 1 343 ? 26.015 -2.206 -1.934 1.00 74.44 343 ASN A C 1
ATOM 2647 O O . ASN A 1 343 ? 26.198 -2.973 -2.876 1.00 74.44 343 ASN A O 1
ATOM 2651 N N . VAL A 1 344 ? 25.773 -0.909 -2.124 1.00 78.50 344 VAL A N 1
ATOM 2652 C CA . VAL A 1 344 ? 25.799 -0.281 -3.452 1.00 78.50 344 VAL A CA 1
ATOM 2653 C C . VAL A 1 344 ? 27.247 -0.091 -3.909 1.00 78.50 344 VAL A C 1
ATOM 2655 O O . VAL A 1 344 ? 27.999 0.655 -3.285 1.00 78.50 344 VAL A O 1
ATOM 2658 N N . GLU A 1 345 ? 27.623 -0.728 -5.019 1.00 80.31 345 GLU A N 1
ATOM 2659 C CA . GLU A 1 345 ? 28.953 -0.606 -5.630 1.00 80.31 345 GLU A CA 1
ATOM 2660 C C . GLU A 1 345 ? 28.871 0.244 -6.905 1.00 80.31 345 GLU A C 1
ATOM 2662 O O . GLU A 1 345 ? 28.517 -0.248 -7.979 1.00 80.31 345 GLU A O 1
ATOM 2667 N N . VAL A 1 346 ? 29.147 1.543 -6.764 1.00 83.38 346 VAL A N 1
ATOM 2668 C CA . VAL A 1 346 ? 29.140 2.539 -7.849 1.00 83.38 346 VAL A CA 1
ATOM 2669 C C . VAL A 1 346 ? 30.329 3.478 -7.667 1.00 83.38 346 VAL A C 1
ATOM 2671 O O . VAL A 1 346 ? 30.613 3.891 -6.544 1.00 83.38 346 VAL A O 1
ATOM 2674 N N . ASP A 1 347 ? 30.990 3.854 -8.760 1.00 86.75 347 ASP A N 1
ATOM 2675 C CA . ASP A 1 347 ? 32.090 4.823 -8.739 1.00 86.75 347 ASP A CA 1
ATOM 2676 C C . ASP A 1 347 ? 31.682 6.135 -8.040 1.00 86.75 347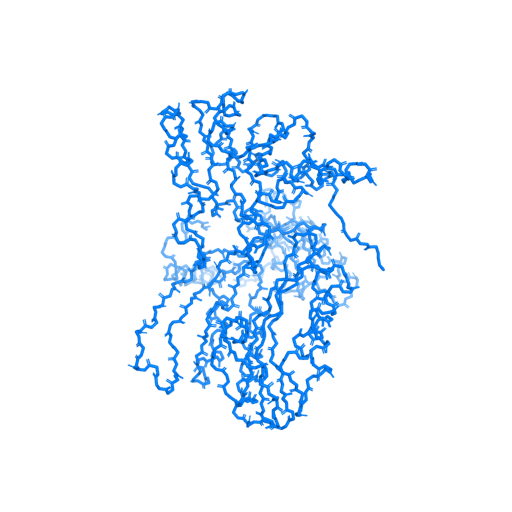 ASP A C 1
ATOM 2678 O O . ASP A 1 347 ? 30.653 6.742 -8.351 1.00 86.75 347 ASP A O 1
ATOM 2682 N N . GLY A 1 348 ? 32.499 6.590 -7.087 1.00 87.75 348 GLY A N 1
ATOM 2683 C CA . GLY A 1 348 ? 32.252 7.803 -6.308 1.00 87.75 348 GLY A CA 1
ATOM 2684 C C . GLY A 1 348 ? 31.386 7.595 -5.061 1.00 87.75 348 GLY A C 1
ATOM 2685 O O . GLY A 1 348 ? 31.177 8.559 -4.317 1.00 87.75 348 GLY A O 1
ATOM 2686 N N . ILE A 1 349 ? 30.895 6.376 -4.786 1.00 85.94 349 ILE A N 1
ATOM 2687 C CA . ILE A 1 349 ? 30.148 6.066 -3.553 1.00 85.94 349 ILE A CA 1
ATOM 2688 C C . ILE A 1 349 ? 30.988 6.314 -2.291 1.00 85.94 349 ILE A C 1
ATOM 2690 O O . ILE A 1 349 ? 30.447 6.689 -1.254 1.00 85.94 349 ILE A O 1
ATOM 2694 N N . GLU A 1 350 ? 32.315 6.200 -2.383 1.00 89.69 350 GLU A N 1
ATOM 2695 C CA . GLU A 1 350 ? 33.271 6.452 -1.301 1.00 89.69 350 GLU A CA 1
ATOM 2696 C C . GLU A 1 350 ? 33.278 7.906 -0.805 1.00 89.69 350 GLU A C 1
ATOM 2698 O O . GLU A 1 350 ? 33.798 8.197 0.274 1.00 89.69 350 GLU A O 1
ATOM 2703 N N . HIS A 1 351 ? 32.697 8.830 -1.576 1.00 93.00 351 HIS A N 1
ATOM 2704 C CA . HIS A 1 351 ? 32.512 10.224 -1.175 1.00 93.00 351 HIS A CA 1
ATOM 2705 C C . HIS A 1 351 ? 31.263 10.452 -0.313 1.00 93.00 351 HIS A C 1
ATOM 2707 O O . HIS A 1 351 ? 31.056 11.564 0.180 1.00 93.00 351 HIS A O 1
ATOM 2713 N N . TYR A 1 352 ? 30.436 9.425 -0.119 1.00 89.19 352 TYR A N 1
ATOM 2714 C CA . TYR A 1 352 ? 29.193 9.497 0.638 1.00 89.19 352 TYR A CA 1
ATOM 2715 C C . TYR A 1 352 ? 29.285 8.687 1.939 1.00 89.19 352 TYR A C 1
ATOM 2717 O O . TYR A 1 352 ? 30.103 7.772 2.056 1.00 89.19 352 TYR A O 1
ATOM 2725 N N . PRO A 1 353 ? 28.457 9.009 2.952 1.00 88.69 353 PRO A N 1
ATOM 2726 C CA . PRO A 1 353 ? 28.321 8.159 4.126 1.00 88.69 353 PRO A CA 1
ATOM 2727 C C . PRO A 1 353 ? 27.958 6.727 3.727 1.00 88.69 353 PRO A C 1
ATOM 2729 O O . PRO A 1 353 ? 27.155 6.522 2.816 1.00 88.69 353 PRO A O 1
ATOM 2732 N N . ALA A 1 354 ? 28.513 5.751 4.447 1.00 82.38 354 ALA A N 1
ATOM 2733 C CA . ALA A 1 354 ? 28.178 4.350 4.238 1.00 82.38 354 ALA A CA 1
ATOM 2734 C C . ALA A 1 354 ? 26.663 4.141 4.372 1.00 82.38 354 ALA A C 1
ATOM 2736 O O . ALA A 1 354 ? 26.045 4.572 5.353 1.00 82.38 354 ALA A O 1
ATOM 2737 N N . LEU A 1 355 ? 26.073 3.473 3.384 1.00 80.25 355 LEU A N 1
ATOM 2738 C CA . LEU A 1 355 ? 24.681 3.060 3.454 1.00 80.25 355 LEU A CA 1
ATOM 2739 C C . LEU A 1 355 ? 24.553 1.966 4.520 1.00 80.25 355 LEU A C 1
ATOM 2741 O O . LEU A 1 355 ? 25.403 1.086 4.637 1.00 80.25 355 LEU A O 1
ATOM 2745 N N . SER A 1 356 ? 23.509 2.057 5.337 1.00 74.56 356 SER A N 1
ATOM 2746 C CA . SER A 1 356 ? 23.265 1.086 6.404 1.00 74.56 356 SER A CA 1
ATOM 2747 C C . SER A 1 356 ? 22.478 -0.106 5.874 1.00 74.56 356 SER A C 1
ATOM 2749 O O . SER A 1 356 ? 21.490 0.077 5.165 1.00 74.56 356 SER A O 1
ATOM 2751 N N . ASP A 1 357 ? 22.875 -1.311 6.274 1.00 74.62 357 ASP A N 1
ATOM 2752 C CA . ASP A 1 357 ? 22.064 -2.508 6.069 1.00 74.62 357 ASP A CA 1
ATOM 2753 C C . ASP A 1 357 ? 20.858 -2.494 7.013 1.00 74.62 357 ASP A C 1
ATOM 2755 O O . ASP A 1 357 ? 21.000 -2.343 8.232 1.00 74.62 357 ASP A O 1
ATOM 2759 N N . HIS A 1 358 ? 19.664 -2.719 6.467 1.00 70.44 358 HIS A N 1
ATOM 2760 C CA . HIS A 1 358 ? 18.468 -2.980 7.262 1.00 70.44 358 HIS A CA 1
ATOM 2761 C C . HIS A 1 358 ? 18.084 -4.461 7.171 1.00 70.44 358 HIS A C 1
ATOM 2763 O O . HIS A 1 358 ? 17.902 -4.969 6.062 1.00 70.44 358 HIS A O 1
ATOM 2769 N N . PRO A 1 359 ? 17.925 -5.169 8.306 1.00 65.50 359 PRO A N 1
ATOM 2770 C CA . PRO A 1 359 ? 17.580 -6.586 8.302 1.00 65.50 359 PRO A CA 1
ATOM 2771 C C . PRO A 1 359 ? 16.167 -6.823 7.760 1.00 65.50 359 PRO A C 1
ATOM 2773 O O . PRO A 1 359 ? 15.310 -5.939 7.804 1.00 65.50 359 PRO A O 1
ATOM 2776 N N . THR A 1 360 ? 15.904 -8.047 7.298 1.00 62.22 360 THR A N 1
ATOM 2777 C CA . THR A 1 360 ? 14.562 -8.454 6.870 1.00 62.22 360 THR A CA 1
ATOM 2778 C C . THR A 1 360 ? 13.568 -8.348 8.021 1.00 62.22 360 THR A C 1
ATOM 2780 O O . THR A 1 360 ? 13.653 -9.068 9.017 1.00 62.22 360 THR A O 1
ATOM 2783 N N . ILE A 1 361 ? 12.583 -7.472 7.853 1.00 65.00 361 ILE A N 1
ATOM 2784 C CA . ILE A 1 361 ? 11.455 -7.335 8.770 1.00 65.00 361 ILE A CA 1
ATOM 2785 C C . ILE A 1 361 ? 10.485 -8.497 8.505 1.00 65.00 361 ILE A C 1
ATOM 2787 O O . ILE A 1 361 ? 10.179 -8.803 7.356 1.00 65.00 361 ILE A O 1
ATOM 2791 N N . LEU A 1 362 ? 10.025 -9.171 9.568 1.00 64.88 362 LEU A N 1
ATOM 2792 C CA . LEU A 1 362 ? 9.122 -10.335 9.489 1.00 64.88 362 LEU A CA 1
ATOM 2793 C C . LEU A 1 362 ? 9.694 -11.545 8.717 1.00 64.88 362 LEU A C 1
ATOM 2795 O O . LEU A 1 362 ? 8.935 -12.322 8.137 1.00 64.88 362 LEU A O 1
ATOM 2799 N N . ALA A 1 363 ? 11.018 -11.746 8.740 1.00 66.50 363 ALA A N 1
ATOM 2800 C CA . ALA A 1 363 ? 11.695 -12.862 8.060 1.00 66.50 363 ALA A CA 1
ATOM 2801 C C . ALA A 1 363 ? 11.118 -14.243 8.412 1.00 66.50 363 ALA A C 1
ATOM 2803 O O . ALA A 1 363 ? 11.087 -15.145 7.578 1.00 66.50 363 ALA A O 1
ATOM 2804 N N . ASP A 1 364 ? 10.663 -14.406 9.655 1.00 67.75 364 ASP A N 1
ATOM 2805 C CA . ASP A 1 364 ? 10.093 -15.628 10.215 1.00 67.75 364 ASP A CA 1
ATOM 2806 C C . ASP A 1 364 ? 8.634 -15.871 9.803 1.00 67.75 364 ASP A C 1
ATOM 2808 O O . ASP A 1 364 ? 8.095 -16.954 10.062 1.00 67.75 364 ASP A O 1
ATOM 2812 N N . MET A 1 365 ? 7.988 -14.893 9.158 1.00 66.00 365 MET A N 1
ATOM 2813 C CA . MET A 1 365 ? 6.599 -15.003 8.742 1.00 66.00 365 MET A CA 1
ATOM 2814 C C . MET A 1 365 ? 6.451 -16.116 7.710 1.00 66.00 365 MET A C 1
ATOM 2816 O O . MET A 1 365 ? 6.910 -16.017 6.571 1.00 66.00 365 MET A O 1
ATOM 2820 N N . LYS A 1 366 ? 5.777 -17.188 8.128 1.00 64.38 366 LYS A N 1
ATOM 2821 C CA . LYS A 1 366 ? 5.395 -18.290 7.253 1.00 64.38 366 LYS A CA 1
ATOM 2822 C C . LYS A 1 366 ? 4.248 -17.843 6.353 1.00 64.38 366 LYS A C 1
ATOM 2824 O O . LYS A 1 366 ? 3.228 -17.360 6.839 1.00 64.38 366 LYS A O 1
ATOM 2829 N N . LEU A 1 367 ? 4.393 -18.080 5.057 1.00 51.75 367 LEU A N 1
ATOM 2830 C CA . LEU A 1 367 ? 3.288 -18.167 4.116 1.00 51.75 367 LEU A CA 1
ATOM 2831 C C . LEU A 1 367 ? 2.362 -19.267 4.633 1.00 51.75 367 LEU A C 1
ATOM 2833 O O . LEU A 1 367 ? 2.762 -20.424 4.735 1.00 51.75 367 LEU A O 1
ATOM 2837 N N . VAL A 1 368 ? 1.152 -18.915 5.040 1.00 43.78 368 VAL A N 1
ATOM 2838 C CA . VAL A 1 368 ? 0.203 -19.859 5.638 1.00 43.78 368 VAL A CA 1
ATOM 2839 C C . VAL A 1 368 ? -1.060 -19.951 4.779 1.00 43.78 368 VAL A C 1
ATOM 2841 O O . VAL A 1 368 ? -1.737 -18.944 4.593 1.00 43.78 368 VAL A O 1
ATOM 2844 N N . PRO A 1 369 ? -1.423 -21.153 4.303 1.00 40.84 369 PRO A N 1
ATOM 2845 C CA . PRO A 1 369 ? -2.763 -21.455 3.788 1.00 40.84 369 PRO A CA 1
ATOM 2846 C C . PRO A 1 369 ? -3.685 -22.063 4.866 1.00 40.84 369 PRO A C 1
ATOM 2848 O O . PRO A 1 369 ? -3.225 -22.939 5.585 1.00 40.84 369 PRO A O 1
ATOM 2851 N N . GLY A 1 370 ? -4.997 -21.811 5.026 1.00 50.97 370 GLY A N 1
ATOM 2852 C CA . GLY A 1 370 ? -5.940 -20.809 4.489 1.00 50.97 370 GLY A CA 1
ATOM 2853 C C . GLY A 1 370 ? -6.447 -21.054 3.070 1.00 50.97 370 GLY A C 1
ATOM 2854 O O . GLY A 1 370 ? -7.632 -20.907 2.766 1.00 50.97 370 GLY A O 1
ATOM 2855 N N . GLU A 1 371 ? -5.513 -21.469 2.228 1.00 41.84 371 GLU A N 1
ATOM 2856 C CA . GLU A 1 371 ? -5.643 -21.660 0.800 1.00 41.84 371 GLU A CA 1
ATOM 2857 C C . GLU A 1 371 ? -5.889 -23.129 0.445 1.00 41.84 371 GLU A C 1
ATOM 2859 O O . GLU A 1 371 ? -5.910 -24.053 1.259 1.00 41.84 371 GLU A O 1
ATOM 2864 N N . THR A 1 372 ? -6.063 -23.311 -0.853 1.00 46.19 372 THR A N 1
ATOM 2865 C CA . THR A 1 372 ? -6.253 -24.585 -1.515 1.00 46.19 372 THR A CA 1
ATOM 2866 C C . THR A 1 372 ? -4.908 -25.224 -1.862 1.00 46.19 372 THR A C 1
ATOM 2868 O O . THR A 1 372 ? -4.115 -24.624 -2.581 1.00 46.19 372 THR A O 1
ATOM 2871 N N . ILE A 1 373 ? -4.662 -26.457 -1.416 1.00 49.75 373 ILE A N 1
ATOM 2872 C CA . ILE A 1 373 ? -3.424 -27.196 -1.707 1.00 49.75 373 ILE A CA 1
ATOM 2873 C C . ILE A 1 373 ? -3.590 -27.970 -3.014 1.00 49.75 373 ILE A C 1
ATOM 2875 O O . ILE A 1 373 ? -4.367 -28.920 -3.068 1.00 49.75 373 ILE A O 1
ATOM 2879 N N . ILE A 1 374 ? -2.856 -27.596 -4.065 1.00 54.94 374 ILE A N 1
ATOM 2880 C CA . ILE A 1 374 ? -2.802 -28.373 -5.311 1.00 54.94 374 ILE A CA 1
ATOM 2881 C C . ILE A 1 374 ? -1.638 -29.359 -5.235 1.00 54.94 374 ILE A C 1
ATOM 2883 O O . ILE A 1 374 ? -0.480 -28.949 -5.221 1.00 54.94 374 ILE A O 1
ATOM 2887 N N . VAL A 1 375 ? -1.931 -30.658 -5.230 1.00 60.88 375 VAL A N 1
ATOM 2888 C CA . VAL A 1 375 ? -0.899 -31.701 -5.302 1.00 60.88 375 VAL A CA 1
ATOM 2889 C C . VAL A 1 375 ? -0.869 -32.261 -6.720 1.00 60.88 375 VAL A C 1
ATOM 2891 O O . VAL A 1 375 ? -1.832 -32.888 -7.168 1.00 60.88 375 VAL A O 1
ATOM 2894 N N . THR A 1 376 ? 0.212 -32.017 -7.459 1.00 67.12 376 THR A N 1
ATOM 2895 C CA . THR A 1 376 ? 0.420 -32.562 -8.810 1.00 67.12 376 THR A CA 1
ATOM 2896 C C . THR A 1 376 ? 0.969 -33.991 -8.724 1.00 67.12 376 THR A C 1
ATOM 2898 O O . THR A 1 376 ? 1.749 -34.315 -7.833 1.00 67.12 376 THR A O 1
ATOM 2901 N N . GLY A 1 377 ? 0.509 -34.893 -9.602 1.00 69.56 377 GLY A N 1
ATOM 2902 C CA . GLY A 1 377 ? 0.861 -36.322 -9.507 1.00 69.56 377 GLY A CA 1
ATOM 2903 C C . GLY A 1 377 ? 0.220 -37.032 -8.304 1.00 69.56 377 GLY A C 1
ATOM 2904 O O . GLY A 1 377 ? 0.777 -37.977 -7.754 1.00 69.56 377 GLY A O 1
ATOM 2905 N N . SER A 1 378 ? -0.950 -36.563 -7.871 1.00 72.44 378 SER A N 1
ATOM 2906 C CA . SER A 1 378 ? -1.601 -36.931 -6.604 1.00 72.44 378 SER A CA 1
ATOM 2907 C C . SER A 1 378 ? -2.457 -38.197 -6.631 1.00 72.44 378 SER A C 1
ATOM 2909 O O . SER A 1 378 ? -3.033 -38.578 -5.613 1.00 72.44 378 SER A O 1
ATOM 2911 N N . ASN A 1 379 ? -2.541 -38.883 -7.770 1.00 69.81 379 ASN A N 1
ATOM 2912 C CA . ASN A 1 379 ? -3.256 -40.155 -7.881 1.00 69.81 379 ASN A CA 1
ATOM 2913 C C . ASN A 1 379 ? -2.399 -41.377 -7.501 1.00 69.81 379 ASN A C 1
ATOM 2915 O O . ASN A 1 379 ? -2.963 -42.441 -7.247 1.00 69.81 379 ASN A O 1
ATOM 2919 N N . THR A 1 380 ? -1.067 -41.255 -7.433 1.00 67.75 380 THR A N 1
ATOM 2920 C CA . THR A 1 380 ? -0.148 -42.375 -7.144 1.00 67.75 380 THR A CA 1
ATOM 2921 C C . THR A 1 380 ? 1.092 -41.942 -6.354 1.00 67.75 380 THR A C 1
ATOM 2923 O O . THR A 1 380 ? 1.477 -40.777 -6.390 1.00 67.75 380 THR A O 1
ATOM 2926 N N . GLY A 1 381 ? 1.754 -42.891 -5.682 1.00 69.56 381 GLY A N 1
ATOM 2927 C CA . GLY A 1 381 ? 3.070 -42.686 -5.062 1.00 69.56 381 GLY A CA 1
ATOM 2928 C C . GLY A 1 381 ? 3.109 -41.576 -4.003 1.00 69.56 381 GLY A C 1
ATOM 2929 O O . GLY A 1 381 ? 2.136 -41.346 -3.288 1.00 69.56 381 GLY A O 1
ATOM 2930 N N . LEU A 1 382 ? 4.246 -40.879 -3.920 1.00 57.03 382 LEU A N 1
ATOM 2931 C CA . LEU A 1 382 ? 4.501 -39.830 -2.923 1.00 57.03 382 LEU A CA 1
ATOM 2932 C C . LEU A 1 382 ? 3.487 -38.677 -2.985 1.00 57.03 382 LEU A C 1
ATOM 2934 O O . LEU A 1 382 ? 3.083 -38.172 -1.942 1.00 57.03 382 LEU A O 1
ATOM 2938 N N . GLY A 1 383 ? 3.013 -38.303 -4.179 1.00 67.81 383 GLY A N 1
ATOM 2939 C CA . GLY A 1 383 ? 1.994 -37.258 -4.338 1.00 67.81 383 GLY A CA 1
ATOM 2940 C C . GLY A 1 383 ? 0.648 -37.636 -3.708 1.00 67.81 383 GLY A C 1
ATOM 2941 O O . GLY A 1 383 ? -0.029 -36.792 -3.126 1.00 67.81 383 GLY A O 1
ATOM 2942 N N . LYS A 1 384 ? 0.265 -38.917 -3.754 1.00 71.75 384 LYS A N 1
ATOM 2943 C CA . LYS A 1 384 ? -0.960 -39.410 -3.103 1.00 71.75 384 LYS A CA 1
ATOM 2944 C C . LYS A 1 384 ? -0.845 -39.400 -1.579 1.00 71.75 384 LYS A C 1
ATOM 2946 O O . LYS A 1 384 ? -1.779 -38.977 -0.896 1.00 71.75 384 LYS A O 1
ATOM 2951 N N . GLU A 1 385 ? 0.293 -39.837 -1.045 1.00 69.69 385 GLU A N 1
ATOM 2952 C CA . GLU A 1 385 ? 0.520 -39.855 0.404 1.00 69.69 385 GLU A CA 1
ATOM 2953 C C . GLU A 1 385 ? 0.668 -38.440 0.980 1.00 69.69 385 GLU A C 1
ATOM 2955 O O . GLU A 1 385 ? 0.129 -38.160 2.050 1.00 69.69 385 GLU A O 1
ATOM 2960 N N . ALA A 1 386 ? 1.268 -37.510 0.233 1.00 58.91 386 ALA A N 1
ATOM 2961 C CA . ALA A 1 386 ? 1.295 -36.094 0.591 1.00 58.91 386 ALA A CA 1
ATOM 2962 C C . ALA A 1 386 ? -0.124 -35.503 0.686 1.00 58.91 386 ALA A C 1
ATOM 2964 O O . ALA A 1 386 ? -0.467 -34.885 1.692 1.00 58.91 386 ALA A O 1
ATOM 2965 N N . ALA A 1 387 ? -0.991 -35.757 -0.304 1.00 69.06 387 ALA A N 1
ATOM 2966 C CA . ALA A 1 387 ? -2.384 -35.302 -0.269 1.00 69.06 387 ALA A CA 1
ATOM 2967 C C . ALA A 1 387 ? -3.165 -35.869 0.936 1.00 69.06 387 ALA A C 1
ATOM 2969 O O . ALA A 1 387 ? -3.940 -35.149 1.565 1.00 69.06 387 ALA A O 1
ATOM 2970 N N . ARG A 1 388 ? -2.933 -37.139 1.305 1.00 64.69 388 ARG A N 1
ATOM 2971 C CA . ARG A 1 388 ? -3.521 -37.763 2.509 1.00 64.69 388 ARG A CA 1
ATOM 2972 C C . ARG A 1 388 ? -3.027 -37.122 3.794 1.00 64.69 388 ARG A C 1
ATOM 2974 O O . ARG A 1 388 ? -3.810 -36.904 4.715 1.00 64.69 388 ARG A O 1
ATOM 2981 N N . HIS A 1 389 ? -1.733 -36.843 3.859 1.00 55.28 389 HIS A N 1
ATOM 2982 C CA . HIS A 1 389 ? -1.121 -36.216 5.015 1.00 55.28 389 HIS A CA 1
ATOM 2983 C C . HIS A 1 389 ? -1.684 -34.808 5.234 1.00 55.28 389 HIS A C 1
ATOM 2985 O O . HIS A 1 389 ? -2.161 -34.511 6.325 1.00 55.28 389 HIS A O 1
ATOM 2991 N N . PHE A 1 390 ? -1.768 -33.990 4.181 1.00 54.59 390 PHE A N 1
ATOM 2992 C CA . PHE A 1 390 ? -2.373 -32.659 4.261 1.00 54.59 390 PHE A CA 1
ATOM 2993 C C . PHE A 1 390 ? -3.857 -32.687 4.653 1.00 54.59 390 PHE A C 1
ATOM 2995 O O . PHE A 1 390 ? -4.301 -31.818 5.400 1.00 54.59 390 PHE A O 1
ATOM 3002 N N . ALA A 1 391 ? -4.615 -33.702 4.222 1.00 61.34 391 ALA A N 1
ATOM 3003 C CA . ALA A 1 391 ? -6.003 -33.880 4.656 1.00 61.34 391 ALA A CA 1
ATOM 3004 C C . ALA A 1 391 ? -6.098 -34.150 6.168 1.00 61.34 391 ALA A C 1
ATOM 3006 O O . ALA A 1 391 ? -6.935 -33.568 6.850 1.00 61.34 391 ALA A O 1
ATOM 3007 N N . ARG A 1 392 ? -5.205 -34.992 6.704 1.00 52.00 392 ARG A N 1
ATOM 3008 C CA . ARG A 1 392 ? -5.142 -35.326 8.139 1.00 52.00 392 ARG A CA 1
ATOM 3009 C C . ARG A 1 392 ? -4.651 -34.166 9.007 1.00 52.00 392 ARG A C 1
ATOM 3011 O O . ARG A 1 392 ? -5.045 -34.073 10.161 1.00 52.00 392 ARG A O 1
ATOM 3018 N N . LEU A 1 393 ? -3.819 -33.288 8.451 1.00 48.03 393 LEU A N 1
ATOM 3019 C CA . LEU A 1 393 ? -3.315 -32.085 9.120 1.00 48.03 393 LEU A CA 1
ATOM 3020 C C . LEU A 1 393 ? -4.309 -30.907 9.114 1.00 48.03 393 LEU A C 1
ATOM 3022 O O . LEU A 1 393 ? -3.989 -29.849 9.649 1.00 48.03 393 LEU A O 1
ATOM 3026 N N . GLY A 1 394 ? -5.503 -31.069 8.531 1.00 44.94 394 GLY A N 1
ATOM 3027 C CA . GLY A 1 394 ? -6.570 -30.067 8.605 1.00 44.94 394 GLY A CA 1
ATOM 3028 C C . GLY A 1 394 ? -6.569 -29.020 7.487 1.00 44.94 394 GLY A C 1
ATOM 3029 O O . GLY A 1 394 ? -7.090 -27.924 7.684 1.00 44.94 394 GLY A O 1
ATOM 3030 N N . ALA A 1 395 ? -6.011 -29.329 6.309 1.00 53.25 395 ALA A N 1
ATOM 3031 C CA . ALA A 1 395 ? -6.126 -28.454 5.140 1.00 53.25 395 ALA A CA 1
ATOM 3032 C C . ALA A 1 395 ? -7.601 -28.178 4.767 1.00 53.25 395 ALA A C 1
ATOM 3034 O O . ALA A 1 395 ? -8.416 -29.098 4.709 1.00 53.25 395 ALA A O 1
ATOM 3035 N N . SER A 1 396 ? -7.933 -26.917 4.454 1.00 51.84 396 SER A N 1
ATOM 3036 C CA . SER A 1 396 ? -9.312 -26.473 4.179 1.00 51.84 396 SER A CA 1
ATOM 3037 C C . SER A 1 396 ? -9.836 -26.874 2.789 1.00 51.84 396 SER A C 1
ATOM 3039 O O . SER A 1 396 ? -11.035 -27.099 2.623 1.00 51.84 396 SER A O 1
ATOM 3041 N N . LYS A 1 397 ? -8.960 -26.992 1.779 1.00 53.75 397 LYS A N 1
ATOM 3042 C CA . LYS A 1 397 ? -9.271 -27.537 0.443 1.00 53.75 397 LYS A CA 1
ATOM 3043 C C . LYS A 1 397 ? -8.021 -28.171 -0.179 1.00 53.75 397 LYS A C 1
ATOM 3045 O O . LYS A 1 397 ? -6.953 -27.569 -0.156 1.00 53.75 397 LYS A O 1
ATOM 3050 N N . ILE A 1 398 ? -8.158 -29.352 -0.789 1.00 64.44 398 ILE A N 1
ATOM 3051 C CA . ILE A 1 398 ? -7.079 -30.043 -1.521 1.00 64.44 398 ILE A CA 1
ATOM 3052 C C . ILE A 1 398 ? -7.544 -30.314 -2.959 1.00 64.44 398 ILE A C 1
ATOM 3054 O O . ILE A 1 398 ? -8.561 -30.973 -3.166 1.00 64.44 398 ILE A O 1
ATOM 3058 N N . ILE A 1 399 ? -6.813 -29.811 -3.955 1.00 70.50 399 ILE A N 1
ATOM 3059 C CA . ILE A 1 399 ? -7.016 -30.080 -5.385 1.00 70.50 399 ILE A CA 1
ATOM 3060 C C . ILE A 1 399 ? -6.007 -31.135 -5.839 1.00 70.50 399 ILE A C 1
ATOM 3062 O O . ILE A 1 399 ? -4.796 -30.994 -5.667 1.00 70.50 399 ILE A O 1
ATOM 3066 N N . LEU A 1 400 ? -6.508 -32.184 -6.483 1.00 73.50 400 LEU A N 1
ATOM 3067 C CA . LEU A 1 400 ? -5.679 -33.236 -7.054 1.00 73.50 400 LEU A CA 1
ATOM 3068 C C . LEU A 1 400 ? -5.361 -32.916 -8.515 1.00 73.50 400 LEU A C 1
ATOM 3070 O O . LEU A 1 400 ? -6.217 -33.038 -9.388 1.00 73.50 400 LEU A O 1
ATOM 3074 N N . GLY A 1 401 ? -4.121 -32.509 -8.789 1.00 73.69 401 GLY A N 1
ATOM 3075 C CA . GLY A 1 401 ? -3.591 -32.381 -10.143 1.00 73.69 401 GLY A CA 1
ATOM 3076 C C . GLY A 1 401 ? -3.340 -33.758 -10.759 1.00 73.69 401 GLY A C 1
ATOM 3077 O O . GLY A 1 401 ? -2.244 -34.312 -10.632 1.00 73.69 401 GLY A O 1
ATOM 3078 N N . VAL A 1 402 ? -4.365 -34.308 -11.413 1.00 74.31 402 VAL A N 1
ATOM 3079 C CA . VAL A 1 402 ? -4.364 -35.615 -12.087 1.00 74.31 402 VAL A CA 1
ATOM 3080 C C . VAL A 1 402 ? -4.525 -35.453 -13.600 1.00 74.31 402 VAL A C 1
ATOM 3082 O O . VAL A 1 402 ? -5.069 -34.463 -14.076 1.00 74.31 402 VAL A O 1
ATOM 3085 N N . ARG A 1 403 ? -4.044 -36.430 -14.377 1.00 75.44 403 ARG A N 1
ATOM 3086 C CA . ARG A 1 403 ? -4.031 -36.349 -15.851 1.00 75.44 403 ARG A CA 1
ATOM 3087 C C . ARG A 1 403 ? -5.395 -36.606 -16.510 1.00 75.44 403 ARG A C 1
ATOM 3089 O O . ARG A 1 403 ? -5.536 -36.328 -17.694 1.00 75.44 403 ARG A O 1
ATOM 3096 N N . ASN A 1 404 ? -6.371 -37.156 -15.782 1.00 75.44 404 ASN A N 1
ATOM 3097 C CA . ASN A 1 404 ? -7.739 -37.386 -16.259 1.00 75.44 404 ASN A CA 1
ATOM 3098 C C . ASN A 1 404 ? -8.747 -37.424 -15.090 1.00 75.44 404 ASN A C 1
ATOM 3100 O O . ASN A 1 404 ? -8.358 -37.571 -13.929 1.00 75.44 404 ASN A O 1
ATOM 3104 N N . SER A 1 405 ? -10.035 -37.282 -15.408 1.00 69.50 405 SER A N 1
ATOM 3105 C CA . SER A 1 405 ? -11.140 -37.218 -14.440 1.00 69.50 405 SER A CA 1
ATOM 3106 C C . SER A 1 405 ? -11.337 -38.516 -13.655 1.00 69.50 405 SER A C 1
ATOM 3108 O O . SER A 1 405 ? -11.518 -38.466 -12.441 1.00 69.50 405 SER A O 1
ATOM 3110 N N . GLU A 1 406 ? -11.221 -39.672 -14.310 1.00 72.44 406 GLU A N 1
ATOM 3111 C CA . GLU A 1 406 ? -11.375 -40.994 -13.688 1.00 72.44 406 GLU A CA 1
ATOM 3112 C C . GLU A 1 406 ? -10.349 -41.221 -12.561 1.00 72.44 406 GLU A C 1
ATOM 3114 O O . GLU A 1 406 ? -10.695 -41.630 -11.451 1.00 72.44 406 GLU A O 1
ATOM 3119 N N . ALA A 1 407 ? -9.087 -40.847 -12.787 1.00 68.19 407 ALA A N 1
ATOM 3120 C CA . ALA A 1 407 ? -8.039 -40.886 -11.770 1.00 68.19 407 ALA A CA 1
ATOM 3121 C C . ALA A 1 407 ? -8.298 -39.909 -10.610 1.00 68.19 407 ALA A C 1
ATOM 3123 O O . ALA A 1 407 ? -7.879 -40.170 -9.479 1.00 68.19 407 ALA A O 1
ATOM 3124 N N . GLY A 1 408 ? -8.984 -38.796 -10.877 1.00 66.56 408 GLY A N 1
ATOM 3125 C CA . GLY A 1 408 ? -9.405 -37.829 -9.863 1.00 66.56 408 GLY A CA 1
ATOM 3126 C C . GLY A 1 408 ? -10.516 -38.377 -8.974 1.00 66.56 408 GLY A C 1
ATOM 3127 O O . GLY A 1 408 ? -10.426 -38.284 -7.748 1.00 66.56 408 GLY A O 1
ATOM 3128 N N . GLU A 1 409 ? -11.527 -39.012 -9.567 1.00 72.19 409 GLU A N 1
ATOM 3129 C CA . GLU A 1 409 ? -12.616 -39.668 -8.834 1.00 72.19 409 GLU A CA 1
ATOM 3130 C C . GLU A 1 409 ? -12.107 -40.811 -7.953 1.00 72.19 409 GLU A C 1
ATOM 3132 O O . GLU A 1 409 ? -12.457 -40.896 -6.776 1.00 72.19 409 GLU A O 1
ATOM 3137 N N . VAL A 1 410 ? -11.232 -41.668 -8.480 1.00 71.50 410 VAL A N 1
ATOM 3138 C CA . VAL A 1 410 ? -10.652 -42.772 -7.703 1.00 71.50 410 VAL A CA 1
ATOM 3139 C C . VAL A 1 410 ? -9.702 -42.247 -6.619 1.00 71.50 410 VAL A C 1
ATOM 3141 O O . VAL A 1 410 ? -9.764 -42.700 -5.476 1.00 71.50 410 VAL A O 1
ATOM 3144 N N . GLY A 1 411 ? -8.850 -41.264 -6.931 1.00 66.12 411 GLY A N 1
ATOM 3145 C CA . GLY A 1 411 ? -7.889 -40.687 -5.983 1.00 66.12 411 GLY A CA 1
ATOM 3146 C C . GLY A 1 411 ? -8.558 -39.990 -4.793 1.00 66.12 411 GLY A C 1
ATOM 3147 O O . GLY A 1 411 ? -8.209 -40.262 -3.638 1.00 66.12 411 GLY A O 1
ATOM 3148 N N . SER A 1 412 ? -9.564 -39.154 -5.074 1.00 67.62 412 SER A N 1
ATOM 3149 C CA . SER A 1 412 ? -10.320 -38.378 -4.078 1.00 67.62 412 SER A CA 1
ATOM 3150 C C . SER A 1 412 ? -11.084 -39.254 -3.084 1.00 67.62 412 SER A C 1
ATOM 3152 O O . SER A 1 412 ? -11.039 -38.979 -1.884 1.00 67.62 412 SER A O 1
ATOM 3154 N N . ARG A 1 413 ? -11.689 -40.366 -3.530 1.00 74.62 413 ARG A N 1
ATOM 3155 C CA . ARG A 1 413 ? -12.372 -41.335 -2.645 1.00 74.62 413 ARG A CA 1
ATOM 3156 C C . ARG A 1 413 ? -11.467 -41.837 -1.530 1.00 74.62 413 ARG A C 1
ATOM 3158 O O . ARG A 1 413 ? -11.914 -42.041 -0.405 1.00 74.62 413 ARG A O 1
ATOM 3165 N N . THR A 1 414 ? -10.180 -41.997 -1.819 1.00 69.56 414 THR A N 1
ATOM 3166 C CA . THR A 1 414 ? -9.238 -42.480 -0.814 1.00 69.56 414 THR A CA 1
ATOM 3167 C C . THR A 1 414 ? -8.821 -41.423 0.210 1.00 69.56 414 THR A C 1
ATOM 3169 O O . THR A 1 414 ? -8.420 -41.784 1.314 1.00 69.56 414 THR A O 1
ATOM 3172 N N . LEU A 1 415 ? -8.943 -40.135 -0.129 1.00 66.81 415 LEU A N 1
ATOM 3173 C CA . LEU A 1 415 ? -8.743 -39.019 0.800 1.00 66.81 415 LEU A CA 1
ATOM 3174 C C . LEU A 1 415 ? -9.949 -38.855 1.715 1.00 66.81 415 LEU A C 1
ATOM 3176 O O . LEU A 1 415 ? -9.776 -38.729 2.921 1.00 66.81 415 LEU A O 1
ATOM 3180 N N . VAL A 1 416 ? -11.158 -38.936 1.150 1.00 71.62 416 VAL A N 1
ATOM 3181 C CA . VAL A 1 416 ? -12.404 -38.936 1.928 1.00 71.62 416 VAL A CA 1
ATOM 3182 C C . VAL A 1 416 ? -12.390 -40.096 2.917 1.00 71.62 416 VAL A C 1
ATOM 3184 O O . VAL A 1 416 ? -12.576 -39.870 4.104 1.00 71.62 416 VAL A O 1
ATOM 3187 N N . ALA A 1 417 ? -12.063 -41.309 2.461 1.00 72.38 417 ALA A N 1
ATOM 3188 C CA . ALA A 1 417 ? -11.937 -42.473 3.334 1.00 72.38 417 ALA A CA 1
ATOM 3189 C C . ALA A 1 417 ? -10.923 -42.265 4.469 1.00 72.38 417 ALA A C 1
ATOM 3191 O O . ALA A 1 417 ? -11.201 -42.629 5.606 1.00 72.38 417 ALA A O 1
ATOM 3192 N N . ALA A 1 418 ? -9.768 -41.654 4.187 1.00 64.62 418 ALA A N 1
ATOM 3193 C CA . ALA A 1 418 ? -8.768 -41.353 5.210 1.00 64.62 418 ALA A CA 1
ATOM 3194 C C . ALA A 1 418 ? -9.225 -40.269 6.202 1.00 64.62 418 ALA A C 1
ATOM 3196 O O . ALA A 1 418 ? -8.851 -40.344 7.367 1.00 64.62 418 ALA A O 1
ATOM 3197 N N . ALA A 1 419 ? -10.003 -39.280 5.752 1.00 64.19 419 ALA A N 1
ATOM 3198 C CA . ALA A 1 419 ? -10.494 -38.176 6.577 1.00 64.19 419 ALA A CA 1
ATOM 3199 C C . ALA A 1 419 ? -11.677 -38.568 7.479 1.00 64.19 419 ALA A C 1
ATOM 3201 O O . ALA A 1 419 ? -11.849 -37.980 8.540 1.00 64.19 419 ALA A O 1
ATOM 3202 N N . VAL A 1 420 ? -12.485 -39.554 7.069 1.00 72.00 420 VAL A N 1
ATOM 3203 C CA . VAL A 1 420 ? -13.649 -40.038 7.840 1.00 72.00 420 VAL A CA 1
ATOM 3204 C C . VAL A 1 420 ? -13.368 -41.304 8.652 1.00 72.00 420 VAL A C 1
ATOM 3206 O O . VAL A 1 420 ? -14.267 -41.804 9.325 1.00 72.00 420 VAL A O 1
ATOM 3209 N N . SER A 1 421 ? -12.151 -41.850 8.573 1.00 68.69 421 SER A N 1
ATOM 3210 C CA . SER A 1 421 ? -11.750 -42.991 9.402 1.00 68.69 421 SER A CA 1
ATOM 3211 C C . SER A 1 421 ? -11.535 -42.540 10.846 1.00 68.69 421 SER A C 1
ATOM 3213 O O . SER A 1 421 ? -10.981 -41.466 11.088 1.00 68.69 421 SER A O 1
ATOM 3215 N N . GLY A 1 422 ? -12.000 -43.340 11.805 1.00 68.94 422 GLY A N 1
ATOM 3216 C CA . GLY A 1 422 ? -11.951 -42.986 13.214 1.00 68.94 422 GLY A CA 1
ATOM 3217 C C . GLY A 1 422 ? -10.547 -43.114 13.823 1.00 68.94 422 GLY A C 1
ATOM 3218 O O . GLY A 1 422 ? -9.562 -43.413 13.136 1.00 68.94 422 GLY A O 1
ATOM 3219 N N . PRO A 1 423 ? -10.422 -42.891 15.143 1.00 74.38 423 PRO A N 1
ATOM 3220 C CA . PRO A 1 423 ? -9.161 -43.021 15.876 1.00 74.38 423 PRO A CA 1
ATOM 3221 C C . PRO A 1 423 ? -8.404 -44.339 15.620 1.00 74.38 423 PRO A C 1
ATOM 3223 O O . PRO A 1 423 ? -7.177 -44.366 15.650 1.00 74.38 423 PRO A O 1
ATOM 3226 N N . GLU A 1 424 ? -9.105 -45.426 15.295 1.00 71.44 424 GLU A N 1
ATOM 3227 C CA . GLU A 1 424 ? -8.542 -46.742 14.979 1.00 71.44 424 GLU A CA 1
ATOM 3228 C C . GLU A 1 424 ? -7.630 -46.774 13.741 1.00 71.44 424 GLU A C 1
ATOM 3230 O O . GLU A 1 424 ? -6.798 -47.674 13.617 1.00 71.44 424 GLU A O 1
ATOM 3235 N N . SER A 1 425 ? -7.745 -45.802 12.829 1.00 71.94 425 SER A N 1
ATOM 3236 C CA . SER A 1 425 ? -6.874 -45.705 11.651 1.00 71.94 425 SER A CA 1
ATOM 3237 C C . SER A 1 425 ? -5.589 -44.914 11.896 1.00 71.94 425 SER A C 1
ATOM 3239 O O . SER A 1 425 ? -4.776 -44.753 10.981 1.00 71.94 425 SER A O 1
ATOM 3241 N N . HIS A 1 426 ? -5.407 -44.356 13.092 1.00 74.06 426 HIS A N 1
ATOM 3242 C CA . HIS A 1 426 ? -4.279 -43.480 13.385 1.00 74.06 426 HIS A CA 1
ATOM 3243 C C . HIS A 1 426 ? -2.981 -44.292 13.463 1.00 74.06 426 HIS A C 1
ATOM 3245 O O . HIS A 1 426 ? -2.894 -45.299 14.160 1.00 74.06 426 HIS A O 1
ATOM 3251 N N . GLY A 1 427 ? -1.965 -43.872 12.702 1.00 69.06 427 GLY A N 1
ATOM 3252 C CA . GLY A 1 427 ? -0.681 -44.580 12.615 1.00 69.06 427 GLY A CA 1
ATOM 3253 C C . GLY A 1 427 ? -0.713 -45.892 11.819 1.00 69.06 427 GLY A C 1
ATOM 3254 O O . GLY A 1 427 ? 0.263 -46.638 11.853 1.00 69.06 427 GLY A O 1
ATOM 3255 N N . LYS A 1 428 ? -1.809 -46.181 11.104 1.00 74.81 428 LYS A N 1
ATOM 3256 C CA . LYS A 1 428 ? -2.016 -47.419 10.341 1.00 74.81 428 LYS A CA 1
ATOM 3257 C C . LYS A 1 428 ? -1.941 -47.201 8.830 1.00 74.81 428 LYS A C 1
ATOM 3259 O O . LYS A 1 428 ? -2.307 -46.135 8.325 1.00 74.81 428 LYS A O 1
ATOM 3264 N N . TYR A 1 429 ? -1.479 -48.212 8.093 1.00 75.88 429 TYR A N 1
ATOM 3265 C CA . TYR A 1 429 ? -1.466 -48.181 6.631 1.00 75.88 429 TYR A CA 1
ATOM 3266 C C . TYR A 1 429 ? -2.866 -48.448 6.076 1.00 75.88 429 TYR A C 1
ATOM 3268 O O . TYR A 1 429 ? -3.624 -49.252 6.618 1.00 75.88 429 TYR A O 1
ATOM 3276 N N . MET A 1 430 ? -3.227 -47.763 4.988 1.00 71.94 430 MET A N 1
ATOM 3277 C CA . MET A 1 430 ? -4.548 -47.892 4.372 1.00 71.94 430 MET A CA 1
ATOM 3278 C C . MET A 1 430 ? -4.452 -48.219 2.883 1.00 71.94 430 MET A C 1
ATOM 3280 O O . MET A 1 430 ? -4.006 -47.379 2.093 1.00 71.94 430 MET A O 1
ATOM 3284 N N . SER A 1 431 ? -4.987 -49.381 2.500 1.00 76.69 431 SER A N 1
ATOM 3285 C CA . SER A 1 431 ? -5.193 -49.804 1.109 1.00 76.69 431 SER A CA 1
ATOM 3286 C C . SER A 1 431 ? -6.687 -49.929 0.827 1.00 76.69 431 SER A C 1
ATOM 3288 O O . SER A 1 431 ? -7.442 -50.364 1.692 1.00 76.69 431 SER A O 1
ATOM 3290 N N . ASP A 1 432 ? -7.129 -49.512 -0.361 1.00 76.81 432 ASP A N 1
ATOM 3291 C CA . ASP A 1 432 ? -8.533 -49.618 -0.802 1.00 76.81 432 ASP A CA 1
ATOM 3292 C C . ASP A 1 432 ? -9.558 -49.084 0.212 1.00 76.81 432 ASP A C 1
ATOM 3294 O O . ASP A 1 432 ? -10.584 -49.706 0.483 1.00 76.81 432 ASP A O 1
ATOM 3298 N N . ALA A 1 433 ? -9.258 -47.910 0.784 1.00 75.69 433 ALA A N 1
ATOM 3299 C CA . ALA A 1 433 ? -10.094 -47.221 1.774 1.00 75.69 433 ALA A CA 1
ATOM 3300 C C . ALA A 1 433 ? -10.324 -48.000 3.088 1.00 75.69 433 ALA A C 1
ATOM 3302 O O . ALA A 1 433 ? -11.219 -47.656 3.854 1.00 75.69 433 ALA A O 1
ATOM 3303 N N . LYS A 1 434 ? -9.496 -49.009 3.380 1.00 79.31 434 LYS A N 1
ATOM 3304 C CA . LYS A 1 434 ? -9.528 -49.780 4.628 1.00 79.31 434 LYS A CA 1
ATOM 3305 C C . LYS A 1 434 ? -8.165 -49.751 5.302 1.00 79.31 434 LYS A C 1
ATOM 3307 O O . LYS A 1 434 ? -7.137 -49.739 4.625 1.00 79.31 434 LYS A O 1
ATOM 3312 N N . VAL A 1 435 ? -8.153 -49.766 6.633 1.00 79.88 435 VAL A N 1
ATOM 3313 C CA . VAL A 1 435 ? -6.934 -50.065 7.394 1.00 79.88 435 VAL A CA 1
ATOM 3314 C C . VAL A 1 435 ? -6.473 -51.468 7.009 1.00 79.88 435 VAL A C 1
ATOM 3316 O O . VAL A 1 435 ? -7.232 -52.428 7.123 1.00 79.88 435 VAL A O 1
ATOM 3319 N N . ASN A 1 436 ? -5.257 -51.566 6.487 1.00 79.94 436 ASN A N 1
ATOM 3320 C CA . ASN A 1 436 ? -4.686 -52.807 5.994 1.00 79.94 436 ASN A CA 1
ATOM 3321 C C . ASN A 1 436 ? -3.161 -52.758 6.126 1.00 79.94 436 ASN A C 1
ATOM 3323 O O . ASN A 1 436 ? -2.449 -52.561 5.144 1.00 79.94 436 ASN A O 1
ATOM 3327 N N . ASP A 1 437 ? -2.656 -52.941 7.346 1.00 75.06 437 ASP A N 1
ATOM 3328 C CA . ASP A 1 437 ? -1.212 -53.032 7.601 1.00 75.06 437 ASP A CA 1
ATOM 3329 C C . ASP A 1 437 ? -0.561 -54.215 6.859 1.00 75.06 437 ASP A C 1
ATOM 3331 O O . ASP A 1 437 ? 0.643 -54.193 6.616 1.00 75.06 437 ASP A O 1
ATOM 3335 N N . ASP A 1 438 ? -1.335 -55.218 6.428 1.00 76.69 438 ASP A N 1
ATOM 3336 C CA . ASP A 1 438 ? -0.820 -56.361 5.667 1.00 76.69 438 ASP A CA 1
ATOM 3337 C C . ASP A 1 438 ? -0.450 -56.026 4.220 1.00 76.69 438 ASP A C 1
ATOM 3339 O O . ASP A 1 438 ? 0.306 -56.770 3.594 1.00 76.69 438 ASP A O 1
ATOM 3343 N N . ALA A 1 439 ? -0.926 -54.889 3.703 1.00 77.00 439 ALA A N 1
ATOM 3344 C CA . ALA A 1 439 ? -0.507 -54.357 2.410 1.00 77.00 439 ALA A CA 1
ATOM 3345 C C . ALA A 1 439 ? 0.888 -53.703 2.458 1.00 77.00 439 ALA A C 1
ATOM 3347 O O . ALA A 1 439 ? 1.471 -53.413 1.410 1.00 77.00 439 ALA A O 1
ATOM 3348 N N . LEU A 1 440 ? 1.454 -53.486 3.651 1.00 77.06 440 LEU A N 1
ATOM 3349 C CA . LEU A 1 440 ? 2.846 -53.075 3.785 1.00 77.06 440 LEU A CA 1
ATOM 3350 C C . LEU A 1 440 ? 3.770 -54.207 3.332 1.00 77.06 440 LEU A C 1
ATOM 3352 O O . LEU A 1 440 ? 3.575 -55.380 3.661 1.00 77.06 440 LEU A O 1
ATOM 3356 N N . SER A 1 441 ? 4.829 -53.851 2.606 1.00 82.06 441 SER A N 1
ATOM 3357 C CA . SER A 1 441 ? 5.815 -54.838 2.165 1.00 82.06 441 SER A CA 1
ATOM 3358 C C . SER A 1 441 ? 6.390 -55.626 3.349 1.00 82.06 441 SER A C 1
ATOM 3360 O O . SER A 1 441 ? 6.500 -55.119 4.470 1.00 82.06 441 SER A O 1
ATOM 3362 N N . ASN A 1 442 ? 6.811 -56.869 3.095 1.00 82.25 442 ASN A N 1
ATOM 3363 C CA . ASN A 1 442 ? 7.455 -57.707 4.114 1.00 82.25 442 ASN A CA 1
ATOM 3364 C C . ASN A 1 442 ? 8.668 -57.018 4.744 1.00 82.25 442 ASN A C 1
ATOM 3366 O O . ASN A 1 442 ? 8.941 -57.240 5.915 1.00 82.25 442 ASN A O 1
ATOM 3370 N N . PHE A 1 443 ? 9.361 -56.159 3.988 1.00 85.25 443 PHE A N 1
ATOM 3371 C CA . PHE A 1 443 ? 10.453 -55.349 4.509 1.00 85.25 443 PHE A CA 1
ATOM 3372 C C . PHE A 1 443 ? 9.972 -54.362 5.575 1.00 85.25 443 PHE A C 1
ATOM 3374 O O . PHE A 1 443 ? 10.512 -54.363 6.669 1.00 85.25 443 PHE A O 1
ATOM 3381 N N . VAL A 1 444 ? 8.929 -53.568 5.305 1.00 79.50 444 VAL A N 1
ATOM 3382 C CA . VAL A 1 444 ? 8.410 -52.574 6.268 1.00 79.50 444 VAL A CA 1
ATOM 3383 C C . VAL A 1 444 ? 7.907 -53.241 7.553 1.00 79.50 444 VAL A C 1
ATOM 3385 O O . VAL A 1 444 ? 8.056 -52.683 8.636 1.00 79.50 444 VAL A O 1
ATOM 3388 N N . ARG A 1 445 ? 7.364 -54.458 7.442 1.00 82.00 445 ARG A N 1
ATOM 3389 C CA . ARG A 1 445 ? 6.901 -55.265 8.582 1.00 82.00 445 ARG A CA 1
ATOM 3390 C C . ARG A 1 445 ? 8.018 -56.050 9.282 1.00 82.00 445 ARG A C 1
ATOM 3392 O O . ARG A 1 445 ? 7.768 -56.644 10.329 1.00 82.00 445 ARG A O 1
ATOM 3399 N N . SER A 1 446 ? 9.228 -56.097 8.723 1.00 87.12 446 SER A N 1
ATOM 3400 C CA . SER A 1 446 ? 10.341 -56.851 9.302 1.00 87.12 446 SER A CA 1
ATOM 3401 C C . SER A 1 446 ? 11.091 -56.046 10.364 1.00 87.12 446 SER A C 1
ATOM 3403 O O . SER A 1 446 ? 10.982 -54.822 10.471 1.00 87.12 446 SER A O 1
ATOM 3405 N N . ALA A 1 447 ? 11.931 -56.743 11.131 1.00 87.62 447 ALA A N 1
ATOM 3406 C CA . ALA A 1 447 ? 12.869 -56.099 12.044 1.00 87.62 447 ALA A CA 1
ATOM 3407 C C . ALA A 1 447 ? 13.848 -55.159 11.310 1.00 87.62 447 ALA A C 1
ATOM 3409 O O . ALA A 1 447 ? 14.252 -54.149 11.881 1.00 87.62 447 ALA A O 1
ATOM 3410 N N . ASP A 1 448 ? 14.202 -55.455 10.053 1.00 87.88 448 ASP A N 1
ATOM 3411 C CA . ASP A 1 448 ? 15.034 -54.577 9.222 1.00 87.88 448 ASP A CA 1
ATOM 3412 C C . ASP A 1 448 ? 14.303 -53.304 8.812 1.00 87.88 448 ASP A C 1
ATOM 3414 O O . ASP A 1 448 ? 14.886 -52.226 8.894 1.00 87.88 448 ASP A O 1
ATOM 3418 N N . GLY A 1 449 ? 13.023 -53.396 8.439 1.00 88.69 449 GLY A N 1
ATOM 3419 C CA . GLY A 1 449 ? 12.207 -52.215 8.161 1.00 88.69 449 GLY A CA 1
ATOM 3420 C C . GLY A 1 449 ? 12.043 -51.332 9.387 1.00 88.69 449 GLY A C 1
ATOM 3421 O O . GLY A 1 449 ? 12.179 -50.115 9.283 1.00 88.69 449 GLY A O 1
ATOM 3422 N N . LYS A 1 450 ? 11.846 -51.935 10.566 1.00 85.00 450 LYS A N 1
ATOM 3423 C CA . LYS A 1 450 ? 11.810 -51.195 11.833 1.00 85.00 450 LYS A CA 1
ATOM 3424 C C . LYS A 1 450 ? 13.137 -50.481 12.103 1.00 85.00 450 LYS A C 1
ATOM 3426 O O . LYS A 1 450 ? 13.128 -49.280 12.353 1.00 85.00 450 LYS A O 1
ATOM 3431 N N . ARG A 1 451 ? 14.273 -51.178 11.961 1.00 89.50 451 ARG A N 1
ATOM 3432 C CA . ARG A 1 451 ? 15.613 -50.573 12.084 1.00 89.50 451 ARG A CA 1
ATOM 3433 C C . ARG A 1 451 ? 15.825 -49.435 11.088 1.00 89.50 451 ARG A C 1
ATOM 3435 O O . ARG A 1 451 ? 16.372 -48.402 11.456 1.00 89.50 451 ARG A O 1
ATOM 3442 N N . ALA A 1 452 ? 15.394 -49.612 9.840 1.00 87.06 452 ALA A N 1
ATOM 3443 C CA . ALA A 1 452 ? 15.502 -48.590 8.807 1.00 87.06 452 ALA A CA 1
ATOM 3444 C C . ALA A 1 452 ? 14.633 -47.369 9.138 1.00 87.06 452 ALA A C 1
ATOM 3446 O O . ALA A 1 452 ? 15.115 -46.246 9.053 1.00 87.06 452 ALA A O 1
ATOM 3447 N N . SER A 1 453 ? 13.392 -47.577 9.583 1.00 80.88 453 SER A N 1
ATOM 3448 C CA . SER A 1 453 ? 12.487 -46.502 9.999 1.00 80.88 453 SER A CA 1
ATOM 3449 C C . SER A 1 453 ? 13.028 -45.732 11.202 1.00 80.88 453 SER A C 1
ATOM 3451 O O . SER A 1 453 ? 12.986 -44.507 11.208 1.00 80.88 453 SER A O 1
ATOM 3453 N N . GLU A 1 454 ? 13.545 -46.426 12.216 1.00 88.31 454 GLU A N 1
ATOM 3454 C CA . GLU A 1 454 ? 14.142 -45.802 13.402 1.00 88.31 454 GLU A CA 1
ATOM 3455 C C . GLU A 1 454 ? 15.415 -45.034 13.047 1.00 88.31 454 GLU A C 1
ATOM 3457 O O . GLU A 1 454 ? 15.618 -43.931 13.550 1.00 88.31 454 GLU A O 1
ATOM 3462 N N . LYS A 1 455 ? 16.245 -45.583 12.150 1.00 89.44 455 LYS A N 1
ATOM 3463 C CA . LYS A 1 455 ? 17.441 -44.913 11.636 1.00 89.44 455 LYS A CA 1
ATOM 3464 C C . LYS A 1 455 ? 17.076 -43.642 10.875 1.00 89.44 455 LYS A C 1
ATOM 3466 O O . LYS A 1 455 ? 17.589 -42.586 11.216 1.00 89.44 455 LYS A O 1
ATOM 3471 N N . VAL A 1 456 ? 16.150 -43.727 9.920 1.00 85.81 456 VAL A N 1
ATOM 3472 C CA . VAL A 1 456 ? 15.682 -42.569 9.144 1.00 85.81 456 VAL A CA 1
ATOM 3473 C C . VAL A 1 456 ? 15.052 -41.525 10.061 1.00 85.81 456 VAL A C 1
ATOM 3475 O O . VAL A 1 456 ? 15.343 -40.345 9.924 1.00 85.81 456 VAL A O 1
ATOM 3478 N N . TRP A 1 457 ? 14.232 -41.937 11.032 1.00 82.81 457 TRP A N 1
ATOM 3479 C CA . TRP A 1 457 ? 13.632 -41.011 11.992 1.00 82.81 457 TRP A CA 1
ATOM 3480 C C . TRP A 1 457 ? 14.675 -40.352 12.893 1.00 82.81 457 TRP A C 1
ATOM 3482 O O . TRP A 1 457 ? 14.589 -39.160 13.171 1.00 82.81 457 TRP A O 1
ATOM 3492 N N . LYS A 1 458 ? 15.677 -41.107 13.350 1.00 87.25 458 LYS A N 1
ATOM 3493 C CA . LYS A 1 458 ? 16.780 -40.574 14.148 1.00 87.25 458 LYS A CA 1
ATOM 3494 C C . LYS A 1 458 ? 17.601 -39.565 13.346 1.00 87.25 458 LYS A C 1
ATOM 3496 O O . LYS A 1 458 ? 17.766 -38.450 13.820 1.00 87.25 458 LYS A O 1
ATOM 3501 N N . GLU A 1 459 ? 18.042 -39.931 12.146 1.00 91.50 459 GLU A N 1
ATOM 3502 C CA . GLU A 1 459 ? 18.813 -39.055 11.256 1.00 91.50 459 GLU A CA 1
ATOM 3503 C C . GLU A 1 459 ? 18.017 -37.795 10.907 1.00 91.50 459 GLU A C 1
ATOM 3505 O O . GLU A 1 459 ? 18.532 -36.686 11.005 1.00 91.50 459 GLU A O 1
ATOM 3510 N N . LEU A 1 460 ? 16.729 -37.947 10.584 1.00 75.75 460 LEU A N 1
ATOM 3511 C CA . LEU A 1 460 ? 15.846 -36.819 10.313 1.00 75.75 460 LEU A CA 1
ATOM 3512 C C . LEU A 1 460 ? 15.714 -35.905 11.533 1.00 75.75 460 LEU A C 1
ATOM 3514 O O . LEU A 1 460 ? 15.837 -34.696 11.386 1.00 75.75 460 LEU A O 1
ATOM 3518 N N . ARG A 1 461 ? 15.491 -36.451 12.734 1.00 82.00 461 ARG A N 1
ATOM 3519 C CA . ARG A 1 461 ? 15.418 -35.647 13.962 1.00 82.00 461 ARG A CA 1
ATOM 3520 C C . ARG A 1 461 ? 16.730 -34.939 14.271 1.00 82.00 461 ARG A C 1
ATOM 3522 O O . ARG A 1 461 ? 16.688 -33.780 14.648 1.00 82.00 461 ARG A O 1
ATOM 3529 N N . GLU A 1 462 ? 17.873 -35.593 14.092 1.00 88.62 462 GLU A N 1
ATOM 3530 C CA . GLU A 1 462 ? 19.192 -34.974 14.285 1.00 88.62 462 GLU A CA 1
ATOM 3531 C C . GLU A 1 462 ? 19.410 -33.814 13.306 1.00 88.62 462 GLU A C 1
ATOM 3533 O O . GLU A 1 462 ? 19.838 -32.732 13.711 1.00 88.62 462 GLU A O 1
ATOM 3538 N N . ILE A 1 463 ? 19.039 -33.999 12.036 1.00 85.19 463 ILE A N 1
ATOM 3539 C CA . ILE A 1 463 ? 19.061 -32.936 11.026 1.00 85.19 463 ILE A CA 1
ATOM 3540 C C . ILE A 1 463 ? 18.120 -31.796 11.437 1.00 85.19 463 ILE A C 1
ATOM 3542 O O . ILE A 1 463 ? 18.522 -30.636 11.430 1.00 85.19 463 ILE A O 1
ATOM 3546 N N . LEU A 1 464 ? 16.889 -32.111 11.840 1.00 64.12 464 LEU A N 1
ATOM 3547 C CA . LEU A 1 464 ? 15.891 -31.119 12.239 1.00 64.12 464 LEU A CA 1
ATOM 3548 C C . LEU A 1 464 ? 16.303 -30.338 13.491 1.00 64.12 464 LEU A C 1
ATOM 3550 O O . LEU A 1 464 ? 16.135 -29.126 13.509 1.00 64.12 464 LEU A O 1
ATOM 3554 N N . GLU A 1 465 ? 16.885 -30.989 14.496 1.00 81.00 465 GLU A N 1
ATOM 3555 C CA . GLU A 1 465 ? 17.417 -30.334 15.699 1.00 81.00 465 GLU A CA 1
ATOM 3556 C C . GLU A 1 465 ? 18.645 -29.469 15.397 1.00 81.00 465 GLU A C 1
ATOM 3558 O O . GLU A 1 465 ? 18.833 -28.426 16.019 1.00 81.00 465 GLU A O 1
ATOM 3563 N N . THR A 1 466 ? 19.448 -29.855 14.400 1.00 80.25 466 THR A N 1
ATOM 3564 C CA . THR A 1 466 ? 20.544 -29.011 13.897 1.00 80.25 466 THR A CA 1
ATOM 3565 C C . THR A 1 466 ? 20.004 -27.766 13.186 1.00 80.25 466 THR A C 1
ATOM 3567 O O . THR A 1 466 ? 20.591 -26.692 13.290 1.00 80.25 466 THR A O 1
ATOM 3570 N N . ILE A 1 467 ? 18.879 -27.893 12.476 1.00 74.56 467 ILE A N 1
ATOM 3571 C CA . ILE A 1 467 ? 18.224 -26.788 11.760 1.00 74.56 467 ILE A CA 1
ATOM 3572 C C . ILE A 1 467 ? 17.469 -25.860 12.726 1.00 74.56 467 ILE A C 1
ATOM 3574 O O . ILE A 1 467 ? 17.486 -24.642 12.558 1.00 74.56 467 ILE A O 1
ATOM 3578 N N . ALA A 1 468 ? 16.784 -26.418 13.721 1.00 73.69 468 ALA A N 1
ATOM 3579 C CA . ALA A 1 468 ? 15.982 -25.685 14.689 1.00 73.69 468 ALA A CA 1
ATOM 3580 C C . ALA A 1 468 ? 15.991 -26.418 16.042 1.00 73.69 468 ALA A C 1
ATOM 3582 O O . ALA A 1 468 ? 15.238 -27.382 16.219 1.00 73.69 468 ALA A O 1
ATOM 3583 N N . PRO A 1 469 ? 16.794 -25.953 17.017 1.00 89.25 469 PRO A N 1
ATOM 3584 C CA . PRO A 1 469 ? 16.843 -26.568 18.334 1.00 89.25 469 PRO A CA 1
ATOM 3585 C C . PRO A 1 469 ? 15.454 -26.627 18.977 1.00 89.25 469 PRO A C 1
ATOM 3587 O O . PRO A 1 469 ? 14.713 -25.644 18.979 1.00 89.25 469 PRO A O 1
ATOM 3590 N N . SER A 1 470 ? 15.125 -27.771 19.570 1.00 82.12 470 SER A N 1
ATOM 3591 C CA . SER A 1 470 ? 13.841 -28.115 20.193 1.00 82.12 470 SER A CA 1
ATOM 3592 C C . SER A 1 470 ? 12.647 -28.305 19.246 1.00 82.12 470 SER A C 1
ATOM 3594 O O . SER A 1 470 ? 11.529 -28.487 19.738 1.00 82.12 470 SER A O 1
ATOM 3596 N N . VAL A 1 471 ? 12.823 -28.302 17.917 1.00 67.81 471 VAL A N 1
ATOM 3597 C CA . VAL A 1 471 ? 11.703 -28.498 16.971 1.00 67.81 471 VAL A CA 1
ATOM 3598 C C . VAL A 1 471 ? 11.045 -29.868 17.126 1.00 67.81 471 VAL A C 1
ATOM 3600 O O . VAL A 1 471 ? 9.830 -29.984 16.977 1.00 67.81 471 VAL A O 1
ATOM 3603 N N . THR A 1 472 ? 11.814 -30.893 17.498 1.00 75.44 472 THR A N 1
ATOM 3604 C CA . THR A 1 472 ? 11.303 -32.256 17.683 1.00 75.44 472 THR A CA 1
ATOM 3605 C C . THR A 1 472 ? 10.469 -32.426 18.948 1.00 75.44 472 THR A C 1
ATOM 3607 O O . THR A 1 472 ? 9.770 -33.422 19.062 1.00 75.44 472 THR A O 1
ATOM 3610 N N . ASN A 1 473 ? 10.443 -31.442 19.857 1.00 71.50 473 ASN A N 1
ATOM 3611 C CA . ASN A 1 473 ? 9.543 -31.457 21.018 1.00 71.50 473 ASN A CA 1
ATOM 3612 C C . ASN A 1 473 ? 8.070 -31.210 20.639 1.00 71.50 473 ASN A C 1
ATOM 3614 O O . ASN A 1 473 ? 7.189 -31.361 21.481 1.00 71.50 473 ASN A O 1
ATOM 3618 N N . SER A 1 474 ? 7.809 -30.785 19.398 1.00 53.44 474 SER A N 1
ATOM 3619 C CA . SER A 1 474 ? 6.470 -30.470 18.876 1.00 53.44 474 SER A CA 1
ATOM 3620 C C . SER A 1 474 ? 5.975 -31.471 17.819 1.00 53.44 474 SER A C 1
ATOM 3622 O O . SER A 1 474 ? 4.970 -31.200 17.161 1.00 53.44 474 SER A O 1
ATOM 3624 N N . ILE A 1 475 ? 6.691 -32.587 17.627 1.00 51.66 475 ILE A N 1
ATOM 3625 C CA . ILE A 1 475 ? 6.437 -33.643 16.629 1.00 51.66 475 ILE A CA 1
ATOM 3626 C C . ILE A 1 475 ? 6.347 -34.980 17.358 1.00 51.66 475 ILE A C 1
ATOM 3628 O O . ILE A 1 475 ? 5.443 -35.773 17.016 1.00 51.66 475 ILE A O 1
#

Secondary structure (DSSP, 8-state):
-PPP---HHHHHHHHHHHHHHHHHHT-SEEEEEPPPTT--SS----GGGT-SS-S--EEEEESSS--EEE-SSHHHHHHHHHHHHHT---SS-GGGEES--SHHHHHHHHHHTTGGGSEEEEESSS-BTTTBTT-SS-HHHHHHHHHH-TTSEEEE-HHHHHHHHSS--HHHHHHHHHHHHHHHHHHHHHHHH--TT-BHHHHHHHHHHHHHTTT--PPPPEEEEESS----SS-GGGTSS-PPPBP-TT-EEEEEEEEEETTEEEEEEEEEE-SS--HHHHHHHHHHHHHHHHHHHH--TT-BHHHHHHHHHHHHHHTT----S-S-EEETTEEE-S-B------TTGGGSPPPPPBPPTTTT-B---SSEEEEETTTSHHHHHHHHHHHHTT-SEEEEE-SSHHHHHHHHHHHHHHHH--GGGTT--EETTEE-GGGS-TTTTSHHHHHHHHHHHHHHHHHHHHHSTTGGGG-

InterPro domains:
  IPR000994 Peptidase M24 [PF00557] (176-372)
  IPR029149 Creatinase/Aminopeptidase P/Spt16, N-terminal [SSF53092] (4-163)
  IPR036005 Creatinase/aminopeptidase-like [G3DSA:3.90.230.10] (143-375)
  IPR036005 Creatinase/aminopeptidase-like [SSF55920] (166-325)
  IPR036291 NAD(P)-binding domain superfamily [SSF51735] (361-428)
  IPR050659 Peptidase M24B family [PTHR46112] (5-320)

pLDDT: mean 86.09, std 12.54, range [40.84, 98.75]